Protein 9A4Q (pdb70)

Foldseek 3Di:
DDPPPPPDPDDVVVVLVVLCVQAPAFAQFDLQLDGPDPVLFDPDDLVLLLVLLLLLLLLQLVQVVQLVCVVVVLFAWAFGCAFQSLVQRLLLSLFDLPAAEEEAPHNLSSQVVNPQQLLLSRCVRVVHVSVQPDPPSRRYGDHHDPQLPSLLVQLVVQLVCVVVLHLYHYEYEHELLSLLDPSNLVSLLSQLVSLGLYEYEYEYQQDPQQDGSVNSDVRPDSQSSNVVSVAAGYEYASLANRRSNSVSNVQSVCSSVSVTGYYYYHHIHGLDHRIPPDRDCVVRDDPVVSVVSVSSHSSNSSQSNCVVVVSDDPVSSVVSSVVSVVSNVVSSVVSVPDDDDFPLNVLCPPDVDHDPVSVVVNVVRVVVVVD/DAEEEDPLQVVLCCVVQVDDAQWEKEWAKDAADDDPQDGRIDIDMDTDDADAFPYWDDDPNYIYTYHPVRVVSLVPWYWYWAADPVVRHIDTDTD

Solvent-accessible surface area: 23965 Å² total; per-residue (Å²): 248,105,94,201,132,196,198,84,179,89,86,65,152,149,92,120,64,56,55,116,147,135,21,136,67,52,52,0,0,26,79,148,3,90,44,82,46,124,110,28,63,22,151,19,84,76,111,72,10,61,47,0,0,76,46,0,4,7,1,34,8,11,2,101,81,2,33,12,2,8,121,5,5,4,2,20,78,26,4,0,4,10,0,1,0,0,0,0,0,0,0,11,30,11,22,97,135,86,0,42,0,0,1,5,45,19,3,24,5,0,0,26,53,22,36,5,47,21,36,10,4,7,3,31,10,77,59,21,41,104,3,72,77,42,41,163,83,18,45,7,77,36,12,37,98,115,73,0,12,5,0,71,68,0,7,44,42,0,39,30,15,90,161,191,61,112,127,1,0,0,0,0,0,7,31,3,15,2,6,60,81,50,48,4,102,88,0,0,50,109,1,15,82,113,122,0,8,0,0,0,0,0,7,4,11,70,24,28,92,57,52,46,17,114,163,48,38,111,36,112,14,10,0,37,48,0,99,70,13,72,24,65,12,43,13,0,15,0,1,0,0,0,0,0,30,16,9,0,34,109,1,28,103,66,3,46,90,39,93,4,7,4,0,0,1,0,33,0,0,2,52,12,28,29,9,32,46,38,38,50,21,107,168,43,13,71,168,142,57,42,86,91,30,95,135,48,12,0,10,73,2,0,61,28,16,0,78,122,106,68,25,19,44,152,153,59,22,52,137,12,53,97,69,0,89,89,93,5,90,95,10,3,61,113,4,65,79,41,101,128,67,104,57,8,36,82,16,113,95,117,116,192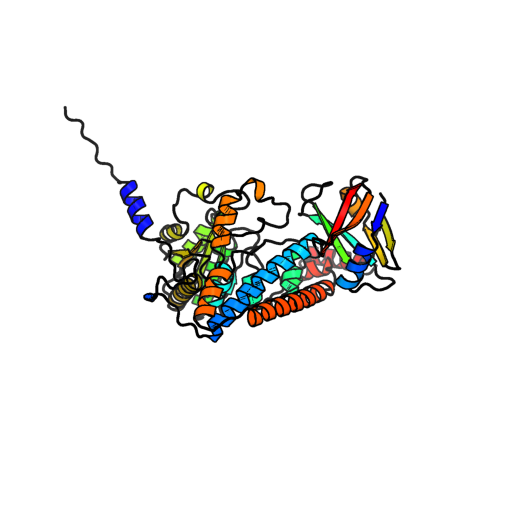,175,42,51,132,85,22,85,101,77,48,122,94,71,63,121,127,60,92,221,69,94,14,77,19,69,124,80,0,14,75,33,0,54,143,34,16,77,15,132,100,61,36,59,0,53,0,59,26,36,185,5,12,117,17,155,29,49,192,29,60,12,2,0,7,40,89,24,63,52,167,123,42,28,17,83,18,136,18,105,24,0,34,0,0,0,10,97,83,15,44,127,0,0,85,135,67,48,2,46,0,16,61,28,156,155,44,94,11,10,58,40,69,46,141

Radius of gyration: 25.19 Å; Cα contacts (8 Å, |Δi|>4): 887; chains: 2; bounding box: 58×98×55 Å

Structure (mmCIF, N/CA/C/O backbone):
data_9A4Q
#
_entry.id   9A4Q
#
loop_
_entity.id
_entity.type
_entity.pdbx_description
1 POLYMER ODPA_BACSU
2 POLYMER YNER_BACSU
#
loop_
_atom_site.group_PDB
_atom_site.id
_atom_site.type_symbol
_atom_site.label_atom_id
_atom_site.label_alt_id
_atom_site.label_comp_id
_atom_site.label_asym_id
_atom_site.label_entity_id
_atom_site.label_seq_id
_atom_site.pdbx_PDB_ins_code
_atom_site.Cartn_x
_atom_site.Cartn_y
_atom_site.Cartn_z
_atom_site.occupancy
_atom_site.B_iso_or_equiv
_atom_site.auth_seq_id
_atom_site.auth_comp_id
_atom_site.auth_asym_id
_atom_site.auth_atom_id
_atom_site.pdbx_PDB_model_num
ATOM 1 N N . MET A 1 1 ? -12.766 63.461 -20.309 1.000 0.390 1 MET A N 1
ATOM 2 C CA . MET A 1 1 ? -13.488 62.619 -19.330 1.000 0.390 1 MET A CA 1
ATOM 3 C C . MET A 1 1 ? -12.506 61.614 -18.761 1.000 0.390 1 MET A C 1
ATOM 4 O O . MET A 1 1 ? -11.963 60.835 -19.531 1.000 0.390 1 MET A O 1
ATOM 20 N N . ALA A 1 2 ? -12.223 61.674 -17.458 1.000 0.480 2 ALA A N 1
ATOM 21 C CA . ALA A 1 2 ? -11.338 60.704 -16.823 1.000 0.480 2 ALA A CA 1
ATOM 22 C C . ALA A 1 2 ? -12.002 59.326 -16.862 1.000 0.480 2 ALA A C 1
ATOM 23 O O . ALA A 1 2 ? -13.160 59.175 -16.461 1.000 0.480 2 ALA A O 1
ATOM 30 N N . ALA A 1 3 ? -11.282 58.332 -17.373 1.000 0.510 3 ALA A N 1
ATOM 31 C CA . ALA A 1 3 ? -11.730 56.959 -17.281 1.000 0.510 3 ALA A CA 1
ATOM 32 C C . ALA A 1 3 ? -11.904 56.623 -15.794 1.000 0.510 3 ALA A C 1
ATOM 33 O O . ALA A 1 3 ? -10.955 56.719 -15.016 1.000 0.510 3 ALA A O 1
ATOM 40 N N . LYS A 1 4 ? -13.123 56.252 -15.385 1.000 0.540 4 LYS A N 1
ATOM 41 C CA . LYS A 1 4 ? -13.330 55.600 -14.092 1.000 0.540 4 LYS A CA 1
ATOM 42 C C . LYS A 1 4 ? -12.654 54.246 -14.197 1.000 0.540 4 LYS A C 1
ATOM 43 O O . LYS A 1 4 ? -13.246 53.297 -14.710 1.000 0.540 4 LYS A O 1
ATOM 62 N N . THR A 1 5 ? -11.413 54.178 -13.731 1.000 0.570 5 THR A N 1
ATOM 63 C CA . THR A 1 5 ? -10.729 52.924 -13.449 1.000 0.570 5 THR A CA 1
ATOM 64 C C . THR A 1 5 ? -11.612 52.192 -12.449 1.000 0.570 5 THR A C 1
ATOM 65 O O . THR A 1 5 ? -11.644 52.523 -11.262 1.000 0.570 5 THR A O 1
ATOM 76 N N . LYS A 1 6 ? -12.458 51.287 -12.960 1.000 0.670 6 LYS A N 1
ATOM 77 C CA . LYS A 1 6 ? -13.380 50.489 -12.156 1.000 0.670 6 LYS A CA 1
ATOM 78 C C . LYS A 1 6 ? -12.490 49.699 -11.205 1.000 0.670 6 LYS A C 1
ATOM 79 O O . LYS A 1 6 ? -11.745 48.830 -11.651 1.000 0.670 6 LYS A O 1
ATOM 98 N N . LYS A 1 7 ? -12.505 50.056 -9.918 1.000 0.760 7 LYS A N 1
ATOM 99 C CA . LYS A 1 7 ? -11.812 49.267 -8.898 1.000 0.760 7 LYS A CA 1
ATOM 100 C C . LYS A 1 7 ? -12.390 47.851 -8.958 1.000 0.760 7 LYS A C 1
ATOM 101 O O . LYS A 1 7 ? -13.609 47.696 -8.882 1.000 0.760 7 LYS A O 1
ATOM 120 N N . ALA A 1 8 ? -11.533 46.853 -9.161 1.000 0.830 8 ALA A N 1
ATOM 121 C CA . ALA A 1 8 ? -11.934 45.451 -9.139 1.000 0.830 8 ALA A CA 1
ATOM 122 C C . ALA A 1 8 ? -12.541 45.097 -7.767 1.000 0.830 8 ALA A C 1
ATOM 123 O O . ALA A 1 8 ? -12.120 45.651 -6.751 1.000 0.830 8 ALA A O 1
ATOM 130 N N . ILE A 1 9 ? -13.535 44.199 -7.748 1.000 0.900 9 ILE A N 1
ATOM 131 C CA . ILE A 1 9 ? -14.197 43.743 -6.508 1.000 0.900 9 ILE A CA 1
ATOM 132 C C . ILE A 1 9 ? -13.247 42.857 -5.686 1.000 0.900 9 ILE A C 1
ATOM 133 O O . ILE A 1 9 ? -13.269 42.902 -4.460 1.000 0.900 9 ILE A O 1
ATOM 149 N N . VAL A 1 10 ? -12.389 42.087 -6.360 1.000 0.900 10 VAL A N 1
ATOM 150 C CA . VAL A 1 10 ? -11.403 41.193 -5.744 1.000 0.900 10 VAL A CA 1
ATOM 151 C C . VAL A 1 10 ? -10.047 41.428 -6.397 1.000 0.900 10 VAL A C 1
ATOM 152 O O . VAL A 1 10 ? -9.938 41.460 -7.623 1.000 0.900 10 VAL A O 1
ATOM 165 N N . ASP A 1 11 ? -9.020 41.586 -5.568 1.000 0.910 11 ASP A N 1
ATOM 166 C CA . ASP A 1 11 ? -7.623 41.493 -5.985 1.000 0.910 11 ASP A CA 1
ATOM 167 C C . ASP A 1 11 ? -7.208 40.019 -5.906 1.000 0.910 11 ASP A C 1
ATOM 168 O O . ASP A 1 11 ? -6.967 39.486 -4.820 1.000 0.910 11 ASP A O 1
ATOM 177 N N . SER A 1 12 ? -7.205 39.346 -7.058 1.000 0.920 12 SER A N 1
ATOM 178 C CA . SER A 1 12 ? -6.946 37.907 -7.143 1.000 0.920 12 SER A CA 1
ATOM 179 C C . SER A 1 12 ? -5.551 37.540 -6.645 1.000 0.920 12 SER A C 1
ATOM 180 O O . SER A 1 12 ? -5.412 36.593 -5.878 1.000 0.920 12 SER A O 1
ATOM 188 N N . LYS A 1 13 ? -4.524 38.318 -7.004 1.000 0.930 13 LYS A N 1
ATOM 189 C CA . LYS A 1 13 ? -3.153 38.077 -6.545 1.000 0.930 13 LYS A CA 1
ATOM 190 C C . LYS A 1 13 ? -3.070 38.174 -5.023 1.000 0.930 13 LYS A C 1
ATOM 191 O O . LYS A 1 13 ? -2.558 37.259 -4.390 1.000 0.930 13 LYS A O 1
ATOM 210 N N . LYS A 1 14 ? -3.658 39.224 -4.429 1.000 0.930 14 LYS A N 1
ATOM 211 C CA . LYS A 1 14 ? -3.709 39.377 -2.966 1.000 0.930 14 LYS A CA 1
ATOM 212 C C . LYS A 1 14 ? -4.447 38.218 -2.279 1.000 0.930 14 LYS A C 1
ATOM 213 O O . LYS A 1 14 ? -4.055 37.833 -1.181 1.000 0.930 14 LYS A O 1
ATOM 232 N N . GLN A 1 15 ? -5.500 37.669 -2.891 1.000 0.940 15 GLN A N 1
ATOM 233 C CA . GLN A 1 15 ? -6.220 36.505 -2.361 1.000 0.940 15 GLN A CA 1
ATOM 234 C C . GLN A 1 15 ? -5.356 35.236 -2.386 1.000 0.940 15 GLN A C 1
ATOM 235 O O . GLN A 1 15 ? -5.256 34.563 -1.364 1.000 0.940 15 GLN A O 1
ATOM 249 N N . PHE A 1 16 ? -4.709 34.927 -3.513 1.000 0.950 16 PHE A N 1
ATOM 250 C CA . PHE A 1 16 ? -3.845 33.747 -3.628 1.000 0.950 16 PHE A CA 1
ATOM 251 C C . PHE A 1 16 ? -2.601 33.852 -2.738 1.000 0.950 16 PHE A C 1
ATOM 252 O O . PHE A 1 16 ? -2.290 32.896 -2.032 1.000 0.950 16 PHE A O 1
ATOM 269 N N . ASP A 1 17 ? -1.972 35.031 -2.664 1.000 0.950 17 ASP A N 1
ATOM 270 C CA . ASP A 1 17 ? -0.845 35.291 -1.759 1.000 0.950 17 ASP A CA 1
ATOM 271 C C . ASP A 1 17 ? -1.244 35.097 -0.284 1.000 0.950 17 ASP A C 1
ATOM 272 O O . ASP A 1 17 ? -0.440 34.636 0.527 1.000 0.950 17 ASP A O 1
ATOM 281 N N . ALA A 1 18 ? -2.483 35.445 0.085 1.000 0.950 18 ALA A N 1
ATOM 282 C CA . ALA A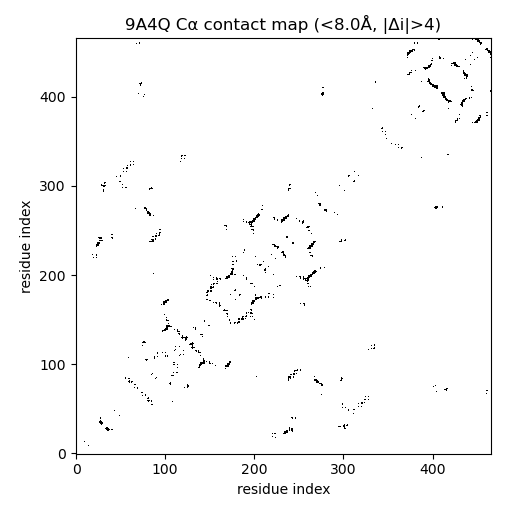 1 18 ? -2.997 35.224 1.433 1.000 0.950 18 ALA A CA 1
ATOM 283 C C . ALA A 1 18 ? -3.269 33.738 1.720 1.000 0.950 18 ALA A C 1
ATOM 284 O O . ALA A 1 18 ? -2.945 33.282 2.811 1.000 0.950 18 ALA A O 1
ATOM 291 N N . ILE A 1 19 ? -3.817 32.983 0.757 1.000 0.950 19 ILE A N 1
ATOM 292 C CA . ILE A 1 19 ? -4.049 31.532 0.893 1.000 0.950 19 ILE A CA 1
ATOM 293 C C . ILE A 1 19 ? -2.715 30.794 1.029 1.000 0.950 19 ILE A C 1
ATOM 294 O O . ILE A 1 19 ? -2.558 29.989 1.940 1.000 0.950 19 ILE A O 1
ATOM 310 N N . LYS A 1 20 ? -1.734 31.110 0.177 1.000 0.940 20 LYS A N 1
ATOM 311 C CA . LYS A 1 20 ? -0.412 30.470 0.173 1.000 0.940 20 LYS A CA 1
ATOM 312 C C . LYS A 1 20 ? 0.280 30.527 1.537 1.000 0.940 20 LYS A C 1
ATOM 313 O O . LYS A 1 20 ? 0.798 29.524 2.007 1.000 0.940 20 LYS A O 1
ATOM 332 N N . LYS A 1 21 ? 0.217 31.679 2.210 1.000 0.960 21 LYS A N 1
ATOM 333 C CA . LYS A 1 21 ? 0.797 31.892 3.550 1.000 0.960 21 LYS A CA 1
ATOM 334 C C . LYS A 1 21 ? 0.133 31.092 4.672 1.000 0.960 21 LYS A C 1
ATOM 335 O O . LYS A 1 21 ? 0.572 31.184 5.810 1.000 0.960 21 LYS A O 1
ATOM 354 N N . GLN A 1 22 ? -0.978 30.410 4.410 1.000 0.970 22 GLN A N 1
ATOM 355 C CA . GLN A 1 22 ? -1.656 29.571 5.402 1.000 0.970 22 GLN A CA 1
ATOM 356 C C . GLN A 1 22 ? -1.316 28.084 5.246 1.000 0.970 22 GLN A C 1
ATOM 357 O O . GLN A 1 22 ? -1.684 27.301 6.110 1.000 0.970 22 GLN A O 1
ATOM 371 N N . PHE A 1 23 ? -0.624 27.695 4.170 1.000 0.980 23 PHE A N 1
ATOM 372 C CA . PHE A 1 23 ? -0.282 26.303 3.860 1.000 0.980 23 PHE A CA 1
ATOM 373 C C . PHE A 1 23 ? 1.205 26.173 3.520 1.000 0.980 23 PHE A C 1
ATOM 374 O O . PHE A 1 23 ? 1.569 25.574 2.510 1.000 0.980 23 PHE A O 1
ATOM 391 N N . GLU A 1 24 ? 2.058 26.787 4.341 1.000 0.980 24 GLU A N 1
ATOM 392 C CA . GLU A 1 24 ? 3.504 26.585 4.255 1.000 0.980 24 GLU A CA 1
ATOM 393 C C . GLU A 1 24 ? 3.845 25.131 4.604 1.000 0.980 24 GLU A C 1
ATOM 394 O O . GLU A 1 24 ? 3.201 24.519 5.458 1.000 0.980 24 GLU A O 1
ATOM 406 N N . THR A 1 25 ? 4.840 24.568 3.919 1.000 0.990 25 THR A N 1
ATOM 407 C CA . THR A 1 25 ? 5.257 23.183 4.139 1.000 0.990 25 THR A CA 1
ATOM 408 C C . THR A 1 25 ? 5.858 23.035 5.536 1.000 0.990 25 THR A C 1
ATOM 409 O O . THR A 1 25 ? 6.881 23.641 5.851 1.000 0.990 25 THR A O 1
ATOM 420 N N . PHE A 1 26 ? 5.221 22.219 6.369 1.000 0.990 26 PHE A N 1
ATOM 421 C CA . PHE A 1 26 ? 5.705 21.855 7.693 1.000 0.990 26 PHE A CA 1
ATOM 422 C C . PHE A 1 26 ? 6.830 20.814 7.592 1.000 0.990 26 PHE A C 1
ATOM 423 O O . PHE A 1 26 ? 6.682 19.804 6.905 1.000 0.990 26 PHE A O 1
ATOM 440 N N . GLN A 1 27 ? 7.948 21.061 8.274 1.000 0.990 27 GLN A N 1
ATOM 441 C CA . GLN A 1 27 ? 9.147 20.217 8.278 1.000 0.990 27 GLN A CA 1
ATOM 442 C C . GLN A 1 27 ? 9.824 20.302 9.656 1.000 0.990 27 GLN A C 1
ATOM 443 O O . GLN A 1 27 ? 9.764 21.345 10.315 1.000 0.990 27 GLN A O 1
ATOM 457 N N . ILE A 1 28 ? 10.472 19.216 10.078 1.000 0.990 28 ILE A N 1
ATOM 458 C CA . ILE A 1 28 ? 11.277 19.102 11.301 1.000 0.990 28 ILE A CA 1
ATOM 459 C C . ILE A 1 28 ? 12.717 18.712 10.960 1.000 0.990 28 ILE A C 1
ATOM 460 O O . ILE A 1 28 ? 13.637 19.282 11.543 1.000 0.990 28 ILE A O 1
ATOM 476 N N . LEU A 1 29 ? 12.914 17.801 10.005 1.000 0.990 29 LEU A N 1
ATOM 477 C CA . LEU A 1 29 ? 14.206 17.337 9.508 1.000 0.990 29 LEU A CA 1
ATOM 478 C C . LEU A 1 29 ? 14.419 17.743 8.051 1.000 0.990 29 LEU A C 1
ATOM 479 O O . LEU A 1 29 ? 13.636 17.386 7.165 1.000 0.990 29 LEU A O 1
ATOM 495 N N . ASN A 1 30 ? 15.535 18.418 7.788 1.000 0.990 30 ASN A N 1
ATOM 496 C CA . ASN A 1 30 ? 15.988 18.655 6.417 1.000 0.990 30 ASN A CA 1
ATOM 497 C C . ASN A 1 30 ? 16.586 17.381 5.781 1.000 0.990 30 ASN A C 1
ATOM 498 O O . ASN A 1 30 ? 16.679 16.331 6.424 1.000 0.990 30 ASN A O 1
ATOM 509 N N . GLU A 1 31 ? 17.042 17.459 4.524 1.000 0.980 31 GLU A N 1
ATOM 510 C CA . GLU A 1 31 ? 17.601 16.296 3.813 1.000 0.980 31 GLU A CA 1
ATOM 511 C C . GLU A 1 31 ? 18.873 15.714 4.458 1.000 0.980 31 GLU A C 1
ATOM 512 O O . GLU A 1 31 ? 19.245 14.580 4.169 1.000 0.980 31 GLU A O 1
ATOM 524 N N . LYS A 1 32 ? 19.541 16.462 5.344 1.000 0.980 32 LYS A N 1
ATOM 525 C CA . LYS A 1 32 ? 20.761 16.030 6.043 1.000 0.980 32 LYS A CA 1
ATOM 526 C C . LYS A 1 32 ? 20.487 15.385 7.402 1.000 0.980 32 LYS A C 1
ATOM 527 O O . LYS A 1 32 ? 21.432 15.019 8.094 1.000 0.980 32 LYS A O 1
ATOM 546 N N . GLY A 1 33 ? 19.220 15.273 7.803 1.000 0.990 33 GLY A N 1
ATOM 547 C CA . GLY A 1 33 ? 18.849 14.784 9.132 1.000 0.990 33 GLY A CA 1
ATOM 548 C C . GLY A 1 33 ? 19.082 15.802 10.250 1.000 0.990 33 GLY A C 1
ATOM 549 O O . GLY A 1 33 ? 19.144 15.426 11.418 1.000 0.990 33 GLY A O 1
ATOM 553 N N . GLU A 1 34 ? 19.225 17.087 9.918 1.000 0.990 34 GLU A N 1
ATOM 554 C CA . GLU A 1 34 ? 19.373 18.157 10.904 1.000 0.990 34 GLU A CA 1
ATOM 555 C C . GLU A 1 34 ? 17.994 18.677 11.319 1.000 0.990 34 GLU A C 1
ATOM 556 O O . GLU A 1 34 ? 17.112 18.876 10.476 1.000 0.990 34 GLU A O 1
ATOM 568 N N . VAL A 1 35 ? 17.822 18.944 12.616 1.000 0.990 35 VAL A N 1
ATOM 569 C CA . VAL A 1 35 ? 16.587 19.526 13.146 1.000 0.990 35 VAL A CA 1
ATOM 570 C C . VAL A 1 35 ? 16.510 20.996 12.758 1.000 0.990 35 VAL A C 1
ATOM 571 O O . VAL A 1 35 ? 17.300 21.824 13.209 1.000 0.990 35 VAL A O 1
ATOM 584 N N . VAL A 1 36 ? 15.530 21.329 11.927 1.000 0.990 36 VAL A N 1
ATOM 585 C CA . VAL A 1 36 ? 15.252 22.701 11.484 1.000 0.990 36 VAL A CA 1
ATOM 586 C C . VAL A 1 36 ? 14.061 23.328 12.209 1.000 0.990 36 VAL A C 1
ATOM 587 O O . VAL A 1 36 ? 13.834 24.530 12.077 1.000 0.990 36 VAL A O 1
ATOM 600 N N . ASN A 1 37 ? 13.320 22.548 13.003 1.000 0.980 37 ASN A N 1
ATOM 601 C CA . ASN A 1 37 ? 12.169 23.021 13.772 1.000 0.980 37 ASN A CA 1
ATOM 602 C C . ASN A 1 37 ? 12.090 22.374 15.166 1.000 0.980 37 ASN A C 1
ATOM 603 O O . ASN A 1 37 ? 11.218 21.554 15.446 1.000 0.980 37 ASN A O 1
ATOM 614 N N . GLU A 1 38 ? 13.002 22.776 16.053 1.000 0.980 38 GLU A N 1
ATOM 615 C CA . GLU A 1 38 ? 13.089 22.272 17.436 1.000 0.980 38 GLU A CA 1
ATOM 616 C C . GLU A 1 38 ? 11.778 22.410 18.224 1.000 0.980 38 GLU A C 1
ATOM 617 O O . GLU A 1 38 ? 11.419 21.534 19.003 1.000 0.980 38 GLU A O 1
ATOM 629 N N . ALA A 1 39 ? 11.020 23.489 18.007 1.000 0.980 39 ALA A N 1
ATOM 630 C CA . ALA A 1 39 ? 9.773 23.733 18.734 1.000 0.980 39 ALA A CA 1
ATOM 631 C C . ALA A 1 39 ? 8.661 22.727 18.397 1.000 0.980 39 ALA A C 1
ATOM 632 O O . ALA A 1 39 ? 7.717 22.587 19.172 1.000 0.980 39 ALA A O 1
ATOM 639 N N . ALA A 1 40 ? 8.756 22.062 17.245 1.000 0.980 40 ALA A N 1
ATOM 640 C CA . ALA A 1 40 ? 7.772 21.094 16.782 1.000 0.980 40 ALA A CA 1
ATOM 641 C C . ALA A 1 40 ? 8.227 19.635 16.953 1.000 0.980 40 ALA A C 1
ATOM 642 O O . ALA A 1 40 ? 7.506 18.729 16.537 1.000 0.980 40 ALA A O 1
ATOM 649 N N . MET A 1 41 ? 9.406 19.401 17.544 1.000 0.990 41 MET A N 1
ATOM 650 C CA . MET A 1 41 ? 9.941 18.062 17.780 1.000 0.990 41 MET A CA 1
ATOM 651 C C . MET A 1 41 ? 8.950 17.224 18.611 1.000 0.990 41 MET A C 1
ATOM 652 O O . MET A 1 41 ? 8.604 17.626 19.725 1.000 0.990 41 MET A O 1
ATOM 666 N N . PRO A 1 42 ? 8.482 16.070 18.107 1.000 0.990 42 PRO A N 1
ATOM 667 C CA . PRO A 1 42 ? 7.583 15.211 18.863 1.000 0.990 42 PRO A CA 1
ATOM 668 C C . PRO A 1 42 ? 8.290 14.544 20.051 1.000 0.990 42 PRO A C 1
ATOM 669 O O . PRO A 1 42 ? 9.478 14.229 19.986 1.000 0.990 42 PRO A O 1
ATOM 680 N N . ASP A 1 43 ? 7.529 14.265 21.112 1.000 0.980 43 ASP A N 1
ATOM 681 C CA . ASP A 1 43 ? 8.006 13.532 22.291 1.000 0.980 43 ASP A CA 1
ATOM 682 C C . ASP A 1 43 ? 7.983 12.018 22.023 1.000 0.980 43 ASP A C 1
ATOM 683 O O . ASP A 1 43 ? 7.011 11.320 22.316 1.000 0.980 43 ASP A O 1
ATOM 692 N N . LEU A 1 44 ? 9.038 11.531 21.366 1.000 0.990 44 LEU A N 1
ATOM 693 C CA . LEU A 1 44 ? 9.273 10.116 21.084 1.000 0.990 44 LEU A CA 1
ATOM 694 C C . LEU A 1 44 ? 10.484 9.623 21.873 1.000 0.990 44 LEU A C 1
ATOM 695 O O . LEU A 1 44 ? 11.536 10.264 21.885 1.000 0.990 44 LEU A O 1
ATOM 711 N N . THR A 1 45 ? 10.357 8.450 22.486 1.000 0.990 45 THR A N 1
ATOM 712 C CA . THR A 1 45 ? 11.486 7.797 23.152 1.000 0.990 45 THR A CA 1
ATOM 713 C C . THR A 1 45 ? 12.512 7.295 22.142 1.000 0.990 45 THR A C 1
ATOM 714 O O . THR A 1 45 ? 12.198 7.050 20.975 1.000 0.990 45 THR A O 1
ATOM 725 N N . ASP A 1 46 ? 13.736 7.056 22.613 1.000 0.990 46 ASP A N 1
ATOM 726 C CA . ASP A 1 46 ? 14.793 6.449 21.804 1.000 0.990 46 ASP A CA 1
ATOM 727 C C . ASP A 1 46 ? 14.336 5.116 21.174 1.000 0.990 46 ASP A C 1
ATOM 728 O O . ASP A 1 46 ? 14.550 4.887 19.985 1.000 0.990 46 ASP A O 1
ATOM 737 N N . ASP A 1 47 ? 13.617 4.271 21.919 1.000 0.990 47 ASP A N 1
ATOM 738 C CA . ASP A 1 47 ? 13.074 3.009 21.396 1.000 0.990 47 ASP A CA 1
ATOM 739 C C . ASP A 1 47 ? 11.988 3.226 20.331 1.000 0.990 47 ASP A C 1
ATOM 740 O O . ASP A 1 47 ? 11.945 2.500 19.337 1.000 0.990 47 ASP A O 1
ATOM 749 N N . GLN A 1 48 ? 11.120 4.231 20.496 1.000 0.990 48 GLN A N 1
ATOM 750 C CA . GLN A 1 48 ? 10.112 4.568 19.487 1.000 0.990 48 GLN A CA 1
ATOM 751 C C . GLN A 1 48 ? 10.753 5.103 18.204 1.000 0.990 48 GLN A C 1
ATOM 752 O O . GLN A 1 48 ? 10.321 4.745 17.109 1.000 0.990 48 GLN A O 1
ATOM 766 N N . LEU A 1 49 ? 11.800 5.922 18.327 1.000 0.990 49 LEU A N 1
ATOM 767 C CA . LEU A 1 49 ? 12.579 6.414 17.193 1.000 0.990 49 LEU A CA 1
ATOM 768 C C . LEU A 1 49 ? 13.236 5.258 16.421 1.000 0.990 49 LEU A C 1
ATOM 769 O O . LEU A 1 49 ? 13.143 5.198 15.193 1.000 0.990 49 LEU A O 1
ATOM 785 N N . LYS A 1 50 ? 13.844 4.305 17.136 1.000 0.990 50 LYS A N 1
ATOM 786 C CA . LYS A 1 50 ? 14.439 3.097 16.545 1.000 0.990 50 LYS A CA 1
ATOM 787 C C . LYS A 1 50 ? 13.396 2.202 15.887 1.000 0.990 50 LYS A C 1
ATOM 788 O O . LYS A 1 50 ? 13.619 1.725 14.778 1.000 0.990 50 LYS A O 1
ATOM 807 N N . GLU A 1 51 ? 12.250 1.995 16.532 1.000 0.990 51 GLU A N 1
ATOM 808 C CA . GLU A 1 51 ? 11.154 1.212 15.960 1.000 0.990 51 GLU A CA 1
ATOM 809 C C . GLU A 1 51 ? 10.609 1.864 14.684 1.000 0.990 51 GLU A C 1
ATOM 810 O O . GLU A 1 51 ? 10.360 1.165 13.703 1.000 0.990 51 GLU A O 1
ATOM 822 N N . LEU A 1 52 ? 10.477 3.192 14.645 1.000 0.990 52 LEU A N 1
ATOM 823 C CA . LEU A 1 52 ? 10.062 3.898 13.434 1.000 0.990 52 LEU A CA 1
ATOM 824 C C . LEU A 1 52 ? 11.046 3.651 12.278 1.000 0.990 52 LEU A C 1
ATOM 825 O O . LEU A 1 52 ? 10.613 3.306 11.176 1.000 0.990 52 LEU A O 1
ATOM 841 N N . MET A 1 53 ? 12.359 3.742 12.528 1.000 0.990 53 MET A N 1
ATOM 842 C CA . MET A 1 53 ? 13.378 3.419 11.518 1.000 0.990 53 MET A CA 1
ATOM 843 C C . MET A 1 53 ? 13.293 1.953 11.088 1.000 0.990 53 MET A C 1
ATOM 844 O O . MET A 1 53 ? 13.253 1.668 9.890 1.000 0.990 53 MET A O 1
ATOM 858 N N . ARG A 1 54 ? 13.167 1.028 12.049 1.000 0.990 54 ARG A N 1
ATOM 859 C CA . ARG A 1 54 ? 12.997 -0.409 11.796 1.000 0.990 54 ARG A CA 1
ATOM 860 C C . ARG A 1 54 ? 11.835 -0.675 10.839 1.000 0.990 54 ARG A C 1
ATOM 861 O O . ARG A 1 54 ? 11.998 -1.397 9.858 1.000 0.990 54 ARG A O 1
ATOM 882 N N . ARG A 1 55 ? 10.671 -0.065 11.084 1.000 0.990 55 ARG A N 1
ATOM 883 C CA . ARG A 1 55 ? 9.479 -0.231 10.238 1.000 0.990 55 ARG A CA 1
ATOM 884 C C . ARG A 1 55 ? 9.665 0.340 8.839 1.000 0.990 55 ARG A C 1
ATOM 885 O O . ARG A 1 55 ? 9.215 -0.280 7.874 1.000 0.990 55 ARG A O 1
ATOM 906 N N . MET A 1 56 ? 10.316 1.495 8.705 1.000 0.990 56 MET A N 1
ATOM 907 C CA . MET A 1 56 ? 10.579 2.092 7.393 1.000 0.990 56 MET A CA 1
ATOM 908 C C . MET A 1 56 ? 11.575 1.255 6.577 1.000 0.990 56 MET A C 1
ATOM 909 O O . MET A 1 56 ? 11.299 0.966 5.414 1.000 0.990 56 MET A O 1
ATOM 923 N N . VAL A 1 57 ? 12.675 0.787 7.181 1.000 0.990 57 VAL A N 1
ATOM 924 C CA . VAL A 1 57 ? 13.646 -0.107 6.517 1.000 0.990 57 VAL A CA 1
ATOM 925 C C . VAL A 1 57 ? 12.975 -1.414 6.091 1.000 0.990 57 VAL A C 1
ATOM 926 O O . VAL A 1 57 ? 13.082 -1.807 4.931 1.000 0.990 57 VAL A O 1
ATOM 939 N N . PHE A 1 58 ? 12.207 -2.049 6.984 1.000 0.990 58 PHE A N 1
ATOM 940 C CA . PHE A 1 58 ? 11.436 -3.252 6.652 1.000 0.990 58 PHE A CA 1
ATOM 941 C C . PHE A 1 58 ? 10.497 -3.003 5.464 1.000 0.990 58 PHE A C 1
ATOM 942 O O . PHE A 1 58 ? 10.421 -3.813 4.544 1.000 0.990 58 PHE A O 1
ATOM 959 N N . THR A 1 59 ? 9.805 -1.861 5.446 1.000 0.990 59 THR A N 1
ATOM 960 C CA . THR A 1 59 ? 8.861 -1.507 4.374 1.000 0.990 59 THR A CA 1
ATOM 961 C C . THR A 1 59 ? 9.567 -1.296 3.030 1.000 0.990 59 THR A C 1
ATOM 962 O O . THR A 1 59 ? 9.048 -1.721 1.998 1.000 0.990 59 THR A O 1
ATOM 973 N N . ARG A 1 60 ? 10.778 -0.721 3.025 1.000 0.990 60 ARG A N 1
ATOM 974 C CA . ARG A 1 60 ? 11.616 -0.613 1.819 1.000 0.990 60 ARG A CA 1
ATOM 975 C C . ARG A 1 60 ? 11.988 -1.989 1.264 1.000 0.990 60 ARG A C 1
ATOM 976 O O . ARG A 1 60 ? 11.905 -2.201 0.055 1.000 0.990 60 ARG A O 1
ATOM 997 N N . VAL A 1 61 ? 12.369 -2.926 2.134 1.000 0.990 61 VAL A N 1
ATOM 998 C CA . VAL A 1 61 ? 12.684 -4.311 1.739 1.000 0.990 61 VAL A CA 1
ATOM 999 C C . VAL A 1 61 ? 11.434 -5.023 1.226 1.000 0.990 61 VAL A C 1
ATOM 1000 O O . VAL A 1 61 ? 11.485 -5.685 0.188 1.000 0.990 61 VAL A O 1
ATOM 1013 N N . LEU A 1 62 ? 10.294 -4.842 1.897 1.000 0.990 62 LEU A N 1
ATOM 1014 C CA . LEU A 1 62 ? 9.010 -5.381 1.458 1.000 0.990 62 LEU A CA 1
ATOM 1015 C C . LEU A 1 62 ? 8.662 -4.930 0.036 1.000 0.990 62 LEU A C 1
ATOM 1016 O O . LEU A 1 62 ? 8.224 -5.762 -0.760 1.000 0.990 62 LEU A O 1
ATOM 1032 N N . ASP A 1 63 ? 8.897 -3.662 -0.309 1.000 0.990 63 ASP A N 1
ATOM 1033 C CA . ASP A 1 63 ? 8.657 -3.159 -1.664 1.000 0.990 63 ASP A CA 1
ATOM 1034 C C . ASP A 1 63 ? 9.554 -3.836 -2.705 1.000 0.990 63 ASP A C 1
ATOM 1035 O O . ASP A 1 63 ? 9.062 -4.384 -3.693 1.000 0.990 63 ASP A O 1
ATOM 1044 N N . GLN A 1 64 ? 10.863 -3.882 -2.444 1.000 0.980 64 GLN A N 1
ATOM 1045 C CA . GLN A 1 64 ? 11.843 -4.522 -3.327 1.000 0.980 64 GLN A CA 1
ATOM 1046 C C . GLN A 1 64 ? 11.495 -5.994 -3.586 1.000 0.980 64 GLN A C 1
ATOM 1047 O O . GLN A 1 64 ? 11.480 -6.448 -4.736 1.000 0.980 64 GLN A O 1
ATOM 1061 N N . ARG A 1 65 ? 11.159 -6.740 -2.525 1.000 0.960 65 ARG A N 1
ATOM 1062 C CA . ARG A 1 65 ? 10.766 -8.149 -2.637 1.000 0.960 65 ARG A CA 1
ATOM 1063 C C . ARG A 1 65 ? 9.420 -8.314 -3.329 1.000 0.960 65 ARG A C 1
ATOM 1064 O O . ARG A 1 65 ? 9.295 -9.207 -4.157 1.000 0.960 65 ARG A O 1
ATOM 1085 N N . SER A 1 66 ? 8.441 -7.452 -3.063 1.000 0.980 66 SER A N 1
ATOM 1086 C CA . SER A 1 66 ? 7.130 -7.518 -3.723 1.000 0.980 66 SER A CA 1
ATOM 1087 C C . SER A 1 66 ? 7.229 -7.261 -5.229 1.000 0.980 66 SER A C 1
ATOM 1088 O O . SER A 1 66 ? 6.555 -7.929 -6.012 1.000 0.980 66 SER A O 1
ATOM 1096 N N . ILE A 1 67 ? 8.111 -6.352 -5.658 1.000 0.940 67 ILE A N 1
ATOM 1097 C CA . ILE A 1 67 ? 8.408 -6.110 -7.078 1.000 0.940 67 ILE A CA 1
ATOM 1098 C C . ILE A 1 67 ? 9.025 -7.351 -7.732 1.000 0.940 67 ILE A C 1
ATOM 1099 O O . ILE A 1 67 ? 8.605 -7.731 -8.826 1.000 0.940 67 ILE A O 1
ATOM 1115 N N . SER A 1 68 ? 10.011 -7.980 -7.088 1.000 0.920 68 SER A N 1
ATOM 1116 C CA . SER A 1 68 ? 10.650 -9.193 -7.618 1.000 0.920 68 SER A CA 1
ATOM 1117 C C . SER A 1 68 ? 9.666 -10.371 -7.659 1.000 0.920 68 SER A C 1
ATOM 1118 O O . SER A 1 68 ? 9.438 -10.940 -8.723 1.000 0.920 68 SER A O 1
ATOM 1126 N N . LEU A 1 69 ? 8.937 -10.637 -6.569 1.000 0.940 69 LEU A N 1
ATOM 1127 C CA . LEU A 1 69 ? 7.895 -11.672 -6.525 1.000 0.940 69 LEU A CA 1
ATOM 1128 C C . LEU A 1 69 ? 6.791 -11.439 -7.567 1.000 0.940 69 LEU A C 1
ATOM 1129 O O . LEU A 1 69 ? 6.255 -12.389 -8.137 1.000 0.940 69 LEU A O 1
ATOM 1145 N N . ASN A 1 70 ? 6.432 -10.183 -7.843 1.000 0.920 70 ASN A N 1
ATOM 1146 C CA . ASN A 1 70 ? 5.511 -9.874 -8.928 1.000 0.920 70 ASN A CA 1
ATOM 1147 C C . ASN A 1 70 ? 6.109 -10.219 -10.303 1.000 0.920 70 ASN A C 1
ATOM 1148 O O . ASN A 1 70 ? 5.403 -10.844 -11.096 1.000 0.920 70 ASN A O 1
ATOM 1159 N N . ARG A 1 71 ? 7.361 -9.836 -10.595 1.000 0.870 71 ARG A N 1
ATOM 1160 C CA . ARG A 1 71 ? 8.031 -10.140 -11.877 1.000 0.870 71 ARG A CA 1
ATOM 1161 C C . ARG A 1 71 ? 8.151 -11.642 -12.118 1.000 0.870 71 ARG A C 1
ATOM 1162 O O . ARG A 1 71 ? 7.809 -12.105 -13.199 1.000 0.870 71 ARG A O 1
ATOM 1183 N N . GLN A 1 72 ? 8.475 -12.392 -11.068 1.000 0.870 72 GLN A N 1
ATOM 1184 C CA . GLN A 1 72 ? 8.516 -13.858 -11.050 1.000 0.870 72 GLN A CA 1
ATOM 1185 C C . GLN A 1 72 ? 7.146 -14.527 -11.258 1.000 0.870 72 GLN A C 1
ATOM 1186 O O . GLN A 1 72 ? 7.067 -15.744 -11.401 1.000 0.870 72 GLN A O 1
ATOM 1200 N N . GLY A 1 73 ? 6.045 -13.769 -11.218 1.000 0.890 73 GLY A N 1
ATOM 1201 C CA . GLY A 1 73 ? 4.693 -14.313 -11.346 1.000 0.890 73 GLY A CA 1
ATOM 1202 C C . GLY A 1 73 ? 4.102 -14.873 -10.050 1.000 0.890 73 GLY A C 1
ATOM 1203 O O . GLY A 1 73 ? 3.011 -15.440 -10.083 1.000 0.890 73 GLY A O 1
ATOM 1207 N N . ARG A 1 74 ? 4.782 -14.691 -8.910 1.000 0.930 74 ARG A N 1
ATOM 1208 C CA . ARG A 1 74 ? 4.347 -15.163 -7.584 1.000 0.930 74 ARG A CA 1
ATOM 1209 C C . ARG A 1 74 ? 3.421 -14.186 -6.861 1.000 0.930 74 ARG A C 1
ATOM 1210 O O . ARG A 1 74 ? 2.714 -14.602 -5.949 1.000 0.930 74 ARG A O 1
ATOM 1231 N N . LEU A 1 75 ? 3.387 -12.910 -7.238 1.000 0.940 75 LEU A N 1
ATOM 1232 C CA . LEU A 1 75 ? 2.372 -11.944 -6.788 1.000 0.940 75 LEU A CA 1
ATOM 1233 C C . LEU A 1 75 ? 1.529 -11.448 -7.962 1.000 0.940 75 LEU A C 1
ATOM 1234 O O . LEU A 1 75 ? 1.975 -11.462 -9.105 1.000 0.940 75 LEU A O 1
ATOM 1250 N N . GLY A 1 76 ? 0.302 -11.013 -7.682 1.000 0.930 76 GLY A N 1
ATOM 1251 C CA . GLY A 1 76 ? -0.607 -10.442 -8.674 1.000 0.930 76 GLY A CA 1
ATOM 1252 C C . GLY A 1 76 ? -0.487 -8.922 -8.712 1.000 0.930 76 GLY A C 1
ATOM 1253 O O . GLY A 1 76 ? 0.595 -8.384 -8.921 1.000 0.930 76 GLY A O 1
ATOM 1257 N N . PHE A 1 77 ? -1.591 -8.210 -8.505 1.000 0.930 77 PHE A N 1
ATOM 1258 C CA . PHE A 1 77 ? -1.586 -6.749 -8.477 1.000 0.930 77 PHE A CA 1
ATOM 1259 C C . PHE A 1 77 ? -0.643 -6.215 -7.389 1.000 0.930 77 PHE A C 1
ATOM 1260 O O . PHE A 1 77 ? -0.730 -6.620 -6.229 1.000 0.930 77 PHE A O 1
ATOM 1277 N N . TYR A 1 78 ? 0.235 -5.280 -7.752 1.000 0.960 78 TYR A N 1
ATOM 1278 C CA . TYR A 1 78 ? 1.115 -4.609 -6.803 1.000 0.960 78 TYR A CA 1
ATOM 1279 C C . TYR A 1 78 ? 1.345 -3.146 -7.190 1.000 0.960 78 TYR A C 1
ATOM 1280 O O . TYR A 1 78 ? 1.574 -2.821 -8.362 1.000 0.960 78 TYR A O 1
ATOM 1298 N N . ALA A 1 79 ? 1.285 -2.270 -6.189 1.000 0.970 79 ALA A N 1
ATOM 1299 C CA . ALA A 1 79 ? 1.476 -0.834 -6.310 1.000 0.970 79 ALA A CA 1
ATOM 1300 C C . ALA A 1 79 ? 2.696 -0.424 -5.465 1.000 0.970 79 ALA A C 1
ATOM 1301 O O . ALA A 1 79 ? 2.556 -0.337 -4.247 1.000 0.970 79 ALA A O 1
ATOM 1308 N N . PRO A 1 80 ? 3.863 -0.160 -6.086 1.000 0.980 80 PRO A N 1
ATOM 1309 C CA . PRO A 1 80 ? 5.100 0.127 -5.363 1.000 0.980 80 PRO A CA 1
ATOM 1310 C C . PRO A 1 80 ? 5.009 1.280 -4.362 1.000 0.980 80 PRO A C 1
ATOM 1311 O O . PRO A 1 80 ? 4.295 2.262 -4.605 1.000 0.980 80 PRO A O 1
ATOM 1322 N N . THR A 1 81 ? 5.755 1.171 -3.266 1.000 0.990 81 THR A N 1
ATOM 1323 C CA . THR A 1 81 ? 5.712 2.100 -2.126 1.000 0.990 81 THR A CA 1
ATOM 1324 C C . THR A 1 81 ? 7.051 2.762 -1.808 1.000 0.990 81 THR A C 1
ATOM 1325 O O . THR A 1 81 ? 7.051 3.737 -1.055 1.000 0.990 81 THR A O 1
ATOM 1336 N N . ALA A 1 82 ? 8.176 2.299 -2.376 1.000 0.990 82 ALA A N 1
ATOM 1337 C CA . ALA A 1 82 ? 9.489 2.864 -2.064 1.000 0.990 82 ALA A CA 1
ATOM 1338 C C . ALA A 1 82 ? 9.551 4.376 -2.325 1.000 0.990 82 ALA A C 1
ATOM 1339 O O . ALA A 1 82 ? 9.199 4.840 -3.414 1.000 0.990 82 ALA A O 1
ATOM 1346 N N . GLY A 1 83 ? 10.011 5.123 -1.320 1.000 0.990 83 GLY A N 1
ATOM 1347 C CA . GLY A 1 83 ? 10.049 6.588 -1.288 1.000 0.990 83 GLY A CA 1
ATOM 1348 C C . GLY A 1 83 ? 8.927 7.211 -0.450 1.000 0.990 83 GLY A C 1
ATOM 1349 O O . GLY A 1 83 ? 9.062 8.348 -0.004 1.000 0.990 83 GLY A O 1
ATOM 1353 N N . GLN A 1 84 ? 7.851 6.468 -0.164 1.000 0.990 84 GLN A N 1
ATOM 1354 C CA . GLN A 1 84 ? 6.725 6.944 0.647 1.000 0.990 84 GLN A CA 1
ATOM 1355 C C . GLN A 1 84 ? 6.764 6.462 2.106 1.000 0.990 84 GLN A C 1
ATOM 1356 O O . GLN A 1 84 ? 5.766 6.605 2.813 1.000 0.990 84 GLN A O 1
ATOM 1370 N N . GLU A 1 85 ? 7.877 5.896 2.587 1.000 0.990 85 GLU A N 1
ATOM 1371 C CA . GLU A 1 85 ? 7.943 5.278 3.918 1.000 0.990 85 GLU A CA 1
ATOM 1372 C C . GLU A 1 85 ? 7.594 6.252 5.044 1.000 0.990 85 GLU A C 1
ATOM 1373 O O . GLU A 1 85 ? 6.811 5.892 5.915 1.000 0.990 85 GLU A O 1
ATOM 1385 N N . ALA A 1 86 ? 8.094 7.491 5.016 1.000 0.990 86 ALA A N 1
ATOM 1386 C CA . ALA A 1 86 ? 7.722 8.498 6.012 1.000 0.990 86 ALA A CA 1
ATOM 1387 C C . ALA A 1 86 ? 6.205 8.748 5.993 1.000 0.990 86 ALA A C 1
ATOM 1388 O O . ALA A 1 86 ? 5.527 8.550 6.998 1.000 0.990 86 ALA A O 1
ATOM 1395 N N . SER A 1 87 ? 5.657 9.090 4.824 1.000 0.990 87 SER A N 1
ATOM 1396 C CA . SER A 1 87 ? 4.221 9.310 4.624 1.000 0.990 87 SER A CA 1
ATOM 1397 C C . SER A 1 87 ? 3.351 8.129 5.084 1.000 0.990 87 SER A C 1
ATOM 1398 O O . SER A 1 87 ? 2.337 8.332 5.747 1.000 0.990 87 SER A O 1
ATOM 1406 N N . GLN A 1 88 ? 3.710 6.887 4.764 1.000 0.990 88 GLN A N 1
ATOM 1407 C CA . GLN A 1 88 ? 2.893 5.721 5.114 1.000 0.990 88 GLN A CA 1
ATOM 1408 C C . GLN A 1 88 ? 3.111 5.263 6.559 1.000 0.990 88 GLN A C 1
ATOM 1409 O O . GLN A 1 88 ? 2.151 5.065 7.301 1.000 0.990 88 GLN A O 1
ATOM 1423 N N . ILE A 1 89 ? 4.366 5.095 6.971 1.000 0.990 89 ILE A N 1
ATOM 1424 C CA . ILE A 1 89 ? 4.720 4.457 8.240 1.000 0.990 89 ILE A CA 1
ATOM 1425 C C . ILE A 1 89 ? 4.649 5.444 9.393 1.000 0.990 89 ILE A C 1
ATOM 1426 O O . ILE A 1 89 ? 4.100 5.091 10.429 1.000 0.990 89 ILE A O 1
ATOM 1442 N N . ALA A 1 90 ? 5.130 6.679 9.235 1.000 0.990 90 ALA A N 1
ATOM 1443 C CA . ALA A 1 90 ? 5.098 7.644 10.332 1.000 0.990 90 ALA A CA 1
ATOM 1444 C C . ALA A 1 90 ? 3.676 8.155 10.623 1.000 0.990 90 ALA A C 1
ATOM 1445 O O . ALA A 1 90 ? 3.363 8.421 11.782 1.000 0.990 90 ALA A O 1
ATOM 1452 N N . THR A 1 91 ? 2.783 8.217 9.618 1.000 0.990 91 THR A N 1
ATOM 1453 C CA . THR A 1 91 ? 1.352 8.461 9.891 1.000 0.990 91 THR A CA 1
ATOM 1454 C C . THR A 1 91 ? 0.732 7.303 10.666 1.000 0.990 91 THR A C 1
ATOM 1455 O O . THR A 1 91 ? 0.048 7.537 11.657 1.000 0.990 91 THR A O 1
ATOM 1466 N N . HIS A 1 92 ? 0.989 6.054 10.259 1.000 0.990 92 HIS A N 1
ATOM 1467 C CA . HIS A 1 92 ? 0.520 4.875 10.995 1.000 0.990 92 HIS A CA 1
ATOM 1468 C C . HIS A 1 92 ? 1.078 4.824 12.422 1.000 0.990 92 HIS A C 1
ATOM 1469 O O . HIS A 1 92 ? 0.356 4.477 13.352 1.000 0.990 92 HIS A O 1
ATOM 1483 N N . PHE A 1 93 ? 2.338 5.215 12.605 1.000 0.990 93 PHE A N 1
ATOM 1484 C CA . PHE A 1 93 ? 3.025 5.183 13.893 1.000 0.990 93 PHE A CA 1
ATOM 1485 C C . PHE A 1 93 ? 2.401 6.117 14.940 1.000 0.990 93 PHE A C 1
ATOM 1486 O O . PHE A 1 93 ? 2.574 5.892 16.133 1.000 0.990 93 PHE A O 1
ATOM 1503 N N . ALA A 1 94 ? 1.656 7.138 14.506 1.000 0.990 94 ALA A N 1
ATOM 1504 C CA . ALA A 1 94 ? 0.909 8.044 15.377 1.000 0.990 94 ALA A CA 1
ATOM 1505 C C . ALA A 1 94 ? -0.481 7.510 15.793 1.000 0.990 94 ALA A C 1
ATOM 1506 O O . ALA A 1 94 ? -1.235 8.226 16.457 1.000 0.990 94 ALA A O 1
ATOM 1513 N N . LEU A 1 95 ? -0.856 6.296 15.375 1.000 0.990 95 LEU A N 1
ATOM 1514 C CA . LEU A 1 95 ? -2.151 5.676 15.666 1.000 0.990 95 LEU A CA 1
ATOM 1515 C C . LEU A 1 95 ? -2.083 4.724 16.862 1.000 0.990 95 LEU A C 1
ATOM 1516 O O . LEU A 1 95 ? -1.045 4.157 17.192 1.000 0.990 95 LEU A O 1
ATOM 1532 N N . GLU A 1 96 ? -3.250 4.465 17.437 1.000 0.990 96 GLU A N 1
ATOM 1533 C CA . GLU A 1 96 ? -3.483 3.430 18.439 1.000 0.990 96 GLU A CA 1
ATOM 1534 C C . GLU A 1 96 ? -4.236 2.243 17.825 1.000 0.990 96 GLU A C 1
ATOM 1535 O O . GLU A 1 96 ? -4.919 2.368 16.808 1.000 0.990 96 GLU A O 1
ATOM 1547 N N . LYS A 1 97 ? -4.197 1.080 18.486 1.000 0.980 97 LYS A N 1
ATOM 1548 C CA . LYS A 1 97 ? -4.885 -0.145 18.021 1.000 0.980 97 LYS A CA 1
ATOM 1549 C C . LYS A 1 97 ? -6.396 0.038 17.788 1.000 0.980 97 LYS A C 1
ATOM 1550 O O . LYS A 1 97 ? -6.995 -0.681 16.993 1.000 0.980 97 LYS A O 1
ATOM 1569 N N . GLU A 1 98 ? -7.038 0.945 18.521 1.000 0.990 98 GLU A N 1
ATOM 1570 C CA . GLU A 1 98 ? -8.481 1.198 18.416 1.000 0.990 98 GLU A CA 1
ATOM 1571 C C . GLU A 1 98 ? -8.886 2.114 17.254 1.000 0.990 98 GLU A C 1
ATOM 1572 O O . GLU A 1 98 ? -10.082 2.216 16.953 1.000 0.990 98 GLU A O 1
ATOM 1584 N N . ASP A 1 99 ? -7.915 2.763 16.610 1.000 0.990 99 ASP A N 1
ATOM 1585 C CA . ASP A 1 99 ? -8.152 3.584 15.428 1.000 0.990 99 ASP A CA 1
ATOM 1586 C C . ASP A 1 99 ? -8.471 2.712 14.220 1.000 0.990 99 ASP A C 1
ATOM 1587 O O . ASP A 1 99 ? -8.036 1.572 14.134 1.000 0.990 99 ASP A O 1
ATOM 1596 N N . PHE A 1 100 ? -9.249 3.247 13.283 1.000 0.990 100 PHE A N 1
ATOM 1597 C CA . PHE A 1 100 ? -9.725 2.496 12.132 1.000 0.990 100 PHE A CA 1
ATOM 1598 C C . PHE A 1 100 ? -9.042 2.957 10.843 1.000 0.990 100 PHE A C 1
ATOM 1599 O O . PHE A 1 100 ? -9.149 4.130 10.481 1.000 0.990 100 PHE A O 1
ATOM 1616 N N . VAL A 1 101 ? -8.397 2.046 10.113 1.000 0.990 101 VAL A N 1
ATOM 1617 C CA . VAL A 1 101 ? -7.677 2.355 8.866 1.000 0.990 101 VAL A CA 1
ATOM 1618 C C . VAL A 1 101 ? -8.530 2.029 7.634 1.000 0.990 101 VAL A C 1
ATOM 1619 O O . VAL A 1 101 ? -8.982 0.900 7.445 1.000 0.990 101 VAL A O 1
ATOM 1632 N N . LEU A 1 102 ? -8.731 3.020 6.763 1.000 0.990 102 LEU A N 1
ATOM 1633 C CA . LEU A 1 102 ? -9.382 2.875 5.457 1.000 0.990 102 LEU A CA 1
ATOM 1634 C C . LEU A 1 102 ? -8.360 3.161 4.335 1.000 0.990 102 LEU A C 1
ATOM 1635 O O . LEU A 1 102 ? -8.176 4.309 3.926 1.000 0.990 102 LEU A O 1
ATOM 1651 N N . PRO A 1 103 ? -7.635 2.140 3.860 1.000 0.990 103 PRO A N 1
ATOM 1652 C CA . PRO A 1 103 ? -6.524 2.309 2.923 1.000 0.990 103 PRO A CA 1
ATOM 1653 C C . PRO A 1 103 ? -6.980 2.468 1.468 1.000 0.990 103 PRO A C 1
ATOM 1654 O O . PRO A 1 103 ? -7.998 1.912 1.051 1.000 0.990 103 PRO A O 1
ATOM 1665 N N . GLY A 1 104 ? -6.180 3.162 0.656 1.000 0.990 104 GLY A N 1
ATOM 1666 C CA . GLY A 1 104 ? -6.214 3.005 -0.796 1.000 0.990 104 GLY A CA 1
ATOM 1667 C C . GLY A 1 104 ? -5.437 1.762 -1.245 1.000 0.990 104 GLY A C 1
ATOM 1668 O O . GLY A 1 104 ? -4.744 1.116 -0.464 1.000 0.990 104 GLY A O 1
ATOM 1672 N N . TYR A 1 105 ? -5.499 1.440 -2.536 1.000 0.980 105 TYR A N 1
ATOM 1673 C CA . TYR A 1 105 ? -4.831 0.269 -3.127 1.000 0.980 105 TYR A CA 1
ATOM 1674 C C . TYR A 1 105 ? -3.300 0.203 -2.928 1.000 0.980 105 TYR A C 1
ATOM 1675 O O . TYR A 1 105 ? -2.716 -0.863 -3.109 1.000 0.980 105 TYR A O 1
ATOM 1693 N N . ARG A 1 106 ? -2.643 1.326 -2.599 1.000 0.990 106 ARG A N 1
ATOM 1694 C CA . ARG A 1 106 ? -1.191 1.420 -2.339 1.000 0.990 106 ARG A CA 1
ATOM 1695 C C . ARG A 1 106 ? -0.846 1.361 -0.845 1.000 0.990 106 ARG A C 1
ATOM 1696 O O . ARG A 1 106 ? 0.313 1.205 -0.484 1.000 0.990 106 ARG A O 1
ATOM 1717 N N . ASP A 1 107 ? -1.841 1.457 0.028 1.000 0.990 107 ASP A N 1
ATOM 1718 C CA . ASP A 1 107 ? -1.667 1.620 1.477 1.000 0.990 107 ASP A CA 1
ATOM 1719 C C . ASP A 1 107 ? -1.664 0.281 2.224 1.000 0.990 107 ASP A C 1
ATOM 1720 O O . ASP A 1 107 ? -2.185 0.140 3.331 1.000 0.990 107 ASP A O 1
ATOM 1729 N N . VAL A 1 108 ? -1.083 -0.733 1.581 1.000 0.990 108 VAL A N 1
ATOM 1730 C CA . VAL A 1 108 ? -0.897 -2.069 2.152 1.000 0.990 108 VAL A CA 1
ATOM 1731 C C . VAL A 1 108 ? 0.077 -2.052 3.342 1.000 0.990 108 VAL A C 1
ATOM 1732 O O . VAL A 1 108 ? -0.227 -2.723 4.330 1.000 0.990 108 VAL A O 1
ATOM 1745 N N . PRO A 1 109 ? 1.193 -1.284 3.340 1.000 0.990 109 PRO A N 1
ATOM 1746 C CA . PRO A 1 109 ? 2.102 -1.248 4.487 1.000 0.990 109 PRO A CA 1
ATOM 1747 C C . PRO A 1 109 ? 1.424 -0.823 5.790 1.000 0.990 109 PRO A C 1
ATOM 1748 O O . PRO A 1 109 ? 1.644 -1.452 6.824 1.000 0.990 109 PRO A O 1
ATOM 1759 N N . GLN A 1 110 ? 0.548 0.188 5.750 1.000 0.990 110 GLN A N 1
ATOM 1760 C CA . GLN A 1 110 ? -0.185 0.629 6.939 1.000 0.990 110 GLN A CA 1
ATOM 1761 C C . GLN A 1 110 ? -1.055 -0.494 7.512 1.000 0.990 110 GLN A C 1
ATOM 1762 O O . GLN A 1 110 ? -1.087 -0.669 8.725 1.000 0.990 110 GLN A O 1
ATOM 1776 N N . LEU A 1 111 ? -1.720 -1.288 6.664 1.000 0.990 111 LEU A N 1
ATOM 1777 C CA . LEU A 1 111 ? -2.509 -2.437 7.119 1.000 0.990 111 LEU A CA 1
ATOM 1778 C C . LEU A 1 111 ? -1.657 -3.497 7.808 1.000 0.990 111 LEU A C 1
ATOM 1779 O O . LEU A 1 111 ? -2.057 -4.004 8.854 1.000 0.990 111 LEU A O 1
ATOM 1795 N N . ILE A 1 112 ? -0.499 -3.823 7.229 1.000 0.990 112 ILE A N 1
ATOM 1796 C CA . ILE A 1 112 ? 0.410 -4.831 7.783 1.000 0.990 112 ILE A CA 1
ATOM 1797 C C . ILE A 1 112 ? 0.839 -4.417 9.192 1.000 0.990 112 ILE A C 1
ATOM 1798 O O . ILE A 1 112 ? 0.662 -5.177 10.142 1.000 0.990 112 ILE A O 1
ATOM 1814 N N . TRP A 1 113 ? 1.293 -3.172 9.357 1.000 0.990 113 TRP A N 1
ATOM 1815 C CA . TRP A 1 113 ? 1.677 -2.648 10.670 1.000 0.990 113 TRP A CA 1
ATOM 1816 C C . TRP A 1 113 ? 0.497 -2.460 11.628 1.000 0.990 113 TRP A C 1
ATOM 1817 O O . TRP A 1 113 ? 0.695 -2.434 12.842 1.000 0.990 113 TRP A O 1
ATOM 1838 N N . HIS A 1 114 ? -0.730 -2.329 11.115 1.000 0.990 114 HIS A N 1
ATOM 1839 C CA . HIS A 1 114 ? -1.946 -2.267 11.928 1.000 0.990 114 HIS A CA 1
ATOM 1840 C C . HIS A 1 114 ? -2.470 -3.652 12.341 1.000 0.990 114 HIS A C 1
ATOM 1841 O O . HIS A 1 114 ? -3.360 -3.741 13.183 1.000 0.990 114 HIS A O 1
ATOM 1855 N N . GLY A 1 115 ? -1.894 -4.729 11.798 1.000 0.990 115 GLY A N 1
ATOM 1856 C CA . GLY A 1 115 ? -2.136 -6.099 12.240 1.000 0.990 115 GLY A CA 1
ATOM 1857 C C . G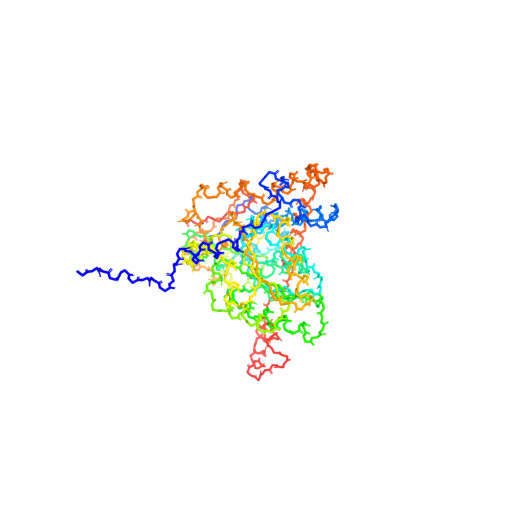LY A 1 115 ? -2.583 -7.071 11.151 1.000 0.990 115 GLY A C 1
ATOM 1858 O O . GLY A 1 115 ? -2.826 -8.232 11.472 1.000 0.990 115 GLY A O 1
ATOM 1862 N N . LEU A 1 116 ? -2.681 -6.657 9.881 1.000 0.990 116 LEU A N 1
ATOM 1863 C CA . LEU A 1 116 ? -2.931 -7.591 8.781 1.000 0.990 116 LEU A CA 1
ATOM 1864 C C . LEU A 1 116 ? -1.716 -8.528 8.611 1.000 0.990 116 LEU A C 1
ATOM 1865 O O . LEU A 1 116 ? -0.621 -8.056 8.301 1.000 0.990 116 LEU A O 1
ATOM 1881 N N . PRO A 1 117 ? -1.878 -9.855 8.739 1.000 0.990 117 PRO A N 1
ATOM 1882 C CA . PRO A 1 117 ? -0.789 -10.791 8.492 1.000 0.990 117 PRO A CA 1
ATOM 1883 C C . PRO A 1 117 ? -0.214 -10.657 7.076 1.000 0.990 117 PRO A C 1
ATOM 1884 O O . PRO A 1 117 ? -0.958 -10.615 6.095 1.000 0.990 117 PRO A O 1
ATOM 1895 N N . LEU A 1 118 ? 1.115 -10.685 6.951 1.000 0.990 118 LEU A N 1
ATOM 1896 C CA . LEU A 1 118 ? 1.808 -10.460 5.677 1.000 0.990 118 LEU A CA 1
ATOM 1897 C C . LEU A 1 118 ? 1.374 -11.434 4.565 1.000 0.990 118 LEU A C 1
ATOM 1898 O O . LEU A 1 118 ? 1.176 -11.028 3.422 1.000 0.990 118 LEU A O 1
ATOM 1914 N N . TYR A 1 119 ? 1.122 -12.703 4.901 1.000 0.990 119 TYR A N 1
ATOM 1915 C CA . TYR A 1 119 ? 0.620 -13.676 3.924 1.000 0.990 119 TYR A CA 1
ATOM 1916 C C . TYR A 1 119 ? -0.764 -13.291 3.368 1.000 0.990 119 TYR A C 1
ATOM 1917 O O . TYR A 1 119 ? -1.035 -13.527 2.195 1.000 0.990 119 TYR A O 1
ATOM 1935 N N . GLN A 1 120 ? -1.630 -12.644 4.163 1.000 0.990 120 GLN A N 1
ATOM 1936 C CA . GLN A 1 120 ? -2.927 -12.152 3.684 1.000 0.990 120 GLN A CA 1
ATOM 1937 C C . GLN A 1 120 ? -2.765 -10.947 2.758 1.000 0.990 120 GLN A C 1
ATOM 1938 O O . GLN A 1 120 ? -3.497 -10.850 1.777 1.000 0.990 120 GLN A O 1
ATOM 1952 N N . ALA A 1 121 ? -1.774 -10.083 2.991 1.000 0.990 121 ALA A N 1
ATOM 1953 C CA . ALA A 1 121 ? -1.433 -9.016 2.050 1.000 0.990 121 ALA A CA 1
ATOM 1954 C C . ALA A 1 121 ? -0.981 -9.581 0.686 1.000 0.990 121 ALA A C 1
ATOM 1955 O O . ALA A 1 121 ? -1.384 -9.083 -0.369 1.000 0.990 121 ALA A O 1
ATOM 1962 N N . PHE A 1 122 ? -0.220 -10.679 0.684 1.000 0.990 122 PHE A N 1
ATOM 1963 C CA . PHE A 1 122 ? 0.141 -11.391 -0.547 1.000 0.990 122 PHE A CA 1
ATOM 1964 C C . PHE A 1 122 ? -1.055 -12.094 -1.203 1.000 0.990 122 PHE A C 1
ATOM 1965 O O . PHE A 1 122 ? -1.215 -12.026 -2.423 1.000 0.990 122 PHE A O 1
ATOM 1982 N N . LEU A 1 123 ? -1.954 -12.693 -0.419 1.000 0.980 123 LEU A N 1
ATOM 1983 C CA . LEU A 1 123 ? -3.212 -13.248 -0.928 1.000 0.980 123 LEU A CA 1
ATOM 1984 C C . LEU A 1 123 ? -4.125 -12.168 -1.532 1.000 0.980 123 LEU A C 1
ATOM 1985 O O . LEU A 1 123 ? -4.764 -12.425 -2.552 1.000 0.980 123 LEU A O 1
ATOM 2001 N N . PHE A 1 124 ? -4.151 -10.957 -0.964 1.000 0.980 124 PHE A N 1
ATOM 2002 C CA . PHE A 1 124 ? -4.840 -9.805 -1.552 1.000 0.980 124 PHE A CA 1
ATOM 2003 C C . PHE A 1 124 ? -4.261 -9.474 -2.932 1.000 0.980 124 PHE A C 1
ATOM 2004 O O . PHE A 1 124 ? -5.014 -9.383 -3.901 1.000 0.980 124 PHE A O 1
ATOM 2021 N N . SER A 1 125 ? -2.931 -9.385 -3.049 1.000 0.970 125 SER A N 1
ATOM 2022 C CA . SER A 1 125 ? -2.255 -9.167 -4.336 1.000 0.970 125 SER A CA 1
ATOM 2023 C C . SER A 1 125 ? -2.627 -10.236 -5.374 1.000 0.970 125 SER A C 1
ATOM 2024 O O . SER A 1 125 ? -2.870 -9.911 -6.537 1.000 0.970 125 SER A O 1
ATOM 2032 N N . ARG A 1 126 ? -2.732 -11.505 -4.957 1.000 0.950 126 ARG A N 1
ATOM 2033 C CA . ARG A 1 126 ? -3.131 -12.641 -5.809 1.000 0.950 126 ARG A CA 1
ATOM 2034 C C . ARG A 1 126 ? -4.628 -12.701 -6.141 1.000 0.950 126 ARG A C 1
ATOM 2035 O O . ARG A 1 126 ? -5.011 -13.496 -6.992 1.000 0.950 126 ARG A O 1
ATOM 2056 N N . GLY A 1 127 ? -5.476 -11.901 -5.494 1.000 0.950 127 GLY A N 1
ATOM 2057 C CA . GLY A 1 127 ? -6.929 -11.940 -5.701 1.000 0.950 127 GLY A CA 1
ATOM 2058 C C . GLY A 1 127 ? -7.638 -13.101 -4.989 1.000 0.950 127 GLY A C 1
ATOM 2059 O O . GLY A 1 127 ? -8.647 -13.606 -5.481 1.000 0.950 127 GLY A O 1
ATOM 2063 N N . HIS A 1 128 ? -7.127 -13.538 -3.836 1.000 0.960 128 HIS A N 1
ATOM 2064 C CA . HIS A 1 128 ? -7.746 -14.581 -3.017 1.000 0.960 128 HIS A CA 1
ATOM 2065 C C . HIS A 1 128 ? -8.589 -13.975 -1.883 1.000 0.960 128 HIS A C 1
ATOM 2066 O O . HIS A 1 128 ? -8.089 -13.150 -1.119 1.000 0.960 128 HIS A O 1
ATOM 2080 N N . PHE A 1 129 ? -9.848 -14.404 -1.705 1.000 0.970 129 PHE A N 1
ATOM 2081 C CA . PHE A 1 129 ? -10.781 -13.804 -0.735 1.000 0.970 129 PHE A CA 1
ATOM 2082 C C . PHE A 1 129 ? -10.243 -13.823 0.705 1.000 0.970 129 PHE A C 1
ATOM 2083 O O . PHE A 1 129 ? -10.470 -12.881 1.460 1.000 0.970 129 PHE A O 1
ATOM 2100 N N . ARG A 1 130 ? -9.484 -14.864 1.081 1.000 0.970 130 ARG A N 1
ATOM 2101 C CA . ARG A 1 130 ? -8.771 -14.955 2.373 1.000 0.970 130 ARG A CA 1
ATOM 2102 C C . ARG A 1 130 ? -7.848 -13.771 2.648 1.000 0.970 130 ARG A C 1
ATOM 2103 O O . ARG A 1 130 ? -7.716 -13.392 3.805 1.000 0.970 130 ARG A O 1
ATOM 2124 N N . GLY A 1 131 ? -7.268 -13.146 1.622 1.000 0.980 131 GLY A N 1
ATOM 2125 C CA . GLY A 1 131 ? -6.469 -11.928 1.783 1.000 0.980 131 GLY A CA 1
ATOM 2126 C C . GLY A 1 131 ? -7.266 -10.734 2.317 1.000 0.980 131 GLY A C 1
ATOM 2127 O O . GLY A 1 131 ? -6.693 -9.823 2.902 1.000 0.980 131 GLY A O 1
ATOM 2131 N N . ASN A 1 132 ? -8.594 -10.771 2.176 1.000 0.970 132 ASN A N 1
ATOM 2132 C CA . ASN A 1 132 ? -9.518 -9.735 2.636 1.000 0.970 132 ASN A CA 1
ATOM 2133 C C . ASN A 1 132 ? -10.266 -10.100 3.927 1.000 0.970 132 ASN A C 1
ATOM 2134 O O . ASN A 1 132 ? -11.068 -9.304 4.412 1.000 0.970 132 ASN A O 1
ATOM 2145 N N . GLN A 1 133 ? -10.035 -11.286 4.496 1.000 0.970 133 GLN A N 1
ATOM 2146 C CA . GLN A 1 133 ? -10.625 -11.665 5.780 1.000 0.970 133 GLN A CA 1
ATOM 2147 C C . GLN A 1 133 ? -9.809 -11.073 6.927 1.000 0.970 133 GLN A C 1
ATOM 2148 O O . GLN A 1 133 ? -8.942 -11.735 7.497 1.000 0.970 133 GLN A O 1
ATOM 2162 N N . MET A 1 134 ? -10.076 -9.800 7.220 1.000 0.970 134 MET A N 1
ATOM 2163 C CA . MET A 1 134 ? -9.422 -9.066 8.299 1.000 0.970 134 MET A CA 1
ATOM 2164 C C . MET A 1 134 ? -9.603 -9.801 9.642 1.000 0.970 134 MET A C 1
ATOM 2165 O O . MET A 1 134 ? -10.726 -10.223 9.930 1.000 0.970 134 MET A O 1
ATOM 2179 N N . PRO A 1 135 ? -8.544 -9.970 10.458 1.000 0.980 135 PRO A N 1
ATOM 2180 C CA . PRO A 1 135 ? -8.682 -10.532 11.800 1.000 0.980 135 PRO A CA 1
ATOM 2181 C C . PRO A 1 135 ? -9.634 -9.707 12.678 1.000 0.980 135 PRO A C 1
ATOM 2182 O O . PRO A 1 135 ? -9.683 -8.484 12.561 1.000 0.980 135 PRO A O 1
ATOM 2193 N N . ASP A 1 136 ? -10.350 -10.369 13.592 1.000 0.960 136 ASP A N 1
ATOM 2194 C CA . ASP A 1 136 ? -11.415 -9.752 14.404 1.000 0.960 136 ASP A CA 1
ATOM 2195 C C . ASP A 1 136 ? -10.948 -8.562 15.263 1.000 0.960 136 ASP A C 1
ATOM 2196 O O . ASP A 1 136 ? -11.746 -7.694 15.621 1.000 0.960 136 ASP A O 1
ATOM 2205 N N . ASP A 1 137 ? -9.666 -8.518 15.624 1.000 0.960 137 ASP A N 1
ATOM 2206 C CA . ASP A 1 137 ? -9.078 -7.475 16.461 1.000 0.960 137 ASP A CA 1
ATOM 2207 C C . ASP A 1 137 ? -8.277 -6.419 15.678 1.000 0.960 137 ASP A C 1
ATOM 2208 O O . ASP A 1 137 ? -7.602 -5.590 16.298 1.000 0.960 137 ASP A O 1
ATOM 2217 N N . VAL A 1 138 ? -8.375 -6.421 14.343 1.000 0.980 138 VAL A N 1
ATOM 2218 C CA . VAL A 1 138 ? -7.724 -5.457 13.446 1.000 0.980 138 VAL A CA 1
ATOM 2219 C C . VAL A 1 138 ? -8.771 -4.515 12.851 1.000 0.980 138 VAL A C 1
ATOM 2220 O O . VAL A 1 138 ? -9.623 -4.901 12.051 1.000 0.980 138 VAL A O 1
ATOM 2233 N N . ASN A 1 139 ? -8.699 -3.242 13.235 1.000 0.990 139 ASN A N 1
ATOM 2234 C CA . ASN A 1 139 ? -9.657 -2.216 12.829 1.000 0.990 139 ASN A CA 1
ATOM 2235 C C . ASN A 1 139 ? -9.301 -1.647 11.449 1.000 0.990 139 ASN A C 1
ATOM 2236 O O . ASN A 1 139 ? -8.780 -0.539 11.328 1.000 0.990 139 ASN A O 1
ATOM 2247 N N . ALA A 1 140 ? -9.573 -2.399 10.385 1.000 0.990 140 ALA A N 1
ATOM 2248 C CA . ALA A 1 140 ? -9.288 -1.931 9.036 1.000 0.990 140 ALA A CA 1
ATOM 2249 C C . ALA A 1 140 ? -10.210 -2.510 7.959 1.000 0.990 140 ALA A C 1
ATOM 2250 O O . ALA A 1 140 ? -10.856 -3.541 8.145 1.000 0.990 140 ALA A O 1
ATOM 2257 N N . LEU A 1 141 ? -10.248 -1.842 6.804 1.000 0.980 141 LEU A N 1
ATOM 2258 C CA . LEU A 1 141 ? -10.805 -2.396 5.568 1.000 0.980 141 LEU A CA 1
ATOM 2259 C C . LEU A 1 141 ? -9.694 -2.881 4.635 1.000 0.980 141 LEU A C 1
ATOM 2260 O O . LEU A 1 141 ? -8.551 -2.433 4.714 1.000 0.980 141 LEU A O 1
ATOM 2276 N N . SER A 1 142 ? -10.057 -3.763 3.705 1.000 0.980 142 SER A N 1
ATOM 2277 C CA . SER A 1 142 ? -9.203 -4.105 2.568 1.000 0.980 142 SER A CA 1
ATOM 2278 C C . SER A 1 142 ? -8.862 -2.872 1.718 1.000 0.980 142 SER A C 1
ATOM 2279 O O . SER A 1 142 ? -9.653 -1.923 1.677 1.000 0.980 142 SER A O 1
ATOM 2287 N N . PRO A 1 143 ? -7.729 -2.890 0.989 1.000 0.990 143 PRO A N 1
ATOM 2288 C CA . PRO A 1 143 ? -7.329 -1.789 0.116 1.000 0.990 143 PRO A CA 1
ATOM 2289 C C . PRO A 1 143 ? -8.413 -1.407 -0.896 1.000 0.990 143 PRO A C 1
ATOM 2290 O O . PRO A 1 143 ? -8.885 -2.234 -1.680 1.000 0.990 143 PRO A O 1
ATOM 2301 N N . GLN A 1 144 ? -8.799 -0.131 -0.894 1.000 0.980 144 GLN A N 1
ATOM 2302 C CA . GLN A 1 144 ? -9.825 0.387 -1.789 1.000 0.980 144 GLN A CA 1
ATOM 2303 C C . GLN A 1 144 ? -9.255 0.645 -3.192 1.000 0.980 144 GLN A C 1
ATOM 2304 O O . GLN A 1 144 ? -8.348 1.462 -3.373 1.000 0.980 144 GLN A O 1
ATOM 2318 N N . ILE A 1 145 ? -9.831 -0.020 -4.198 1.000 0.960 145 ILE A N 1
ATOM 2319 C CA . ILE A 1 145 ? -9.493 0.182 -5.616 1.000 0.960 145 ILE A CA 1
ATOM 2320 C C . ILE A 1 145 ? -10.206 1.417 -6.189 1.000 0.960 145 ILE A C 1
ATOM 2321 O O . ILE A 1 145 ? -9.632 2.138 -7.006 1.000 0.960 145 ILE A O 1
ATOM 2337 N N . ILE A 1 146 ? -11.444 1.693 -5.759 1.000 0.970 146 ILE A N 1
ATOM 2338 C CA . ILE A 1 146 ? -12.223 2.842 -6.237 1.000 0.970 146 ILE A CA 1
ATOM 2339 C C . ILE A 1 146 ? -11.722 4.118 -5.559 1.000 0.970 146 ILE A C 1
ATOM 2340 O O . ILE A 1 146 ? -12.032 4.393 -4.402 1.000 0.970 146 ILE A O 1
ATOM 2356 N N . ILE A 1 147 ? -10.940 4.910 -6.292 1.000 0.980 147 ILE A N 1
ATOM 2357 C CA . ILE A 1 147 ? -10.311 6.128 -5.772 1.000 0.980 147 ILE A CA 1
ATOM 2358 C C . ILE A 1 147 ? -11.378 7.102 -5.258 1.000 0.980 147 ILE A C 1
ATOM 2359 O O . ILE A 1 147 ? -12.208 7.580 -6.026 1.000 0.980 147 ILE A O 1
ATOM 2375 N N . GLY A 1 148 ? -11.304 7.435 -3.969 1.000 0.980 148 GLY A N 1
ATOM 2376 C CA . GLY A 1 148 ? -12.201 8.384 -3.307 1.000 0.980 148 GLY A CA 1
ATOM 2377 C C . GLY A 1 148 ? -13.293 7.708 -2.479 1.000 0.980 148 GLY A C 1
ATOM 2378 O O . GLY A 1 148 ? -13.709 8.280 -1.475 1.000 0.980 148 GLY A O 1
ATOM 2382 N N . ALA A 1 149 ? -13.681 6.469 -2.792 1.000 0.990 149 ALA A N 1
ATOM 2383 C CA . ALA A 1 149 ? -14.737 5.768 -2.059 1.000 0.990 149 ALA A CA 1
ATOM 2384 C C . ALA A 1 149 ? -14.390 5.575 -0.572 1.000 0.990 149 ALA A C 1
ATOM 2385 O O . ALA A 1 149 ? -15.262 5.635 0.294 1.000 0.990 149 ALA A O 1
ATOM 2392 N N . GLN A 1 150 ? -13.108 5.397 -0.251 1.000 0.990 150 GLN A N 1
ATOM 2393 C CA . GLN A 1 150 ? -12.649 5.289 1.128 1.000 0.990 150 GLN A CA 1
ATOM 2394 C C . GLN A 1 150 ? -12.894 6.581 1.927 1.000 0.990 150 GLN A C 1
ATOM 2395 O O . GLN A 1 150 ? -13.246 6.492 3.092 1.000 0.990 150 GLN A O 1
ATOM 2409 N N . TYR A 1 151 ? -12.861 7.772 1.311 1.000 0.990 151 TYR A N 1
ATOM 2410 C CA . TYR A 1 151 ? -13.057 9.049 2.020 1.000 0.990 151 TYR A CA 1
ATOM 2411 C C . TYR A 1 151 ? -14.477 9.215 2.570 1.000 0.990 151 TYR A C 1
ATOM 2412 O O . TYR A 1 151 ? -14.663 9.582 3.735 1.000 0.990 151 TYR A O 1
ATOM 2430 N N . ILE A 1 152 ? -15.493 8.927 1.754 1.000 0.990 152 ILE A N 1
ATOM 2431 C CA . ILE A 1 152 ? -16.890 8.952 2.211 1.000 0.990 152 ILE A CA 1
ATOM 2432 C C . ILE A 1 152 ? -17.151 7.864 3.262 1.000 0.990 152 ILE A C 1
ATOM 2433 O O . ILE A 1 152 ? -17.867 8.104 4.237 1.000 0.990 152 ILE A O 1
ATOM 2449 N N . GLN A 1 153 ? -16.513 6.695 3.130 1.000 0.990 153 GLN A N 1
ATOM 2450 C CA . GLN A 1 153 ? -16.599 5.621 4.123 1.000 0.990 153 GLN A CA 1
ATOM 2451 C C . GLN A 1 153 ? -15.969 6.039 5.460 1.000 0.990 153 GLN A C 1
ATOM 2452 O O . GLN A 1 153 ? -16.575 5.817 6.511 1.000 0.990 153 GLN A O 1
ATOM 2466 N N . THR A 1 154 ? -14.820 6.722 5.445 1.000 0.990 154 THR A N 1
ATOM 2467 C CA . THR A 1 154 ? -14.122 7.208 6.648 1.000 0.990 154 THR A CA 1
ATOM 2468 C C . THR A 1 154 ? -14.978 8.167 7.444 1.000 0.990 154 THR A C 1
ATOM 2469 O O . THR A 1 154 ? -15.056 8.045 8.665 1.000 0.990 154 THR A O 1
ATOM 2480 N N . ALA A 1 155 ? -15.673 9.086 6.770 1.000 0.990 155 ALA A N 1
ATOM 2481 C CA . ALA A 1 155 ? -16.609 9.984 7.436 1.000 0.990 155 ALA A CA 1
ATOM 2482 C C . ALA A 1 155 ? -17.700 9.199 8.192 1.000 0.990 155 ALA A C 1
ATOM 2483 O O . ALA A 1 155 ? -18.032 9.532 9.334 1.000 0.990 155 ALA A O 1
ATOM 2490 N N . GLY A 1 156 ? -18.211 8.117 7.591 1.000 0.990 156 GLY A N 1
ATOM 2491 C CA . GLY A 1 156 ? -19.168 7.202 8.215 1.000 0.990 156 GLY A CA 1
ATOM 2492 C C . GLY A 1 156 ? -18.601 6.460 9.430 1.000 0.990 156 GLY A C 1
ATOM 2493 O O . GLY A 1 156 ? -19.226 6.466 10.495 1.000 0.990 156 GLY A O 1
ATOM 2497 N N . VAL A 1 157 ? -17.407 5.870 9.306 1.000 0.990 157 VAL A N 1
ATOM 2498 C CA . VAL A 1 157 ? -16.726 5.170 10.412 1.000 0.990 157 VAL A CA 1
ATOM 2499 C C . VAL A 1 157 ? -16.449 6.130 11.570 1.000 0.990 157 VAL A C 1
ATOM 2500 O O . VAL A 1 157 ? -16.825 5.839 12.707 1.000 0.990 157 VAL A O 1
ATOM 2513 N N . ALA A 1 158 ? -15.897 7.312 11.290 1.000 0.990 158 ALA A N 1
ATOM 2514 C CA . ALA A 1 158 ? -15.622 8.345 12.286 1.000 0.990 158 ALA A CA 1
ATOM 2515 C C . ALA A 1 158 ? -16.895 8.802 13.019 1.000 0.990 158 ALA A C 1
ATOM 2516 O O . ALA A 1 158 ? -16.919 8.888 14.251 1.000 0.990 158 ALA A O 1
ATOM 2523 N N . LEU A 1 159 ? -17.994 9.044 12.292 1.000 0.990 159 LEU A N 1
ATOM 2524 C CA . LEU A 1 159 ? -19.287 9.357 12.909 1.000 0.990 159 LEU A CA 1
ATOM 2525 C C . LEU A 1 159 ? -19.771 8.208 13.813 1.000 0.990 159 LEU A C 1
ATOM 2526 O O . LEU A 1 159 ? -20.346 8.460 14.876 1.000 0.990 159 LEU A O 1
ATOM 2542 N N . GLY A 1 160 ? -19.515 6.958 13.421 1.000 0.990 160 GLY A N 1
ATOM 2543 C CA . GLY A 1 160 ? -19.776 5.768 14.229 1.000 0.990 160 GLY A CA 1
ATOM 2544 C C . GLY A 1 160 ? -18.989 5.749 15.542 1.000 0.990 160 GLY A C 1
ATOM 2545 O O . GLY A 1 160 ? -19.590 5.561 16.604 1.000 0.990 160 GLY A O 1
ATOM 2549 N N . LEU A 1 161 ? -17.676 5.999 15.491 1.000 0.990 161 LEU A N 1
ATOM 2550 C CA . LEU A 1 161 ? -16.807 6.091 16.673 1.000 0.990 161 LEU A CA 1
ATOM 2551 C C . LEU A 1 161 ? -17.318 7.154 17.657 1.000 0.990 161 LEU A C 1
ATOM 2552 O O . LEU A 1 161 ? -17.533 6.854 18.835 1.000 0.990 161 LEU A O 1
ATOM 2568 N N . LYS A 1 162 ? -17.633 8.357 17.155 1.000 0.990 162 LYS A N 1
ATOM 2569 C CA . LYS A 1 162 ? -18.188 9.465 17.948 1.000 0.990 162 LYS A CA 1
ATOM 2570 C C . LYS A 1 162 ? -19.506 9.103 18.626 1.000 0.990 162 LYS A C 1
ATOM 2571 O O . LYS A 1 162 ? -19.668 9.338 19.821 1.000 0.990 162 LYS A O 1
ATOM 2590 N N . LYS A 1 163 ? -20.454 8.517 17.885 1.000 0.990 163 LYS A N 1
ATOM 2591 C CA . LYS A 1 163 ? -21.760 8.108 18.433 1.000 0.990 163 LYS A CA 1
ATOM 2592 C C . LYS A 1 163 ? -21.638 7.031 19.513 1.000 0.990 163 LYS A C 1
ATOM 2593 O O . LYS A 1 163 ? -22.478 6.983 20.405 1.000 0.990 163 LYS A O 1
ATOM 2612 N N . ARG A 1 164 ? -20.601 6.188 19.446 1.000 0.990 164 ARG A N 1
ATOM 2613 C CA . ARG A 1 164 ? -20.276 5.193 20.480 1.000 0.990 164 ARG A CA 1
ATOM 2614 C C . ARG A 1 164 ? -19.438 5.760 21.632 1.000 0.990 164 ARG A C 1
ATOM 2615 O O . ARG A 1 164 ? -19.133 5.015 22.555 1.000 0.990 164 ARG A O 1
ATOM 2636 N N . GLY A 1 165 ? -19.062 7.039 21.581 1.000 0.980 165 GLY A N 1
ATOM 2637 C CA . GLY A 1 165 ? -18.220 7.676 22.591 1.000 0.980 165 GLY A CA 1
ATOM 2638 C C . GLY A 1 165 ? -16.796 7.117 22.651 1.000 0.980 165 GLY A C 1
ATOM 2639 O O . GLY A 1 165 ? -16.152 7.241 23.689 1.000 0.980 165 GLY A O 1
ATOM 2643 N N . LYS A 1 166 ? -16.311 6.484 21.572 1.000 0.980 166 LYS A N 1
ATOM 2644 C CA . LYS A 1 166 ? -14.950 5.935 21.513 1.000 0.980 166 LYS A CA 1
ATOM 2645 C C . LYS A 1 166 ? -13.919 7.056 21.369 1.000 0.980 166 LYS A C 1
ATOM 2646 O O . LYS A 1 166 ? -14.170 8.039 20.672 1.000 0.980 166 LYS A O 1
ATOM 2665 N N . LYS A 1 167 ? -12.752 6.880 21.992 1.000 0.990 167 LYS A N 1
ATOM 2666 C CA . LYS A 1 167 ? -11.603 7.799 21.930 1.000 0.990 167 LYS A CA 1
ATOM 2667 C C . LYS A 1 167 ? -10.604 7.420 20.831 1.000 0.990 167 LYS A C 1
ATOM 2668 O O . LYS A 1 167 ? -9.402 7.542 21.001 1.000 0.990 167 LYS A O 1
ATOM 2687 N N . ALA A 1 168 ? -11.158 7.064 19.679 1.000 0.990 168 ALA A N 1
ATOM 2688 C CA . ALA A 1 168 ? -10.431 6.612 18.505 1.000 0.990 168 ALA A CA 1
ATOM 2689 C C . ALA A 1 168 ? -10.751 7.487 17.288 1.000 0.990 168 ALA A C 1
ATOM 2690 O O . ALA A 1 168 ? -11.775 8.185 17.262 1.000 0.990 168 ALA A O 1
ATOM 2697 N N . VAL A 1 169 ? -9.912 7.394 16.260 1.000 0.990 169 VAL A N 1
ATOM 2698 C CA . VAL A 1 169 ? -10.106 8.070 14.971 1.000 0.990 169 VAL A CA 1
ATOM 2699 C C . VAL A 1 169 ? -10.328 7.076 13.838 1.000 0.990 169 VAL A C 1
ATOM 2700 O O . VAL A 1 169 ? -9.973 5.907 13.938 1.000 0.990 169 VAL A O 1
ATOM 2713 N N . ALA A 1 170 ? -10.910 7.545 12.736 1.000 0.990 170 ALA A N 1
ATOM 2714 C CA . ALA A 1 170 ? -10.798 6.856 11.455 1.000 0.990 170 ALA A CA 1
ATOM 2715 C C . ALA A 1 170 ? -9.781 7.597 10.580 1.000 0.990 170 ALA A C 1
ATOM 2716 O O . ALA A 1 170 ? -9.929 8.797 10.358 1.000 0.990 170 ALA A O 1
ATOM 2723 N N . ILE A 1 171 ? -8.771 6.906 10.068 1.000 0.990 171 ILE A N 1
ATOM 2724 C CA . ILE A 1 171 ? -7.773 7.470 9.156 1.000 0.990 171 ILE A CA 1
ATOM 2725 C C . ILE A 1 171 ? -7.936 6.876 7.762 1.000 0.990 171 ILE A C 1
ATOM 2726 O O . ILE A 1 171 ? -8.292 5.709 7.601 1.000 0.990 171 ILE A O 1
ATOM 2742 N N . THR A 1 172 ? -7.688 7.685 6.739 1.000 0.990 172 THR A N 1
ATOM 2743 C CA . THR A 1 172 ? -7.766 7.248 5.347 1.000 0.990 172 THR A CA 1
ATOM 2744 C C . THR A 1 172 ? -6.724 7.905 4.483 1.000 0.990 172 THR A C 1
ATOM 2745 O O . THR A 1 172 ? -6.272 9.013 4.764 1.000 0.990 172 THR A O 1
ATOM 2756 N N . TYR A 1 173 ? -6.416 7.230 3.383 1.000 0.990 173 TYR A N 1
ATOM 2757 C CA . TYR A 1 173 ? -5.355 7.617 2.472 1.000 0.990 173 TYR A CA 1
ATOM 2758 C C . TYR A 1 173 ? -5.872 7.711 1.037 1.000 0.990 173 TYR A C 1
ATOM 2759 O O . TYR A 1 173 ? -6.726 6.931 0.610 1.000 0.990 173 TYR A O 1
ATOM 2777 N N . THR A 1 174 ? -5.369 8.680 0.280 1.000 0.990 174 THR A N 1
ATOM 2778 C CA . THR A 1 174 ? -5.521 8.762 -1.179 1.000 0.990 174 THR A CA 1
ATOM 2779 C C . THR A 1 174 ? -4.288 9.423 -1.799 1.000 0.990 174 THR A C 1
ATOM 2780 O O . THR A 1 174 ? -3.426 9.919 -1.079 1.000 0.990 174 THR A O 1
ATOM 2791 N N . GLY A 1 175 ? -4.178 9.416 -3.128 1.000 0.990 175 GLY A N 1
ATOM 2792 C CA . GLY A 1 175 ? -3.109 10.116 -3.858 1.000 0.990 175 GLY A CA 1
ATOM 2793 C C . GLY A 1 175 ? -3.520 11.517 -4.322 1.000 0.990 175 GLY A C 1
ATOM 2794 O O . GLY A 1 175 ? -4.695 11.877 -4.241 1.000 0.990 175 GLY A O 1
ATOM 2798 N N . ASP A 1 176 ? -2.587 12.287 -4.889 1.000 0.990 176 ASP A N 1
ATOM 2799 C CA . ASP A 1 176 ? -2.853 13.626 -5.441 1.000 0.990 176 ASP A CA 1
ATOM 2800 C C . ASP A 1 176 ? -3.995 13.643 -6.470 1.000 0.990 176 ASP A C 1
ATOM 2801 O O . ASP A 1 176 ? -4.924 14.443 -6.350 1.000 0.990 176 ASP A O 1
ATOM 2810 N N . GLY A 1 177 ? -4.005 12.700 -7.418 1.000 0.980 177 GLY A N 1
ATOM 2811 C CA . GLY A 1 177 ? -5.120 12.543 -8.360 1.000 0.980 177 GLY A CA 1
ATOM 2812 C C . GLY A 1 177 ? -6.454 12.193 -7.695 1.000 0.980 177 GLY A C 1
ATOM 2813 O O . GLY A 1 177 ? -7.517 12.515 -8.222 1.000 0.980 177 GLY A O 1
ATOM 2817 N N . GLY A 1 178 ? -6.425 11.582 -6.509 1.000 0.990 178 GLY A N 1
ATOM 2818 C CA . GLY A 1 178 ? -7.624 11.295 -5.728 1.000 0.990 178 GLY A CA 1
ATOM 2819 C C . GLY A 1 178 ? -8.310 12.548 -5.188 1.000 0.990 178 GLY A C 1
ATOM 2820 O O . GLY A 1 178 ? -9.528 12.542 -5.026 1.000 0.990 178 GLY A O 1
ATOM 2824 N N . ALA A 1 179 ? -7.579 13.652 -5.006 1.000 0.980 179 ALA A N 1
ATOM 2825 C CA . ALA A 1 179 ? -8.140 14.933 -4.568 1.000 0.980 179 ALA A CA 1
ATOM 2826 C C . ALA A 1 179 ? -8.982 15.651 -5.644 1.000 0.980 179 ALA A C 1
ATOM 2827 O O . ALA A 1 179 ? -9.523 16.736 -5.389 1.000 0.980 179 ALA A O 1
ATOM 2834 N N . SER A 1 180 ? -9.068 15.081 -6.850 1.000 0.980 180 SER A N 1
ATOM 2835 C CA . SER A 1 180 ? -9.942 15.533 -7.939 1.000 0.980 180 SER A CA 1
ATOM 2836 C C . SER A 1 180 ? -11.316 14.848 -7.931 1.000 0.980 180 SER A C 1
ATOM 2837 O O . SER A 1 180 ? -12.213 15.294 -8.642 1.000 0.980 180 SER A O 1
ATOM 2845 N N . GLN A 1 181 ? -11.501 13.779 -7.148 1.000 0.980 181 GLN A N 1
ATOM 2846 C CA . GLN A 1 181 ? -12.756 13.023 -7.096 1.000 0.980 181 GLN A CA 1
ATOM 2847 C C . GLN A 1 181 ? -13.846 13.757 -6.304 1.000 0.980 181 GLN A C 1
ATOM 2848 O O . GLN A 1 181 ? -13.560 14.463 -5.335 1.000 0.980 181 GLN A O 1
ATOM 2862 N N . GLY A 1 182 ? -15.113 13.537 -6.672 1.000 0.980 182 GLY A N 1
ATOM 2863 C CA . GLY A 1 182 ? -16.262 14.052 -5.914 1.000 0.980 182 GLY A CA 1
ATOM 2864 C C . GLY A 1 182 ? -16.302 13.505 -4.485 1.000 0.980 182 GLY A C 1
ATOM 2865 O O . GLY A 1 182 ? -16.387 14.277 -3.531 1.000 0.980 182 GLY A O 1
ATOM 2869 N N . ASP A 1 183 ? -16.105 12.194 -4.333 1.000 0.990 183 ASP A N 1
ATOM 2870 C CA . ASP A 1 183 ? -16.112 11.509 -3.034 1.000 0.990 183 ASP A CA 1
ATOM 2871 C C . ASP A 1 183 ? -15.010 12.007 -2.082 1.000 0.990 183 ASP A C 1
ATOM 2872 O O . ASP A 1 183 ? -15.201 12.012 -0.865 1.000 0.990 183 ASP A O 1
ATOM 2881 N N . PHE A 1 184 ? -13.875 12.497 -2.605 1.000 0.990 184 PHE A N 1
ATOM 2882 C CA . PHE A 1 184 ? -12.868 13.167 -1.774 1.000 0.990 184 PHE A CA 1
ATOM 2883 C C . PHE A 1 184 ? -13.481 14.380 -1.067 1.000 0.990 184 PHE A C 1
ATOM 2884 O O . PHE A 1 184 ? -13.367 14.509 0.153 1.000 0.990 184 PHE A O 1
ATOM 2901 N N . TYR A 1 185 ? -14.155 15.250 -1.828 1.000 0.990 185 TYR A N 1
ATOM 2902 C CA . TYR A 1 185 ? -14.782 16.454 -1.289 1.000 0.990 185 TYR A CA 1
ATOM 2903 C C . TYR A 1 185 ? -15.955 16.109 -0.370 1.000 0.990 185 TYR A C 1
ATOM 2904 O O . TYR A 1 185 ? -16.028 16.632 0.743 1.000 0.990 185 TYR A O 1
ATOM 2922 N N . GLU A 1 186 ? -16.847 15.214 -0.797 1.000 0.990 186 GLU A N 1
ATOM 2923 C CA . GLU A 1 186 ? -17.996 14.814 0.015 1.000 0.990 186 GLU A CA 1
ATOM 2924 C C . GLU A 1 186 ? -17.560 14.193 1.345 1.000 0.990 186 GLU A C 1
ATOM 2925 O O . GLU A 1 186 ? -18.121 14.548 2.381 1.000 0.990 186 GLU A O 1
ATOM 2937 N N . GLY A 1 187 ? -16.513 13.358 1.353 1.000 0.990 187 GLY A N 1
ATOM 2938 C CA . GLY A 1 187 ? -15.979 12.739 2.566 1.000 0.990 187 GLY A CA 1
ATOM 2939 C C . GLY A 1 187 ? -15.460 13.756 3.583 1.000 0.990 187 GLY A C 1
ATOM 2940 O O . GLY A 1 187 ? -15.914 13.765 4.733 1.000 0.990 187 GLY A O 1
ATOM 2944 N N . ILE A 1 188 ? -14.567 14.664 3.167 1.000 0.990 188 ILE A N 1
ATOM 2945 C CA . ILE A 1 188 ? -14.034 15.690 4.082 1.000 0.990 188 ILE A CA 1
ATOM 2946 C C . ILE A 1 188 ? -15.126 16.664 4.547 1.000 0.990 188 ILE A C 1
ATOM 2947 O O . ILE A 1 188 ? -15.139 17.074 5.709 1.000 0.990 188 ILE A O 1
ATOM 2963 N N . ASN A 1 189 ? -16.081 16.994 3.672 1.000 0.990 189 ASN A N 1
ATOM 2964 C CA . ASN A 1 189 ? -17.176 17.908 3.978 1.000 0.990 189 ASN A CA 1
ATOM 2965 C C . ASN A 1 189 ? -18.183 17.287 4.959 1.000 0.990 189 ASN A C 1
ATOM 2966 O O . ASN A 1 189 ? -18.583 17.939 5.924 1.000 0.990 189 ASN A O 1
ATOM 2977 N N . PHE A 1 190 ? -18.550 16.014 4.773 1.000 0.990 190 PHE A N 1
ATOM 2978 C CA . PHE A 1 190 ? -19.382 15.283 5.731 1.000 0.990 190 PHE A CA 1
ATOM 2979 C C . PHE A 1 190 ? -18.707 15.215 7.101 1.000 0.990 190 PHE A C 1
ATOM 2980 O O . PHE A 1 190 ? -19.326 15.552 8.113 1.000 0.990 190 PHE A O 1
ATOM 2997 N N . ALA A 1 191 ? -17.432 14.822 7.154 1.000 0.990 191 ALA A N 1
ATOM 2998 C CA . ALA A 1 191 ? -16.711 14.736 8.417 1.000 0.990 191 ALA A CA 1
ATOM 2999 C C . ALA A 1 191 ? -16.629 16.101 9.128 1.000 0.990 191 ALA A C 1
ATOM 3000 O O . ALA A 1 191 ? -16.839 16.164 10.342 1.000 0.990 191 ALA A O 1
ATOM 3007 N N . GLY A 1 192 ? -16.408 17.192 8.385 1.000 0.990 192 GLY A N 1
ATOM 3008 C CA . GLY A 1 192 ? -16.440 18.559 8.910 1.000 0.990 192 GLY A CA 1
ATOM 3009 C C . GLY A 1 192 ? -17.810 18.941 9.478 1.000 0.990 192 GLY A C 1
ATOM 3010 O O . GLY A 1 192 ? -17.913 19.326 10.645 1.000 0.990 192 GLY A O 1
ATOM 3014 N N . ALA A 1 193 ? -18.881 18.740 8.703 1.000 0.990 193 ALA A N 1
ATOM 3015 C CA . ALA A 1 193 ? -20.252 19.065 9.104 1.000 0.990 193 ALA A CA 1
ATOM 3016 C C . ALA A 1 193 ? -20.690 18.340 10.390 1.000 0.990 193 ALA A C 1
ATOM 3017 O O . ALA A 1 193 ? -21.373 18.917 11.237 1.000 0.990 193 ALA A O 1
ATOM 3024 N N . TYR A 1 194 ? -20.262 17.089 10.573 1.000 0.990 194 TYR A N 1
ATOM 3025 C CA . TYR A 1 194 ? -20.569 16.306 11.772 1.000 0.990 194 TYR A CA 1
ATOM 3026 C C . TYR A 1 194 ? -19.532 16.446 12.895 1.000 0.990 194 TYR A C 1
ATOM 3027 O O . TYR A 1 194 ? -19.727 15.855 13.968 1.000 0.990 194 TYR A O 1
ATOM 3045 N N . LYS A 1 195 ? -18.445 17.207 12.689 1.000 0.990 195 LYS A N 1
ATOM 3046 C CA . LYS A 1 195 ? -17.253 17.224 13.556 1.000 0.990 195 LYS A CA 1
ATOM 3047 C C . LYS A 1 195 ? -16.838 15.803 13.941 1.000 0.990 195 LYS A C 1
ATOM 3048 O O . LYS A 1 195 ? -16.825 15.450 15.125 1.000 0.990 195 LYS A O 1
ATOM 3067 N N . ALA A 1 196 ? -16.680 14.952 12.934 1.000 0.990 196 ALA A N 1
ATOM 3068 C CA . ALA A 1 196 ? -16.340 13.550 13.110 1.000 0.990 196 ALA A CA 1
ATOM 3069 C C . ALA A 1 196 ? -14.818 13.390 13.314 1.000 0.990 196 ALA A C 1
ATOM 3070 O O . ALA A 1 196 ? -14.057 14.132 12.694 1.000 0.990 196 ALA A O 1
ATOM 3077 N N . PRO A 1 197 ? -14.371 12.446 14.162 1.000 0.990 197 PRO A N 1
ATOM 3078 C CA . PRO A 1 197 ? -12.956 12.191 14.428 1.000 0.990 197 PRO A CA 1
ATOM 3079 C C . PRO A 1 197 ? -12.295 11.442 13.258 1.000 0.990 197 PRO A C 1
ATOM 3080 O O . PRO A 1 197 ? -12.146 10.220 13.299 1.000 0.990 197 PRO A O 1
ATOM 3091 N N . ALA A 1 198 ? -11.950 12.163 12.191 1.000 0.990 198 ALA A N 1
ATOM 3092 C CA . ALA A 1 198 ? -11.323 11.594 11.000 1.000 0.990 198 ALA A CA 1
ATOM 3093 C C . ALA A 1 198 ? -9.998 12.280 10.648 1.000 0.990 198 ALA A C 1
ATOM 3094 O O . ALA A 1 198 ? -9.871 13.498 10.765 1.000 0.990 198 ALA A O 1
ATOM 3101 N N . ILE A 1 199 ? -9.038 11.504 10.154 1.000 0.990 199 ILE A N 1
ATOM 3102 C CA . ILE A 1 199 ? -7.776 12.002 9.604 1.000 0.990 199 ILE A CA 1
ATOM 3103 C C . ILE A 1 199 ? -7.746 11.641 8.120 1.000 0.990 199 ILE A C 1
ATOM 3104 O O . ILE A 1 199 ? -7.798 10.468 7.751 1.000 0.990 199 ILE A O 1
ATOM 3120 N N . PHE A 1 200 ? -7.692 12.650 7.257 1.000 0.990 200 PHE A N 1
ATOM 3121 C CA . PHE A 1 200 ? -7.645 12.460 5.811 1.000 0.990 200 PHE A CA 1
ATOM 3122 C C . PHE A 1 200 ? -6.234 12.743 5.310 1.000 0.990 200 PHE A C 1
ATOM 3123 O O . PHE A 1 200 ? -5.776 13.876 5.412 1.000 0.990 200 PHE A O 1
ATOM 3140 N N . VAL A 1 201 ? -5.558 11.746 4.744 1.000 0.990 201 VAL A N 1
ATOM 3141 C CA . VAL A 1 201 ? -4.182 11.868 4.247 1.000 0.990 201 VAL A CA 1
ATOM 3142 C C . VAL A 1 201 ? -4.162 11.816 2.721 1.000 0.990 201 VAL A C 1
ATOM 3143 O O . VAL A 1 201 ? -4.590 10.835 2.112 1.000 0.990 201 VAL A O 1
ATOM 3156 N N . VAL A 1 202 ? -3.630 12.863 2.090 1.000 0.990 202 VAL A N 1
ATOM 3157 C CA . VAL A 1 202 ? -3.337 12.888 0.654 1.000 0.990 202 VAL A CA 1
ATOM 3158 C C . VAL A 1 202 ? -1.839 12.773 0.440 1.000 0.990 202 VAL A C 1
ATOM 3159 O O . VAL A 1 202 ? -1.087 13.697 0.739 1.000 0.990 202 VAL A O 1
ATOM 3172 N N . GLN A 1 203 ? -1.425 11.653 -0.134 1.000 0.990 203 GLN A N 1
ATOM 3173 C CA . GLN A 1 203 ? -0.038 11.367 -0.465 1.000 0.990 203 GLN A CA 1
ATOM 3174 C C . GLN A 1 203 ? 0.270 11.918 -1.850 1.000 0.990 203 GLN A C 1
ATOM 3175 O O . GLN A 1 203 ? -0.026 11.292 -2.871 1.000 0.990 203 GLN A O 1
ATOM 3189 N N . ASN A 1 204 ? 0.814 13.130 -1.882 1.000 0.990 204 ASN A N 1
ATOM 3190 C CA . ASN A 1 204 ? 1.140 13.831 -3.111 1.000 0.990 204 ASN A CA 1
ATOM 3191 C C . ASN A 1 204 ? 2.522 13.396 -3.601 1.000 0.990 204 ASN A C 1
ATOM 3192 O O . ASN A 1 204 ? 3.533 14.006 -3.255 1.000 0.990 204 ASN A O 1
ATOM 3203 N N . ASN A 1 205 ? 2.544 12.353 -4.434 1.000 0.980 205 ASN A N 1
ATOM 3204 C CA . ASN A 1 205 ? 3.759 11.860 -5.087 1.000 0.980 205 ASN A CA 1
ATOM 3205 C C . ASN A 1 205 ? 3.986 12.468 -6.481 1.000 0.980 205 ASN A C 1
ATOM 3206 O O . ASN A 1 205 ? 4.774 11.948 -7.275 1.000 0.980 205 ASN A O 1
ATOM 3217 N N . ARG A 1 206 ? 3.305 13.588 -6.758 1.000 0.970 206 ARG A N 1
ATOM 3218 C CA . ARG A 1 206 ? 3.360 14.391 -7.987 1.000 0.970 206 ARG A CA 1
ATOM 3219 C C . ARG A 1 206 ? 2.672 13.786 -9.210 1.000 0.970 206 ARG A C 1
ATOM 3220 O O . ARG A 1 206 ? 2.499 14.527 -10.179 1.000 0.970 206 ARG A O 1
ATOM 3241 N N . TYR A 1 207 ? 2.287 12.506 -9.203 1.000 0.970 207 TYR A N 1
ATOM 3242 C CA . TYR A 1 207 ? 1.791 11.823 -10.401 1.000 0.970 207 TYR A CA 1
ATOM 3243 C C . TYR A 1 207 ? 0.644 10.838 -10.139 1.000 0.970 207 TYR A C 1
ATOM 3244 O O . TYR A 1 207 ? 0.824 9.742 -9.597 1.000 0.970 207 TYR A O 1
ATOM 3262 N N . ALA A 1 208 ? -0.507 11.128 -10.742 1.000 0.960 208 ALA A N 1
ATOM 3263 C CA . ALA A 1 208 ? -1.598 10.177 -10.910 1.000 0.960 208 ALA A CA 1
ATOM 3264 C C . ALA A 1 208 ? -1.389 9.345 -12.188 1.000 0.960 208 ALA A C 1
ATOM 3265 O O . ALA A 1 208 ? -1.753 9.769 -13.289 1.000 0.960 208 ALA A O 1
ATOM 3272 N N . ILE A 1 209 ? -0.790 8.159 -12.044 1.000 0.940 209 ILE A N 1
ATOM 3273 C CA . ILE A 1 209 ? -0.267 7.357 -13.167 1.000 0.940 209 ILE A CA 1
ATOM 3274 C C . ILE A 1 209 ? 0.784 8.189 -13.914 1.000 0.940 209 ILE A C 1
ATOM 3275 O O . ILE A 1 209 ? 1.861 8.409 -13.370 1.000 0.940 209 ILE A O 1
ATOM 3291 N N . SER A 1 210 ? 0.439 8.717 -15.091 1.000 0.940 210 SER A N 1
ATOM 3292 C CA . SER A 1 210 ? 1.273 9.579 -15.928 1.000 0.940 210 SER A CA 1
ATOM 3293 C C . SER A 1 210 ? 0.853 11.053 -15.894 1.000 0.940 210 SER A C 1
ATOM 3294 O O . SER A 1 210 ? 1.436 11.875 -16.599 1.000 0.940 210 SER A O 1
ATOM 3302 N N . THR A 1 211 ? -0.194 11.405 -15.138 1.000 0.960 211 THR A N 1
ATOM 3303 C CA . THR A 1 211 ? -0.734 12.771 -15.094 1.000 0.960 211 THR A CA 1
ATOM 3304 C C . THR A 1 211 ? -0.096 13.550 -13.946 1.000 0.960 211 THR A C 1
ATOM 3305 O O . THR A 1 211 ? -0.334 13.185 -12.792 1.000 0.960 211 THR A O 1
ATOM 3316 N N . PRO A 1 212 ? 0.667 14.621 -14.222 1.000 0.970 212 PRO A N 1
ATOM 3317 C CA . PRO A 1 212 ? 1.303 15.412 -13.177 1.000 0.970 212 PRO A CA 1
ATOM 3318 C C . PRO A 1 212 ? 0.264 16.198 -12.365 1.000 0.970 212 PRO A C 1
ATOM 3319 O O . PRO A 1 212 ? -0.783 16.591 -12.891 1.000 0.970 212 PRO A O 1
ATOM 3330 N N . VAL A 1 213 ? 0.548 16.445 -11.087 1.000 0.970 213 VAL A N 1
ATOM 3331 C CA . VAL A 1 213 ? -0.380 17.099 -10.147 1.000 0.970 213 VAL A CA 1
ATOM 3332 C C . VAL A 1 213 ? -0.846 18.487 -10.618 1.000 0.970 213 VAL A C 1
ATOM 3333 O O . VAL A 1 213 ? -2.002 18.850 -10.409 1.000 0.970 213 VAL A O 1
ATOM 3346 N N . GLU A 1 214 ? -0.028 19.232 -11.368 1.000 0.970 214 GLU A N 1
ATOM 3347 C CA . GLU A 1 214 ? -0.393 20.540 -11.942 1.000 0.970 214 GLU A CA 1
ATOM 3348 C C . GLU A 1 214 ? -1.494 20.440 -13.017 1.000 0.970 214 GLU A C 1
ATOM 3349 O O . GLU A 1 214 ? -2.088 21.445 -13.412 1.000 0.970 214 GLU A O 1
ATOM 3361 N N . LYS A 1 215 ? -1.781 19.231 -13.518 1.000 0.970 215 LYS A N 1
ATOM 3362 C CA . LYS A 1 215 ? -2.921 18.949 -14.404 1.000 0.970 215 LYS A CA 1
ATOM 3363 C C . LYS A 1 215 ? -4.173 18.507 -13.649 1.000 0.970 215 LYS A C 1
ATOM 3364 O O . LYS A 1 215 ? -5.242 18.498 -14.252 1.000 0.970 215 LYS A O 1
ATOM 3383 N N . GLN A 1 216 ? -4.063 18.173 -12.363 1.000 0.970 216 GLN A N 1
ATOM 3384 C CA . GLN A 1 216 ? -5.201 17.800 -11.518 1.000 0.970 216 GLN A CA 1
ATOM 3385 C C . GLN A 1 216 ? -5.979 19.028 -11.040 1.000 0.970 216 GLN A C 1
ATOM 3386 O O . GLN A 1 216 ? -7.202 19.002 -10.924 1.000 0.970 216 GLN A O 1
ATOM 3400 N N . SER A 1 217 ? -5.276 20.120 -10.739 1.000 0.960 217 SER A N 1
ATOM 3401 C CA . SER A 1 217 ? -5.874 21.312 -10.144 1.000 0.960 217 SER A CA 1
ATOM 3402 C C . SER A 1 217 ? -4.996 22.542 -10.362 1.000 0.960 217 SER A C 1
ATOM 3403 O O . SER A 1 217 ? -3.779 22.433 -10.449 1.000 0.960 217 SER A O 1
ATOM 3411 N N . ALA A 1 218 ? -5.615 23.726 -10.378 1.000 0.960 218 ALA A N 1
ATOM 3412 C CA . ALA A 1 218 ? -4.906 25.009 -10.334 1.000 0.960 218 ALA A CA 1
ATOM 3413 C C . ALA A 1 218 ? -4.570 25.468 -8.898 1.000 0.960 218 ALA A C 1
ATOM 3414 O O . ALA A 1 218 ? -3.979 26.529 -8.713 1.000 0.960 218 ALA A O 1
ATOM 3421 N N . ALA A 1 219 ? -4.994 24.712 -7.879 1.000 0.960 219 ALA A N 1
ATOM 3422 C CA . ALA A 1 219 ? -4.638 24.973 -6.486 1.000 0.960 219 ALA A CA 1
ATOM 3423 C C . ALA A 1 219 ? -3.130 24.757 -6.269 1.000 0.960 219 ALA A C 1
ATOM 3424 O O . ALA A 1 219 ? -2.601 23.741 -6.712 1.000 0.960 219 ALA A O 1
ATOM 3431 N N . GLU A 1 220 ? -2.460 25.690 -5.582 1.000 0.960 220 GLU A N 1
ATOM 3432 C CA . GLU A 1 220 ? -1.016 25.587 -5.308 1.000 0.960 220 GLU A CA 1
ATOM 3433 C C . GLU A 1 220 ? -0.697 24.484 -4.293 1.000 0.960 220 GLU A C 1
ATOM 3434 O O . GLU A 1 220 ? 0.373 23.882 -4.354 1.000 0.960 220 GLU A O 1
ATOM 3446 N N . THR A 1 221 ? -1.631 24.197 -3.386 1.000 0.980 221 THR A N 1
ATOM 3447 C CA . THR A 1 221 ? -1.548 23.062 -2.462 1.000 0.980 221 THR A CA 1
ATOM 3448 C C . THR A 1 221 ? -2.795 22.189 -2.579 1.000 0.980 221 THR A C 1
ATOM 3449 O O . THR A 1 221 ? -3.858 22.634 -3.026 1.000 0.980 221 THR A O 1
ATOM 3460 N N . ILE A 1 222 ? -2.698 20.922 -2.180 1.000 0.990 222 ILE A N 1
ATOM 3461 C CA . ILE A 1 222 ? -3.886 20.091 -1.957 1.000 0.990 222 ILE A CA 1
ATOM 3462 C C . ILE A 1 222 ? -4.454 20.384 -0.564 1.000 0.990 222 ILE A C 1
ATOM 3463 O O . ILE A 1 222 ? -5.677 20.423 -0.413 1.000 0.990 222 ILE A O 1
ATOM 3479 N N . ALA A 1 223 ? -3.602 20.693 0.421 1.000 0.990 223 ALA A N 1
ATOM 3480 C CA . ALA A 1 223 ? -4.013 21.038 1.784 1.000 0.990 223 ALA A CA 1
ATOM 3481 C C . ALA A 1 223 ? -5.047 22.181 1.838 1.000 0.990 223 ALA A C 1
ATOM 3482 O O . ALA A 1 223 ? -6.008 22.102 2.606 1.000 0.990 223 ALA A O 1
ATOM 3489 N N . GLN A 1 224 ? -4.947 23.197 0.966 1.000 0.990 224 GLN A N 1
ATOM 3490 C CA . GLN A 1 224 ? -5.919 24.304 0.919 1.000 0.990 224 GLN A CA 1
ATOM 3491 C C . GLN A 1 224 ? -7.348 23.872 0.563 1.000 0.990 224 GLN A C 1
ATOM 3492 O O . GLN A 1 224 ? -8.290 24.631 0.794 1.000 0.990 224 GLN A O 1
ATOM 3506 N N . LYS A 1 225 ? -7.553 22.665 0.018 1.000 0.990 225 LYS A N 1
ATOM 3507 C CA . LYS A 1 225 ? -8.901 22.135 -0.238 1.000 0.990 225 LYS A CA 1
ATOM 3508 C C . LYS A 1 225 ? -9.689 21.911 1.058 1.000 0.990 225 LYS A C 1
ATOM 3509 O O . LYS A 1 225 ? -10.917 21.959 1.015 1.000 0.990 225 LYS A O 1
ATOM 3528 N N . ALA A 1 226 ? -9.015 21.769 2.204 1.000 0.990 226 ALA A N 1
ATOM 3529 C CA . ALA A 1 226 ? -9.636 21.716 3.531 1.000 0.990 226 ALA A CA 1
ATOM 3530 C C . ALA A 1 226 ? -10.554 22.918 3.813 1.000 0.990 226 ALA A C 1
ATOM 3531 O O . ALA A 1 226 ? -11.606 22.777 4.438 1.000 0.990 226 ALA A O 1
ATOM 3538 N N . VAL A 1 227 ? -10.199 24.093 3.279 1.000 0.980 227 VAL A N 1
ATOM 3539 C CA . VAL A 1 227 ? -10.957 25.341 3.454 1.000 0.980 227 VAL A CA 1
ATOM 3540 C C . VAL A 1 227 ? -12.389 25.203 2.941 1.000 0.980 227 VAL A C 1
ATOM 3541 O O . VAL A 1 227 ? -13.315 25.708 3.571 1.000 0.980 227 VAL A O 1
ATOM 3554 N N . ALA A 1 228 ? -12.595 24.483 1.833 1.000 0.980 228 ALA A N 1
ATOM 3555 C CA . ALA A 1 228 ? -13.923 24.286 1.254 1.000 0.980 228 ALA A CA 1
ATOM 3556 C C . ALA A 1 228 ? -14.849 23.440 2.148 1.000 0.980 228 ALA A C 1
ATOM 3557 O O . ALA A 1 228 ? -16.065 23.586 2.058 1.000 0.980 228 ALA A O 1
ATOM 3564 N N . ALA A 1 229 ? -14.281 22.585 3.005 1.000 0.990 229 ALA A N 1
ATOM 3565 C CA . ALA A 1 229 ? -14.999 21.789 4.001 1.000 0.990 229 ALA A CA 1
ATOM 3566 C C . ALA A 1 229 ? -15.063 22.464 5.387 1.000 0.990 229 ALA A C 1
ATOM 3567 O O . ALA A 1 229 ? -15.685 21.928 6.303 1.000 0.990 229 ALA A O 1
ATOM 3574 N N . GLY A 1 230 ? -14.424 23.630 5.558 1.000 0.980 230 GLY A N 1
ATOM 3575 C CA . GLY A 1 230 ? -14.357 24.341 6.837 1.000 0.980 230 GLY A CA 1
ATOM 3576 C C . GLY A 1 230 ? -13.527 23.626 7.909 1.000 0.980 230 GLY A C 1
ATOM 3577 O O . GLY A 1 230 ? -13.824 23.778 9.094 1.000 0.980 230 GLY A O 1
ATOM 3581 N N . ILE A 1 231 ? -12.524 22.835 7.508 1.000 0.990 231 ILE A N 1
ATOM 3582 C CA . ILE A 1 231 ? -11.671 22.046 8.415 1.000 0.990 231 ILE A CA 1
ATOM 3583 C C . ILE A 1 231 ? -10.207 22.490 8.337 1.000 0.990 231 ILE A C 1
ATOM 3584 O O . ILE A 1 231 ? -9.819 23.220 7.423 1.000 0.990 231 ILE A O 1
ATOM 3600 N N . VAL A 1 232 ? -9.388 22.052 9.296 1.000 0.990 232 VAL A N 1
ATOM 3601 C CA . VAL A 1 232 ? -7.942 22.317 9.282 1.000 0.990 232 VAL A CA 1
ATOM 3602 C C . VAL A 1 232 ? -7.291 21.505 8.163 1.000 0.990 232 VAL A C 1
ATOM 3603 O O . VAL A 1 232 ? -7.606 20.329 7.973 1.000 0.990 232 VAL A O 1
ATOM 3616 N N . GLY A 1 233 ? -6.384 22.138 7.423 1.000 0.990 233 GLY A N 1
ATOM 3617 C CA . GLY A 1 233 ? -5.523 21.485 6.447 1.000 0.990 233 GLY A CA 1
ATOM 3618 C C . GLY A 1 233 ? -4.063 21.792 6.753 1.000 0.990 233 GLY A C 1
ATOM 3619 O O . GLY A 1 233 ? -3.758 22.917 7.139 1.000 0.990 233 GLY A O 1
ATOM 3623 N N . VAL A 1 234 ? -3.171 20.827 6.566 1.000 0.990 234 VAL A N 1
ATOM 3624 C CA . VAL A 1 234 ? -1.725 20.993 6.768 1.000 0.990 234 VAL A CA 1
ATOM 3625 C C . VAL A 1 234 ? -1.000 20.395 5.570 1.000 0.990 234 VAL A C 1
ATOM 3626 O O . VAL A 1 234 ? -1.365 19.316 5.106 1.000 0.990 234 VAL A O 1
ATOM 3639 N N . GLN A 1 235 ? 0.010 21.094 5.057 1.000 0.990 235 GLN A N 1
ATOM 3640 C CA . GLN A 1 235 ? 0.956 20.531 4.100 1.000 0.990 235 GLN A CA 1
ATOM 3641 C C . GLN A 1 235 ? 2.249 20.200 4.839 1.000 0.990 235 GLN A C 1
ATOM 3642 O O . GLN A 1 235 ? 2.759 21.031 5.583 1.000 0.990 235 GLN A O 1
ATOM 3656 N N . VAL A 1 236 ? 2.777 19.001 4.631 1.000 0.990 236 VAL A N 1
ATOM 3657 C CA . VAL A 1 236 ? 3.930 18.466 5.359 1.000 0.990 236 VAL A CA 1
ATOM 3658 C C . VAL A 1 236 ? 4.956 17.937 4.363 1.000 0.990 236 VAL A C 1
ATOM 3659 O O . VAL A 1 236 ? 4.581 17.404 3.314 1.000 0.990 236 VAL A O 1
ATOM 3672 N N . ASP A 1 237 ? 6.242 18.059 4.689 1.000 0.990 237 ASP A N 1
ATOM 3673 C CA . ASP A 1 237 ? 7.296 17.305 4.012 1.000 0.990 237 ASP A CA 1
ATOM 3674 C C . ASP A 1 237 ? 7.048 15.803 4.223 1.000 0.990 237 ASP A C 1
ATOM 3675 O O . ASP A 1 237 ? 7.301 15.242 5.285 1.000 0.990 237 ASP A O 1
ATOM 3684 N N . GLY A 1 238 ? 6.509 15.146 3.198 1.000 0.990 238 GLY A N 1
ATOM 3685 C CA . GLY A 1 238 ? 6.154 13.730 3.223 1.000 0.990 238 GLY A CA 1
ATOM 3686 C C . GLY A 1 238 ? 7.353 12.789 3.159 1.000 0.990 238 GLY A C 1
ATOM 3687 O O . GLY A 1 238 ? 7.153 11.576 3.221 1.000 0.990 238 GLY A O 1
ATOM 3691 N N . MET A 1 239 ? 8.567 13.330 3.026 1.000 0.990 239 MET A N 1
ATOM 3692 C CA . MET A 1 239 ? 9.833 12.609 3.135 1.000 0.990 239 MET A CA 1
ATOM 3693 C C . MET A 1 239 ? 10.456 12.753 4.536 1.000 0.990 239 MET A C 1
ATOM 3694 O O . MET A 1 239 ? 11.513 12.183 4.790 1.000 0.990 239 MET A O 1
ATOM 3708 N N . ASP A 1 240 ? 9.829 13.505 5.445 1.000 0.990 240 ASP A N 1
ATOM 3709 C CA . ASP A 1 240 ? 10.280 13.708 6.823 1.000 0.990 240 ASP A CA 1
ATOM 3710 C C . ASP A 1 240 ? 9.432 12.879 7.807 1.000 0.990 240 ASP A C 1
ATOM 3711 O O . ASP A 1 240 ? 8.286 13.241 8.096 1.000 0.990 240 ASP A O 1
ATOM 3720 N N . PRO A 1 241 ? 9.977 11.780 8.365 1.000 0.990 241 PRO A N 1
ATOM 3721 C CA . PRO A 1 241 ? 9.238 10.938 9.302 1.000 0.990 241 PRO A CA 1
ATOM 3722 C C . PRO A 1 241 ? 8.758 11.693 10.545 1.000 0.990 241 PRO A C 1
ATOM 3723 O O . PRO A 1 241 ? 7.649 11.446 11.017 1.000 0.990 241 PRO A O 1
ATOM 3734 N N . LEU A 1 242 ? 9.559 12.626 11.073 1.000 0.990 242 LEU A N 1
ATOM 3735 C CA . LEU A 1 242 ? 9.212 13.336 12.302 1.000 0.990 242 LEU A CA 1
ATOM 3736 C C . LEU A 1 242 ? 8.094 14.346 12.057 1.000 0.990 242 LEU A C 1
ATOM 3737 O O . LEU A 1 242 ? 7.148 14.404 12.844 1.000 0.990 242 LEU A O 1
ATOM 3753 N N . ALA A 1 243 ? 8.154 15.104 10.958 1.000 0.990 243 ALA A N 1
ATOM 3754 C CA . ALA A 1 243 ? 7.088 16.044 10.618 1.000 0.990 243 ALA A CA 1
ATOM 3755 C C . ALA A 1 243 ? 5.766 15.329 10.305 1.000 0.990 243 ALA A C 1
ATOM 3756 O O . ALA A 1 243 ? 4.707 15.761 10.764 1.000 0.990 243 ALA A O 1
ATOM 3763 N N . VAL A 1 244 ? 5.815 14.212 9.569 1.000 0.990 244 VAL A N 1
ATOM 3764 C CA . VAL A 1 244 ? 4.624 13.401 9.271 1.000 0.990 244 VAL A CA 1
ATOM 3765 C C . VAL A 1 244 ? 4.006 12.831 10.551 1.000 0.990 244 VAL A C 1
ATOM 3766 O O . VAL A 1 244 ? 2.783 12.902 10.722 1.000 0.990 244 VAL A O 1
ATOM 3779 N N . TYR A 1 245 ? 4.830 12.309 11.466 1.000 0.990 245 TYR A N 1
ATOM 3780 C CA . TYR A 1 245 ? 4.364 11.839 12.769 1.000 0.990 245 TYR A CA 1
ATOM 3781 C C . TYR A 1 245 ? 3.702 12.972 13.563 1.000 0.990 245 TYR A C 1
ATOM 3782 O O . TYR A 1 245 ? 2.554 12.830 13.981 1.000 0.990 245 TYR A O 1
ATOM 3800 N N . ALA A 1 246 ? 4.380 14.115 13.715 1.000 0.990 246 ALA A N 1
ATOM 3801 C CA . ALA A 1 246 ? 3.887 15.241 14.508 1.000 0.990 246 ALA A CA 1
ATOM 3802 C C . ALA A 1 246 ? 2.547 15.784 13.981 1.000 0.990 246 ALA A C 1
ATOM 3803 O O . ALA A 1 246 ? 1.598 15.940 14.752 1.000 0.990 246 ALA A O 1
ATOM 3810 N N . ALA A 1 247 ? 2.422 15.979 12.663 1.000 0.990 247 ALA A N 1
ATOM 3811 C CA . ALA A 1 247 ? 1.176 16.440 12.050 1.000 0.990 247 ALA A CA 1
ATOM 3812 C C . ALA A 1 247 ? 0.014 15.449 12.250 1.000 0.990 247 ALA A C 1
ATOM 3813 O O . ALA A 1 247 ? -1.137 15.856 12.432 1.000 0.990 247 ALA A O 1
ATOM 3820 N N . THR A 1 248 ? 0.304 14.145 12.238 1.000 0.990 248 THR A N 1
ATOM 3821 C CA . THR A 1 248 ? -0.713 13.103 12.442 1.000 0.990 248 THR A CA 1
ATOM 3822 C C . THR A 1 248 ? -1.112 12.982 13.906 1.000 0.990 248 THR A C 1
ATOM 3823 O O . THR A 1 248 ? -2.302 12.873 14.203 1.000 0.990 248 THR A O 1
ATOM 3834 N N . ALA A 1 249 ? -0.146 13.057 14.822 1.000 0.990 249 ALA A N 1
ATOM 3835 C CA . ALA A 1 249 ? -0.385 13.026 16.259 1.000 0.990 249 ALA A CA 1
ATOM 3836 C C . ALA A 1 249 ? -1.262 14.207 16.707 1.000 0.990 249 ALA A C 1
ATOM 3837 O O . ALA A 1 249 ? -2.260 14.006 17.402 1.000 0.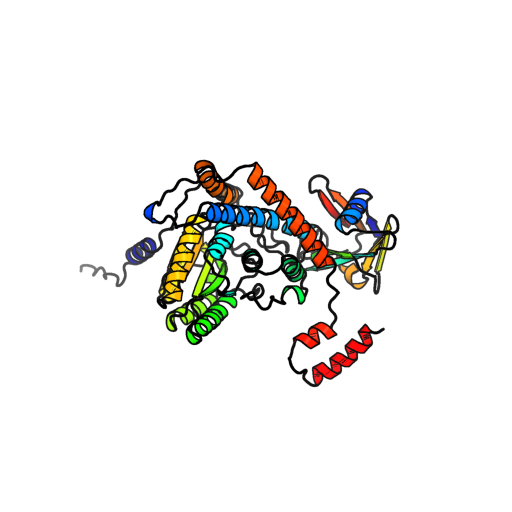990 249 ALA A O 1
ATOM 3844 N N . GLU A 1 250 ? -0.972 15.421 16.228 1.000 0.990 250 GLU A N 1
ATOM 3845 C CA . GLU A 1 250 ? -1.805 16.595 16.507 1.000 0.990 250 GLU A CA 1
ATOM 3846 C C . GLU A 1 250 ? -3.217 16.436 15.918 1.000 0.990 250 GLU A C 1
ATOM 3847 O O . GLU A 1 250 ? -4.218 16.687 16.594 1.000 0.990 250 GLU A O 1
ATOM 3859 N N . ALA A 1 251 ? -3.334 15.960 14.670 1.000 0.990 251 ALA A N 1
ATOM 3860 C CA . ALA A 1 251 ? -4.632 15.683 14.056 1.000 0.990 251 ALA A CA 1
ATOM 3861 C C . ALA A 1 251 ? -5.447 14.654 14.859 1.000 0.990 251 ALA A C 1
ATOM 3862 O O . ALA A 1 251 ? -6.661 14.822 15.017 1.000 0.990 251 ALA A O 1
ATOM 3869 N N . ARG A 1 252 ? -4.786 13.623 15.402 1.000 0.990 252 ARG A N 1
ATOM 3870 C CA . ARG A 1 252 ? -5.403 12.616 16.268 1.000 0.990 252 ARG A CA 1
ATOM 3871 C C . ARG A 1 252 ? -5.897 13.231 17.571 1.000 0.990 252 ARG A C 1
ATOM 3872 O O . ARG A 1 252 ? -7.060 13.021 17.914 1.000 0.990 252 ARG A O 1
ATOM 3893 N N . GLU A 1 253 ? -5.074 14.025 18.255 1.000 0.990 253 GLU A N 1
ATOM 3894 C CA . GLU A 1 253 ? -5.443 14.704 19.503 1.000 0.990 253 GLU A CA 1
ATOM 3895 C C . GLU A 1 253 ? -6.671 15.613 19.316 1.000 0.990 253 GLU A C 1
ATOM 3896 O O . GLU A 1 253 ? -7.666 15.496 20.041 1.000 0.990 253 GLU A O 1
ATOM 3908 N N . ARG A 1 254 ? -6.664 16.458 18.278 1.000 0.990 254 ARG A N 1
ATOM 3909 C CA . ARG A 1 254 ? -7.806 17.319 17.918 1.000 0.990 254 ARG A CA 1
ATOM 3910 C C . ARG A 1 254 ? -9.079 16.502 17.677 1.000 0.990 254 ARG A C 1
ATOM 3911 O O . ARG A 1 254 ? -10.162 16.851 18.164 1.000 0.990 254 ARG A O 1
ATOM 3932 N N . ALA A 1 255 ? -8.959 15.392 16.948 1.000 0.990 255 ALA A N 1
ATOM 3933 C CA . ALA A 1 255 ? -10.078 14.521 16.611 1.000 0.990 255 ALA A CA 1
ATOM 3934 C C . ALA A 1 255 ? -10.689 13.847 17.855 1.000 0.990 255 ALA A C 1
ATOM 3935 O O . ALA A 1 255 ? -11.907 13.926 18.049 1.000 0.990 255 ALA A O 1
ATOM 3942 N N . ILE A 1 256 ? -9.877 13.255 18.740 1.000 0.990 256 ILE A N 1
ATOM 3943 C CA . ILE A 1 256 ? -10.363 12.591 19.968 1.000 0.990 256 ILE A CA 1
ATOM 3944 C C . ILE A 1 256 ? -10.907 13.583 21.013 1.000 0.990 256 ILE A C 1
ATOM 3945 O O . ILE A 1 256 ? -11.771 13.223 21.829 1.000 0.990 256 ILE A O 1
ATOM 3961 N N . ASN A 1 257 ? -10.455 14.841 20.964 1.000 0.990 257 ASN A N 1
ATOM 3962 C CA . ASN A 1 257 ? -10.988 15.959 21.748 1.000 0.990 257 ASN A CA 1
ATOM 3963 C C . ASN A 1 257 ? -12.280 16.551 21.154 1.000 0.990 257 ASN A C 1
ATOM 3964 O O . ASN A 1 257 ? -12.938 17.373 21.791 1.000 0.990 257 ASN A O 1
ATOM 3975 N N . GLY A 1 258 ? -12.715 16.077 19.982 1.000 0.980 258 GLY A N 1
ATOM 3976 C CA . GLY A 1 258 ? -13.993 16.444 19.372 1.000 0.980 258 GLY A CA 1
ATOM 3977 C C . GLY A 1 258 ? -13.967 17.750 18.575 1.000 0.980 258 GLY A C 1
ATOM 3978 O O . GLY A 1 258 ? -15.033 18.294 18.268 1.000 0.980 258 GLY A O 1
ATOM 3982 N N . GLU A 1 259 ? -12.782 18.249 18.215 1.000 0.990 259 GLU A N 1
ATOM 3983 C CA . GLU A 1 259 ? -12.622 19.468 17.413 1.000 0.990 259 GLU A CA 1
ATOM 3984 C C . GLU A 1 259 ? -12.958 19.258 15.931 1.000 0.990 259 GLU A C 1
ATOM 3985 O O . GLU A 1 259 ? -13.265 20.222 15.229 1.000 0.990 259 GLU A O 1
ATOM 3997 N N . GLY A 1 260 ? -12.997 18.004 15.479 1.000 0.990 260 GLY A N 1
ATOM 3998 C CA . GLY A 1 260 ? -13.336 17.623 14.112 1.000 0.990 260 GLY A CA 1
ATOM 3999 C C . GLY A 1 260 ? -12.144 17.027 13.365 1.000 0.990 260 GLY A C 1
ATOM 4000 O O . GLY A 1 260 ? -11.136 16.701 13.990 1.000 0.990 260 GLY A O 1
ATOM 4004 N N . PRO A 1 261 ? -12.280 16.835 12.047 1.000 0.990 261 PRO A N 1
ATOM 4005 C CA . PRO A 1 261 ? -11.254 16.185 11.249 1.000 0.990 261 PRO A CA 1
ATOM 4006 C C . PRO A 1 261 ? -10.171 17.162 10.771 1.000 0.990 261 PRO A C 1
ATOM 4007 O O . PRO A 1 261 ? -10.372 18.380 10.765 1.000 0.990 261 PRO A O 1
ATOM 4018 N N . THR A 1 262 ? -9.067 16.605 10.276 1.000 0.990 262 THR A N 1
ATOM 4019 C CA . THR A 1 262 ? -7.962 17.342 9.640 1.000 0.990 262 THR A CA 1
ATOM 4020 C C . THR A 1 262 ? -7.619 16.705 8.291 1.000 0.990 262 THR A C 1
ATOM 4021 O O . THR A 1 262 ? -7.688 15.482 8.143 1.000 0.990 262 THR A O 1
ATOM 4032 N N . LEU A 1 263 ? -7.246 17.527 7.308 1.000 0.990 263 LEU A N 1
ATOM 4033 C CA . LEU A 1 263 ? -6.665 17.094 6.034 1.000 0.990 263 LEU A CA 1
ATOM 4034 C C . LEU A 1 263 ? -5.141 17.293 6.056 1.000 0.990 263 LEU A C 1
ATOM 4035 O O . LEU A 1 263 ? -4.673 18.411 6.242 1.000 0.990 263 LEU A O 1
ATOM 4051 N N . ILE A 1 264 ? -4.369 16.238 5.820 1.000 0.990 264 ILE A N 1
ATOM 4052 C CA . ILE A 1 264 ? -2.904 16.270 5.759 1.000 0.990 264 ILE A CA 1
ATOM 4053 C C . ILE A 1 264 ? -2.477 15.970 4.322 1.000 0.990 264 ILE A C 1
ATOM 4054 O O . ILE A 1 264 ? -2.784 14.907 3.791 1.000 0.990 264 ILE A O 1
ATOM 4070 N N . GLU A 1 265 ? -1.774 16.897 3.680 1.000 0.990 265 GLU A N 1
ATOM 4071 C CA . GLU A 1 265 ? -1.069 16.657 2.420 1.000 0.990 265 GLU A CA 1
ATOM 4072 C C . GLU A 1 265 ? 0.391 16.319 2.726 1.000 0.990 265 GLU A C 1
ATOM 4073 O O . GLU A 1 265 ? 1.111 17.166 3.254 1.000 0.990 265 GLU A O 1
ATOM 4085 N N . THR A 1 266 ? 0.845 15.120 2.362 1.000 0.990 266 THR A N 1
ATOM 4086 C CA . THR A 1 266 ? 2.259 14.735 2.443 1.000 0.990 266 THR A CA 1
ATOM 4087 C C . THR A 1 266 ? 2.916 14.911 1.073 1.000 0.990 266 THR A C 1
ATOM 4088 O O . THR A 1 266 ? 2.527 14.273 0.093 1.000 0.990 266 THR A O 1
ATOM 4099 N N . LEU A 1 267 ? 3.905 15.804 0.977 1.000 0.990 267 LEU A N 1
ATOM 4100 C CA . LEU A 1 267 ? 4.704 15.990 -0.238 1.000 0.990 267 LEU A CA 1
ATOM 4101 C C . LEU A 1 267 ? 5.790 14.915 -0.306 1.000 0.9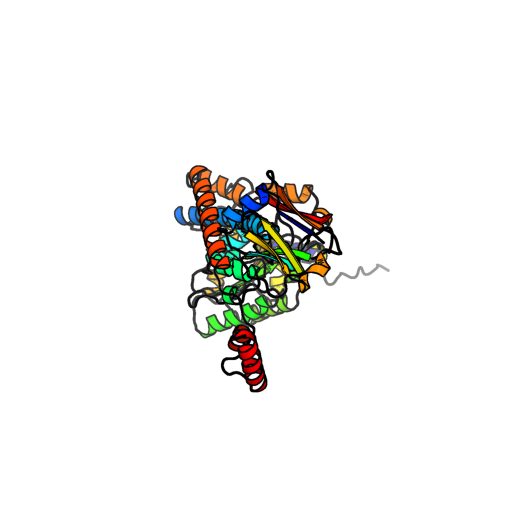90 267 LEU A C 1
ATOM 4102 O O . LEU A 1 267 ? 6.775 14.984 0.418 1.000 0.990 267 LEU A O 1
ATOM 4118 N N . THR A 1 268 ? 5.613 13.913 -1.157 1.000 0.990 268 THR A N 1
ATOM 4119 C CA . THR A 1 268 ? 6.474 12.723 -1.201 1.000 0.990 268 THR A CA 1
ATOM 4120 C C . THR A 1 268 ? 6.806 12.343 -2.646 1.000 0.990 268 THR A C 1
ATOM 4121 O O . THR A 1 268 ? 6.499 13.082 -3.585 1.000 0.990 268 THR A O 1
ATOM 4132 N N . PHE A 1 269 ? 7.437 11.190 -2.846 1.000 0.980 269 PHE A N 1
ATOM 4133 C CA . PHE A 1 269 ? 7.706 10.621 -4.156 1.000 0.980 269 PHE A CA 1
ATOM 4134 C C . PHE A 1 269 ? 7.728 9.096 -4.085 1.000 0.980 269 PHE A C 1
ATOM 4135 O O . PHE A 1 269 ? 8.028 8.513 -3.051 1.000 0.980 269 PHE A O 1
ATOM 4152 N N . ARG A 1 270 ? 7.415 8.445 -5.206 1.000 0.980 270 ARG A N 1
ATOM 4153 C CA . ARG A 1 270 ? 7.557 6.993 -5.371 1.000 0.980 270 ARG A CA 1
ATOM 4154 C C . ARG A 1 270 ? 8.670 6.713 -6.371 1.000 0.980 270 ARG A C 1
ATOM 4155 O O . ARG A 1 270 ? 8.611 7.208 -7.495 1.000 0.980 270 ARG A O 1
ATOM 4176 N N . TYR A 1 271 ? 9.659 5.905 -6.023 1.000 0.970 271 TYR A N 1
ATOM 4177 C CA . TYR A 1 271 ? 10.748 5.588 -6.953 1.000 0.970 271 TYR A CA 1
ATOM 4178 C C . TYR A 1 271 ? 10.289 4.604 -8.034 1.000 0.970 271 TYR A C 1
ATOM 4179 O O . TYR A 1 271 ? 10.576 4.789 -9.217 1.000 0.970 271 TYR A O 1
ATOM 4197 N N . GLY A 1 272 ? 9.467 3.623 -7.655 1.000 0.940 272 GLY A N 1
ATOM 4198 C CA . GLY A 1 272 ? 8.912 2.630 -8.574 1.000 0.940 272 GLY A CA 1
ATOM 4199 C C . GLY A 1 272 ? 7.833 3.161 -9.536 1.000 0.940 272 GLY A C 1
ATOM 4200 O O . GLY A 1 272 ? 7.407 4.321 -9.436 1.000 0.940 272 GLY A O 1
ATOM 4204 N N . PRO A 1 273 ? 7.364 2.308 -10.469 1.000 0.930 273 PRO A N 1
ATOM 4205 C CA . PRO A 1 273 ? 6.268 2.611 -11.394 1.000 0.930 273 PRO A CA 1
ATOM 4206 C C . PRO A 1 273 ? 4.932 2.828 -10.664 1.000 0.930 273 PRO A C 1
ATOM 4207 O O . PRO A 1 273 ? 4.807 2.597 -9.459 1.000 0.930 273 PRO A O 1
ATOM 4218 N N . HIS A 1 274 ? 3.896 3.266 -11.387 1.000 0.930 274 HIS A N 1
ATOM 4219 C CA . HIS A 1 274 ? 2.552 3.401 -10.826 1.000 0.930 274 HIS A CA 1
ATOM 4220 C C . HIS A 1 274 ? 2.057 2.071 -10.244 1.000 0.930 274 HIS A C 1
ATOM 4221 O O . HIS A 1 274 ? 1.649 2.012 -9.083 1.000 0.930 274 HIS A O 1
ATOM 4235 N N . THR A 1 275 ? 2.104 1.009 -11.038 1.000 0.930 275 THR A N 1
ATOM 4236 C CA . THR A 1 275 ? 1.846 -0.372 -10.623 1.000 0.930 275 THR A CA 1
ATOM 4237 C C . THR A 1 275 ? 2.712 -1.288 -11.468 1.000 0.930 275 THR A C 1
ATOM 4238 O O . THR A 1 275 ? 3.244 -0.879 -12.501 1.000 0.930 275 THR A O 1
ATOM 4249 N N . MET A 1 276 ? 2.782 -2.555 -11.085 1.000 0.880 276 MET A N 1
ATOM 4250 C CA . MET A 1 276 ? 3.411 -3.582 -11.913 1.000 0.880 276 MET A CA 1
ATOM 4251 C C . MET A 1 276 ? 2.543 -4.018 -13.110 1.000 0.880 276 MET A C 1
ATOM 4252 O O . MET A 1 276 ? 2.891 -4.949 -13.828 1.000 0.880 276 MET A O 1
ATOM 4266 N N . ALA A 1 277 ? 1.413 -3.348 -13.370 1.000 0.840 277 ALA A N 1
ATOM 4267 C CA . ALA A 1 277 ? 0.487 -3.688 -14.449 1.000 0.840 277 ALA A CA 1
ATOM 4268 C C . ALA A 1 277 ? 0.899 -3.132 -15.835 1.000 0.840 277 ALA A C 1
ATOM 4269 O O . ALA A 1 277 ? 0.039 -2.924 -16.686 1.000 0.840 277 ALA A O 1
ATOM 4276 N N . GLY A 1 278 ? 2.196 -2.898 -16.070 1.000 0.780 278 GLY A N 1
ATOM 4277 C CA . GLY A 1 278 ? 2.731 -2.427 -17.357 1.000 0.780 278 GLY A CA 1
ATOM 4278 C C . GLY A 1 278 ? 2.953 -0.912 -17.469 1.000 0.780 278 GLY A C 1
ATOM 4279 O O . GLY A 1 278 ? 3.109 -0.405 -18.581 1.000 0.780 278 GLY A O 1
ATOM 4283 N N . ASP A 1 279 ? 2.963 -0.178 -16.349 1.000 0.810 279 ASP A N 1
ATOM 4284 C CA . ASP A 1 279 ? 3.344 1.239 -16.352 1.000 0.810 279 ASP A CA 1
ATOM 4285 C C . ASP A 1 279 ? 4.850 1.416 -16.592 1.000 0.810 279 ASP A C 1
ATOM 4286 O O . ASP A 1 279 ? 5.671 0.696 -16.027 1.000 0.810 279 ASP A O 1
ATOM 4295 N N . ASP A 1 280 ? 5.199 2.416 -17.399 1.000 0.830 280 ASP A N 1
ATOM 4296 C CA . ASP A 1 280 ? 6.582 2.786 -17.696 1.000 0.830 280 ASP A CA 1
ATOM 4297 C C . ASP A 1 280 ? 6.804 4.261 -17.326 1.000 0.830 280 ASP A C 1
ATOM 4298 O O . ASP A 1 280 ? 6.448 5.157 -18.106 1.000 0.830 280 ASP A O 1
ATOM 4307 N N . PRO A 1 281 ? 7.387 4.536 -16.146 1.000 0.870 281 PRO A N 1
ATOM 4308 C CA . PRO A 1 281 ? 7.588 5.894 -15.666 1.000 0.870 281 PRO A CA 1
ATOM 4309 C C . PRO A 1 281 ? 8.520 6.730 -16.541 1.000 0.870 281 PRO A C 1
ATOM 4310 O O . PRO A 1 281 ? 8.387 7.954 -16.557 1.000 0.870 281 PRO A O 1
ATOM 4321 N N . THR A 1 282 ? 9.414 6.107 -17.315 1.000 0.860 282 THR A N 1
ATOM 4322 C CA . THR A 1 282 ? 10.376 6.825 -18.170 1.000 0.860 282 THR A CA 1
ATOM 4323 C C . THR A 1 282 ? 9.694 7.617 -19.291 1.000 0.860 282 THR A C 1
ATOM 4324 O O . THR A 1 282 ? 10.288 8.523 -19.873 1.000 0.860 282 THR A O 1
ATOM 4335 N N . LYS A 1 283 ? 8.415 7.324 -19.569 1.000 0.890 283 LYS A N 1
ATOM 4336 C CA . LYS A 1 283 ? 7.594 8.041 -20.554 1.000 0.890 283 LYS A CA 1
ATOM 4337 C C . LYS A 1 283 ? 7.080 9.396 -20.070 1.000 0.890 283 LYS A C 1
ATOM 4338 O O . LYS A 1 283 ? 6.636 10.188 -20.899 1.000 0.890 283 LYS A O 1
ATOM 4357 N N . TYR A 1 284 ? 7.076 9.653 -18.761 1.000 0.910 284 TYR A N 1
ATOM 4358 C CA . TYR A 1 284 ? 6.495 10.876 -18.187 1.000 0.910 284 TYR A CA 1
ATOM 4359 C C . TYR A 1 284 ? 7.294 11.488 -17.028 1.000 0.910 284 TYR A C 1
ATOM 4360 O O . TYR A 1 284 ? 7.016 12.627 -16.654 1.000 0.910 284 TYR A O 1
ATOM 4378 N N . ARG A 1 285 ? 8.289 10.784 -16.479 1.000 0.920 285 ARG A N 1
ATOM 4379 C CA . ARG A 1 285 ? 9.241 11.311 -15.492 1.000 0.920 285 ARG A CA 1
ATOM 4380 C C . ARG A 1 285 ? 10.611 11.493 -16.127 1.000 0.920 285 ARG A C 1
ATOM 4381 O O . ARG A 1 285 ? 11.036 10.694 -16.956 1.000 0.920 285 ARG A O 1
ATOM 4402 N N . THR A 1 286 ? 11.308 12.550 -15.726 1.000 0.930 286 THR A N 1
ATOM 4403 C CA . THR A 1 286 ? 12.695 12.784 -16.133 1.000 0.930 286 THR A CA 1
ATOM 4404 C C . THR A 1 286 ? 13.652 12.226 -15.085 1.000 0.930 286 THR A C 1
ATOM 4405 O O . THR A 1 286 ? 13.351 12.248 -13.891 1.000 0.930 286 THR A O 1
ATOM 4416 N N . LYS A 1 287 ? 14.847 11.803 -15.522 1.000 0.920 287 LYS A N 1
ATOM 4417 C CA . LYS A 1 287 ? 15.929 11.407 -14.605 1.000 0.920 287 LYS A CA 1
ATOM 4418 C C . LYS A 1 287 ? 16.318 12.521 -13.631 1.000 0.920 287 LYS A C 1
ATOM 4419 O O . LYS A 1 287 ? 16.732 12.230 -12.523 1.000 0.920 287 LYS A O 1
ATOM 4438 N N . GLU A 1 288 ? 16.183 13.790 -14.020 1.000 0.940 288 GLU A N 1
ATOM 4439 C CA . GLU A 1 288 ? 16.449 14.926 -13.124 1.000 0.940 288 GLU A CA 1
ATOM 4440 C C . GLU A 1 288 ? 15.472 14.982 -11.953 1.000 0.940 288 GLU A C 1
ATOM 4441 O O . GLU A 1 288 ? 15.909 15.167 -10.823 1.000 0.940 288 GLU A O 1
ATOM 4453 N N . ILE A 1 289 ? 14.175 14.772 -12.206 1.000 0.930 289 ILE A N 1
ATOM 4454 C CA . ILE A 1 289 ? 13.177 14.718 -11.133 1.000 0.930 289 ILE A CA 1
ATOM 4455 C C . ILE A 1 289 ? 13.440 13.501 -10.245 1.000 0.930 289 ILE A C 1
ATOM 4456 O O . ILE A 1 289 ? 13.430 13.632 -9.027 1.000 0.930 289 ILE A O 1
ATOM 4472 N N . GLU A 1 290 ? 13.695 12.328 -10.830 1.000 0.930 290 GLU A N 1
ATOM 4473 C CA . GLU A 1 290 ? 13.988 11.119 -10.048 1.000 0.930 290 GLU A CA 1
ATOM 4474 C C . GLU A 1 290 ? 15.227 11.313 -9.157 1.000 0.930 290 GLU A C 1
ATOM 4475 O O . GLU A 1 290 ? 15.133 11.111 -7.948 1.000 0.930 290 GLU A O 1
ATOM 4487 N N . ASN A 1 291 ? 16.327 11.832 -9.711 1.000 0.940 291 ASN A N 1
ATOM 4488 C CA . ASN A 1 291 ? 17.544 12.127 -8.954 1.000 0.940 291 ASN A CA 1
ATOM 4489 C C . ASN A 1 291 ? 17.312 13.164 -7.841 1.000 0.940 291 ASN A C 1
ATOM 4490 O O . ASN A 1 291 ? 17.888 13.037 -6.766 1.000 0.940 291 ASN A O 1
ATOM 4501 N N . GLU A 1 292 ? 16.497 14.201 -8.071 1.000 0.960 292 GLU A N 1
ATOM 4502 C CA . GLU A 1 292 ? 16.185 15.202 -7.040 1.000 0.960 292 GLU A CA 1
ATOM 4503 C C . GLU A 1 292 ? 15.492 14.561 -5.832 1.000 0.960 292 GLU A C 1
ATOM 4504 O O . GLU A 1 292 ? 15.828 14.862 -4.686 1.000 0.960 292 GLU A O 1
ATOM 4516 N N . TRP A 1 293 ? 14.526 13.675 -6.080 1.000 0.960 293 TRP A N 1
ATOM 4517 C CA . TRP A 1 293 ? 13.775 13.015 -5.017 1.000 0.960 293 TRP A CA 1
ATOM 4518 C C . TRP A 1 293 ? 14.554 11.883 -4.343 1.000 0.960 293 TRP A C 1
ATOM 4519 O O . TRP A 1 293 ? 14.371 11.688 -3.145 1.000 0.960 293 TRP A O 1
ATOM 4540 N N . GLU A 1 294 ? 15.464 11.197 -5.044 1.000 0.950 294 GLU A N 1
ATOM 4541 C CA . GLU A 1 294 ? 16.388 10.230 -4.425 1.000 0.950 294 GLU A CA 1
ATOM 4542 C C . GLU A 1 294 ? 17.264 10.875 -3.341 1.000 0.950 294 GLU A C 1
ATOM 4543 O O . GLU A 1 294 ? 17.497 10.276 -2.294 1.000 0.950 294 GLU A O 1
ATOM 4555 N N . GLN A 1 295 ? 17.695 12.128 -3.532 1.000 0.960 295 GLN A N 1
ATOM 4556 C CA . GLN A 1 295 ? 18.461 12.864 -2.512 1.000 0.960 295 GLN A CA 1
ATOM 4557 C C . GLN A 1 295 ? 17.629 13.224 -1.272 1.000 0.960 295 GLN A C 1
ATOM 4558 O O . GLN A 1 295 ? 18.185 13.605 -0.244 1.000 0.960 295 GLN A O 1
ATOM 4572 N N . LYS A 1 296 ? 16.299 13.117 -1.358 1.000 0.980 296 LYS A N 1
ATOM 4573 C CA . LYS A 1 296 ? 15.363 13.450 -0.279 1.000 0.980 296 LYS A CA 1
ATOM 4574 C C . LYS A 1 296 ? 14.905 12.223 0.503 1.000 0.980 296 LYS A C 1
ATOM 4575 O O . LYS A 1 296 ? 14.045 12.396 1.364 1.000 0.980 296 LYS A O 1
ATOM 4594 N N . ASP A 1 297 ? 15.435 11.031 0.219 1.000 0.990 297 ASP A N 1
ATOM 4595 C CA . ASP A 1 297 ? 14.954 9.759 0.770 1.000 0.990 297 ASP A CA 1
ATOM 4596 C C . ASP A 1 297 ? 14.711 9.824 2.293 1.000 0.990 297 ASP A C 1
ATOM 4597 O O . ASP A 1 297 ? 15.614 10.231 3.039 1.000 0.990 297 ASP A O 1
ATOM 4606 N N . PRO A 1 298 ? 13.517 9.419 2.780 1.000 0.990 298 PRO A N 1
ATOM 4607 C CA . PRO A 1 298 ? 13.205 9.442 4.206 1.000 0.990 298 PRO A CA 1
ATOM 4608 C C . PRO A 1 298 ? 14.185 8.620 5.048 1.000 0.990 298 PRO A C 1
ATOM 4609 O O . PRO A 1 298 ? 14.514 9.023 6.164 1.000 0.990 298 PRO A O 1
ATOM 4620 N N . LEU A 1 299 ? 14.700 7.505 4.518 1.000 0.990 299 LEU A N 1
ATOM 4621 C CA . LEU A 1 299 ? 15.669 6.669 5.223 1.000 0.990 299 LEU A CA 1
ATOM 4622 C C . LEU A 1 299 ? 17.017 7.373 5.380 1.000 0.990 299 LEU A C 1
ATOM 4623 O O . LEU A 1 299 ? 17.651 7.222 6.415 1.000 0.990 299 LEU A O 1
ATOM 4639 N N . VAL A 1 300 ? 17.461 8.156 4.389 1.000 0.990 300 VAL A N 1
ATOM 4640 C CA . VAL A 1 300 ? 18.770 8.835 4.432 1.000 0.990 300 VAL A CA 1
ATOM 4641 C C . VAL A 1 300 ? 18.808 9.865 5.555 1.000 0.990 300 VAL A C 1
ATOM 4642 O O . VAL A 1 300 ? 19.683 9.798 6.420 1.000 0.990 300 VAL A O 1
ATOM 4655 N N . ARG A 1 301 ? 17.832 10.779 5.593 1.000 0.990 301 ARG A N 1
ATOM 4656 C CA . ARG A 1 301 ? 17.793 11.823 6.626 1.000 0.990 301 ARG A CA 1
ATOM 4657 C C . ARG A 1 301 ? 17.531 11.255 8.021 1.000 0.990 301 ARG A C 1
ATOM 4658 O O . ARG A 1 301 ? 18.120 11.726 8.990 1.000 0.990 301 ARG A O 1
ATOM 4679 N N . PHE A 1 302 ? 16.669 10.241 8.139 1.000 0.990 302 PHE A N 1
ATOM 4680 C CA . PHE A 1 302 ? 16.325 9.674 9.442 1.000 0.990 302 PHE A CA 1
ATOM 4681 C C . PHE A 1 302 ? 17.457 8.810 9.999 1.000 0.990 302 PHE A C 1
ATOM 4682 O O . PHE A 1 302 ? 17.742 8.897 11.190 1.000 0.990 302 PHE A O 1
ATOM 4699 N N . ARG A 1 303 ? 18.178 8.075 9.139 1.000 0.990 303 ARG A N 1
ATOM 4700 C CA . ARG A 1 303 ? 19.424 7.391 9.511 1.000 0.990 303 ARG A CA 1
ATOM 4701 C C . ARG A 1 303 ? 20.434 8.381 10.080 1.000 0.990 303 ARG A C 1
ATOM 4702 O O . ARG A 1 303 ? 20.877 8.196 11.207 1.000 0.990 303 ARG A O 1
ATOM 4723 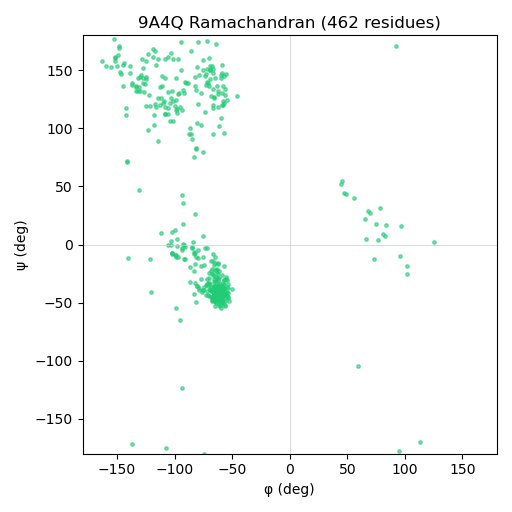N N . ALA A 1 304 ? 20.702 9.475 9.362 1.000 0.990 304 ALA A N 1
ATOM 4724 C CA . ALA A 1 304 ? 21.630 10.510 9.819 1.000 0.990 304 ALA A CA 1
ATOM 4725 C C . ALA A 1 304 ? 21.205 11.124 11.167 1.000 0.990 304 ALA A C 1
ATOM 4726 O O . ALA A 1 304 ? 22.033 11.312 12.060 1.000 0.990 304 ALA A O 1
ATOM 4733 N N . PHE A 1 305 ? 19.909 11.393 11.350 1.000 0.990 305 PHE A N 1
ATOM 4734 C CA . PHE A 1 305 ? 19.370 11.888 12.618 1.000 0.990 305 PHE A CA 1
ATOM 4735 C C . PHE A 1 305 ? 19.622 10.916 13.786 1.000 0.990 305 PHE A C 1
ATOM 4736 O O . PHE A 1 305 ? 20.060 11.342 14.858 1.000 0.990 305 PHE A O 1
ATOM 4753 N N . LEU A 1 306 ? 19.379 9.614 13.593 1.000 0.990 306 LEU A N 1
ATOM 4754 C CA . LEU A 1 306 ? 19.556 8.609 14.645 1.000 0.990 306 LEU A CA 1
ATOM 4755 C C . LEU A 1 306 ? 21.025 8.271 14.917 1.000 0.990 306 LEU A C 1
ATOM 4756 O O . LEU A 1 306 ? 21.403 8.138 16.081 1.000 0.990 306 LEU A O 1
ATOM 4772 N N . GLU A 1 307 ? 21.865 8.180 13.887 1.000 0.990 307 GLU A N 1
ATOM 4773 C CA . GLU A 1 307 ? 23.313 7.971 14.026 1.000 0.990 307 GLU A CA 1
ATOM 4774 C C . GLU A 1 307 ? 23.963 9.114 14.814 1.000 0.990 307 GLU A C 1
ATOM 4775 O O . GLU A 1 307 ? 24.731 8.863 15.742 1.000 0.990 307 GLU A O 1
ATOM 4787 N N . ASN A 1 308 ? 23.575 10.367 14.542 1.000 0.980 308 ASN A N 1
ATOM 4788 C CA . ASN A 1 308 ? 24.041 11.536 15.299 1.000 0.980 308 ASN A CA 1
ATOM 4789 C C . ASN A 1 308 ? 23.644 11.495 16.787 1.000 0.980 308 ASN A C 1
ATOM 4790 O O . ASN A 1 308 ? 24.297 12.128 17.618 1.000 0.980 308 ASN A O 1
ATOM 4801 N N . LYS A 1 309 ? 22.593 10.744 17.139 1.000 0.980 309 LYS A N 1
ATOM 4802 C CA . LYS A 1 309 ? 22.172 10.486 18.526 1.000 0.980 309 LYS A CA 1
ATOM 4803 C C . LYS A 1 309 ? 22.751 9.187 19.102 1.000 0.980 309 LYS A C 1
ATOM 4804 O O . LYS A 1 309 ? 22.533 8.913 20.278 1.000 0.980 309 LYS A O 1
ATOM 4823 N N . GLY A 1 310 ? 23.471 8.395 18.305 1.000 0.980 310 GLY A N 1
ATOM 4824 C CA . GLY A 1 310 ? 23.976 7.076 18.693 1.000 0.980 310 GLY A CA 1
ATOM 4825 C C . GLY A 1 310 ? 22.883 6.013 18.843 1.000 0.980 310 GLY A C 1
ATOM 4826 O O . GLY A 1 310 ? 23.040 5.089 19.636 1.000 0.980 310 GLY A O 1
ATOM 4830 N N . LEU A 1 311 ? 21.764 6.161 18.129 1.000 0.990 311 LEU A N 1
ATOM 4831 C CA . LEU A 1 311 ? 20.591 5.287 18.237 1.000 0.990 311 LEU A CA 1
ATOM 4832 C C . LEU A 1 311 ? 20.463 4.267 17.100 1.000 0.990 311 LEU A C 1
ATOM 4833 O O . LEU A 1 311 ? 19.570 3.424 17.163 1.000 0.990 311 LEU A O 1
ATOM 4849 N N . TRP A 1 312 ? 21.308 4.345 16.071 1.000 0.990 312 TRP A N 1
ATOM 4850 C CA . TRP A 1 312 ? 21.243 3.475 14.897 1.000 0.990 312 TRP A CA 1
ATOM 4851 C C . TRP A 1 312 ? 22.634 3.156 14.351 1.000 0.990 312 TRP A C 1
ATOM 4852 O O . TRP A 1 312 ? 23.574 3.928 14.556 1.000 0.990 312 TRP A O 1
ATOM 4873 N N . SER A 1 313 ? 22.761 2.022 13.664 1.000 0.990 313 SER A N 1
ATOM 4874 C CA . SER A 1 313 ? 24.019 1.520 13.106 1.000 0.990 313 S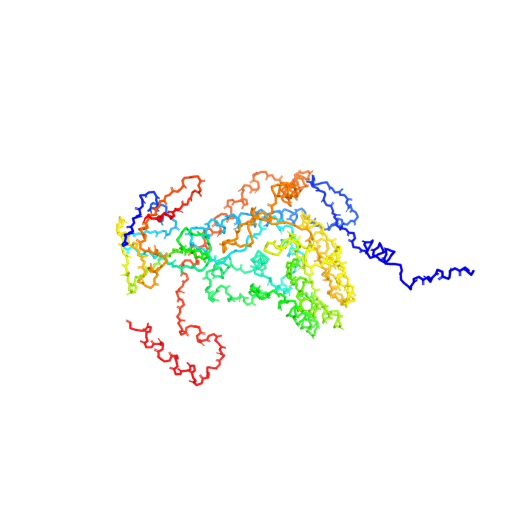ER A CA 1
ATOM 4875 C C . SER A 1 313 ? 23.791 0.650 11.865 1.000 0.990 313 SER A C 1
ATOM 4876 O O . SER A 1 313 ? 22.705 0.098 11.681 1.000 0.990 313 SER A O 1
ATOM 4884 N N . GLU A 1 314 ? 24.833 0.473 11.040 1.000 0.980 314 GLU A N 1
ATOM 4885 C CA . GLU A 1 314 ? 24.806 -0.460 9.897 1.000 0.980 314 GLU A CA 1
ATOM 4886 C C . GLU A 1 314 ? 24.484 -1.901 10.324 1.000 0.980 314 GLU A C 1
ATOM 4887 O O . GLU A 1 314 ? 23.740 -2.592 9.633 1.000 0.980 314 GLU A O 1
ATOM 4899 N N . GLU A 1 315 ? 25.001 -2.352 11.473 1.000 0.980 315 GLU A N 1
ATOM 4900 C CA . GLU A 1 315 ? 24.718 -3.691 12.010 1.000 0.980 315 GLU A CA 1
ATOM 4901 C C . GLU A 1 315 ? 23.242 -3.861 12.390 1.000 0.980 315 GLU A C 1
ATOM 4902 O O . GLU A 1 315 ? 22.636 -4.888 12.070 1.000 0.980 315 GLU A O 1
ATOM 4914 N N . GLU A 1 316 ? 22.640 -2.860 13.042 1.000 0.980 316 GLU A N 1
ATOM 4915 C CA . GLU A 1 316 ? 21.207 -2.884 13.346 1.000 0.980 316 GLU A CA 1
ATOM 4916 C C . GLU A 1 316 ? 20.370 -2.883 12.067 1.000 0.980 316 GLU A C 1
ATOM 4917 O O . GLU A 1 316 ? 19.461 -3.700 11.949 1.000 0.980 316 GLU A O 1
ATOM 4929 N N . GLU A 1 317 ? 20.691 -2.037 11.085 1.000 0.990 317 GLU A N 1
ATOM 4930 C CA . GLU A 1 317 ? 19.949 -1.973 9.822 1.000 0.990 317 GLU A CA 1
ATOM 4931 C C . GLU A 1 317 ? 20.046 -3.273 9.012 1.000 0.990 317 GLU A C 1
ATOM 4932 O O . GLU A 1 317 ? 19.027 -3.774 8.532 1.000 0.990 317 GLU A O 1
ATOM 4944 N N . ALA A 1 318 ? 21.239 -3.868 8.915 1.000 0.990 318 ALA A N 1
ATOM 4945 C CA . ALA A 1 318 ? 21.447 -5.148 8.242 1.000 0.990 318 ALA A CA 1
ATOM 4946 C C . ALA A 1 318 ? 20.606 -6.265 8.873 1.000 0.990 318 ALA A C 1
ATOM 4947 O O . ALA A 1 318 ? 20.016 -7.078 8.160 1.000 0.990 318 ALA A O 1
ATOM 4954 N N . LYS A 1 319 ? 20.483 -6.267 10.205 1.000 0.990 319 LYS A N 1
ATOM 4955 C CA . LYS A 1 319 ? 19.615 -7.210 10.910 1.000 0.990 319 LYS A CA 1
ATOM 4956 C C . LYS A 1 319 ? 18.143 -7.028 10.531 1.000 0.990 319 LYS A C 1
ATOM 4957 O O . LYS A 1 319 ? 17.473 -8.014 10.249 1.000 0.990 319 LYS A O 1
ATOM 4976 N N . VAL A 1 320 ? 17.651 -5.787 10.456 1.000 0.990 320 VAL A N 1
ATOM 4977 C CA . VAL A 1 320 ? 16.269 -5.504 10.015 1.000 0.990 320 VAL A CA 1
ATOM 4978 C C . VAL A 1 320 ? 16.025 -5.990 8.590 1.000 0.990 320 VAL A C 1
ATOM 4979 O O . VAL A 1 320 ? 14.949 -6.506 8.293 1.000 0.990 320 VAL A O 1
ATOM 4992 N N . ILE A 1 321 ? 17.013 -5.827 7.709 1.000 0.990 321 ILE A N 1
ATOM 4993 C CA . ILE A 1 321 ? 16.930 -6.275 6.318 1.000 0.990 321 ILE A CA 1
ATOM 4994 C C . ILE A 1 321 ? 16.814 -7.802 6.241 1.000 0.990 321 ILE A C 1
ATOM 4995 O O . ILE A 1 321 ? 15.956 -8.302 5.514 1.000 0.990 321 ILE A O 1
ATOM 5011 N N . GLU A 1 322 ? 17.643 -8.540 6.982 1.000 0.980 322 GLU A N 1
ATOM 5012 C CA . GLU A 1 322 ? 17.587 -10.007 7.008 1.000 0.980 322 GLU A CA 1
ATOM 5013 C C . GLU A 1 322 ? 16.296 -10.527 7.653 1.000 0.980 322 GLU A C 1
ATOM 5014 O O . GLU A 1 322 ? 15.631 -11.385 7.069 1.000 0.980 322 GLU A O 1
ATOM 5026 N N . ASP A 1 323 ? 15.876 -9.943 8.780 1.000 0.980 323 ASP A N 1
ATOM 5027 C CA . ASP A 1 323 ? 14.603 -10.277 9.431 1.000 0.980 323 ASP A CA 1
ATOM 5028 C C . ASP A 1 323 ? 13.421 -10.056 8.463 1.000 0.980 323 ASP A C 1
ATOM 5029 O O . ASP A 1 323 ? 12.550 -10.917 8.324 1.000 0.980 323 ASP A O 1
ATOM 5038 N N . ALA A 1 324 ? 13.418 -8.940 7.718 1.000 0.990 324 ALA A N 1
ATOM 5039 C CA . ALA A 1 324 ? 12.390 -8.649 6.720 1.000 0.990 324 ALA A CA 1
ATOM 5040 C C . ALA A 1 324 ? 12.368 -9.677 5.581 1.000 0.990 324 ALA A C 1
ATOM 5041 O O . ALA A 1 324 ? 11.297 -10.157 5.205 1.000 0.990 324 ALA A O 1
ATOM 5048 N N . LYS A 1 325 ? 13.534 -10.039 5.029 1.000 0.980 325 LYS A N 1
ATOM 5049 C CA . LYS A 1 325 ? 13.632 -11.053 3.967 1.000 0.980 325 LYS A CA 1
ATOM 5050 C C . LYS A 1 325 ? 13.096 -12.408 4.429 1.000 0.980 325 LYS A C 1
ATOM 5051 O O . LYS A 1 325 ? 12.349 -13.036 3.676 1.000 0.980 325 LYS A O 1
ATOM 5070 N N . GLU A 1 326 ? 13.439 -12.836 5.643 1.000 0.980 326 GLU A N 1
ATOM 5071 C CA . GLU A 1 326 ? 12.981 -14.112 6.198 1.000 0.980 326 GLU A CA 1
ATOM 5072 C C . GLU A 1 326 ? 11.464 -14.108 6.444 1.000 0.980 326 GLU A C 1
ATOM 5073 O O . GLU A 1 326 ? 10.764 -15.013 5.988 1.000 0.980 326 GLU A O 1
ATOM 5085 N N . GLU A 1 327 ? 10.909 -13.060 7.064 1.000 0.980 327 GLU A N 1
ATOM 5086 C CA . GLU A 1 327 ? 9.456 -12.939 7.260 1.000 0.980 327 GLU A CA 1
ATOM 5087 C C . GLU A 1 327 ? 8.683 -12.946 5.932 1.000 0.980 327 GLU A C 1
ATOM 5088 O O . GLU A 1 327 ? 7.647 -13.610 5.812 1.000 0.980 327 GLU A O 1
ATOM 5100 N N . ILE A 1 328 ? 9.196 -12.253 4.910 1.000 0.980 328 ILE A N 1
ATOM 5101 C CA . ILE A 1 328 ? 8.615 -12.240 3.561 1.000 0.980 328 ILE A CA 1
ATOM 5102 C C . ILE A 1 328 ? 8.641 -13.642 2.945 1.000 0.980 328 ILE A C 1
ATOM 5103 O O . ILE A 1 328 ? 7.632 -14.079 2.382 1.000 0.980 328 ILE A O 1
ATOM 5119 N N . LYS A 1 329 ? 9.759 -14.367 3.082 1.000 0.950 329 LYS A N 1
ATOM 5120 C CA . LYS A 1 329 ? 9.904 -15.743 2.590 1.000 0.950 329 LYS A CA 1
ATOM 5121 C C . LYS A 1 329 ? 8.893 -16.683 3.251 1.000 0.950 329 LYS A C 1
ATOM 5122 O O . LYS A 1 329 ? 8.235 -17.464 2.566 1.000 0.950 329 LYS A O 1
ATOM 5141 N N . GLN A 1 330 ? 8.691 -16.579 4.561 1.000 0.970 330 GLN A N 1
ATOM 5142 C CA . GLN A 1 330 ? 7.694 -17.397 5.261 1.000 0.970 330 GLN A CA 1
ATOM 5143 C C . GLN A 1 330 ? 6.255 -17.012 4.889 1.000 0.970 330 GLN A C 1
ATOM 5144 O O . GLN A 1 330 ? 5.393 -17.878 4.716 1.000 0.970 330 GLN A O 1
ATOM 5158 N N . ALA A 1 331 ? 5.978 -15.719 4.719 1.000 0.980 331 ALA A N 1
ATOM 5159 C CA . ALA A 1 331 ? 4.656 -15.243 4.335 1.000 0.980 331 ALA A CA 1
ATOM 5160 C C . ALA A 1 331 ? 4.253 -15.678 2.919 1.000 0.980 331 ALA A C 1
ATOM 5161 O O . ALA A 1 331 ? 3.094 -16.047 2.720 1.000 0.980 331 ALA A O 1
ATOM 5168 N N . ILE A 1 332 ? 5.179 -15.684 1.950 1.000 0.970 332 ILE A N 1
ATOM 5169 C CA . ILE A 1 332 ? 4.867 -16.163 0.596 1.000 0.970 332 ILE A CA 1
ATOM 5170 C C . ILE A 1 332 ? 4.623 -17.677 0.580 1.000 0.970 332 ILE A C 1
ATOM 5171 O O . ILE A 1 332 ? 3.631 -18.106 -0.002 1.000 0.970 332 ILE A O 1
ATOM 5187 N N . LYS A 1 333 ? 5.409 -18.473 1.327 1.000 0.950 333 LYS A N 1
ATOM 5188 C CA . LYS A 1 333 ? 5.168 -19.921 1.493 1.000 0.950 333 LYS A CA 1
ATOM 5189 C C . LYS A 1 333 ? 3.800 -20.208 2.110 1.000 0.950 333 LYS A C 1
ATOM 5190 O O . LYS A 1 333 ? 3.064 -21.076 1.649 1.000 0.950 333 LYS A O 1
ATOM 5209 N N . LYS A 1 334 ? 3.410 -19.437 3.127 1.000 0.970 334 LYS A N 1
ATOM 5210 C CA . LYS A 1 334 ? 2.079 -19.560 3.733 1.000 0.970 334 LYS A CA 1
ATOM 5211 C C . LYS A 1 334 ? 0.956 -19.182 2.759 1.000 0.970 334 LYS A C 1
ATOM 5212 O O . LYS A 1 334 ? -0.098 -19.805 2.798 1.000 0.970 334 LYS A O 1
ATOM 5231 N N . ALA A 1 335 ? 1.173 -18.194 1.889 1.000 0.970 335 ALA A N 1
ATOM 5232 C CA . ALA A 1 335 ? 0.223 -17.844 0.834 1.000 0.970 335 ALA A CA 1
ATOM 5233 C C . ALA A 1 335 ? 0.150 -18.912 -0.276 1.000 0.970 335 ALA A C 1
ATOM 5234 O O . ALA A 1 335 ? -0.924 -19.119 -0.833 1.000 0.970 335 ALA A O 1
ATOM 5241 N N . ASP A 1 336 ? 1.258 -19.596 -0.587 1.000 0.930 336 ASP A N 1
ATOM 5242 C CA . ASP A 1 336 ? 1.301 -20.740 -1.515 1.000 0.930 336 ASP A CA 1
ATOM 5243 C C . ASP A 1 336 ? 0.519 -21.946 -0.976 1.000 0.930 336 ASP A C 1
ATOM 5244 O O . ASP A 1 336 ? -0.091 -22.686 -1.744 1.000 0.930 336 ASP A O 1
ATOM 5253 N N . ALA A 1 337 ? 0.494 -22.114 0.347 1.000 0.930 337 ALA A N 1
ATOM 5254 C CA . ALA A 1 337 ? -0.222 -23.192 1.018 1.000 0.930 337 ALA A CA 1
ATOM 5255 C C . ALA A 1 337 ? -1.729 -22.928 1.220 1.000 0.930 337 ALA A C 1
ATOM 5256 O O . ALA A 1 337 ? -2.440 -23.821 1.689 1.000 0.930 337 ALA A O 1
ATOM 5263 N N . GLU A 1 338 ? -2.238 -21.728 0.916 1.000 0.950 338 GLU A N 1
ATOM 5264 C CA . GLU A 1 338 ? -3.667 -21.441 1.074 1.000 0.950 338 GLU A CA 1
ATOM 5265 C C . GLU A 1 338 ? -4.484 -22.243 0.038 1.000 0.950 338 GLU A C 1
ATOM 5266 O O . GLU A 1 338 ? -4.197 -22.170 -1.161 1.000 0.950 338 GLU A O 1
ATOM 5278 N N . PRO A 1 339 ? -5.514 -23.006 0.459 1.000 0.930 339 PRO A N 1
ATOM 5279 C CA . PRO A 1 339 ? -6.321 -23.798 -0.459 1.000 0.930 339 PRO A CA 1
ATOM 5280 C C . PRO A 1 339 ? -7.007 -22.945 -1.519 1.000 0.930 339 PRO A C 1
ATOM 5281 O O . PRO A 1 339 ? -7.534 -21.875 -1.231 1.000 0.930 339 PRO A O 1
ATOM 5292 N N . LYS A 1 340 ? -7.097 -23.482 -2.735 1.000 0.910 340 LYS A N 1
ATOM 5293 C CA . LYS A 1 340 ? -7.789 -22.826 -3.843 1.000 0.910 340 LYS A CA 1
ATOM 5294 C C . LYS A 1 340 ? -9.248 -22.512 -3.535 1.000 0.910 340 LYS A C 1
ATOM 5295 O O . LYS A 1 340 ? -9.977 -23.314 -2.954 1.000 0.910 340 LYS A O 1
ATOM 5314 N N . GLN A 1 341 ? -9.680 -21.382 -4.075 1.000 0.940 341 GLN A N 1
ATOM 5315 C CA . GLN A 1 341 ? -11.064 -20.936 -4.029 1.000 0.940 341 GLN A CA 1
ATOM 5316 C C . GLN A 1 341 ? -11.941 -21.791 -4.940 1.000 0.940 341 GLN A C 1
ATOM 5317 O O . GLN A 1 341 ? -11.575 -22.090 -6.079 1.000 0.940 341 GLN A O 1
ATOM 5331 N N . LYS A 1 342 ? -13.141 -22.092 -4.457 1.000 0.930 342 LYS A N 1
ATOM 5332 C CA . LYS A 1 342 ? -14.216 -22.698 -5.236 1.000 0.930 342 LYS A CA 1
ATOM 5333 C C . LYS A 1 342 ? -15.317 -21.690 -5.512 1.000 0.930 342 LYS A C 1
ATOM 5334 O O . LYS A 1 342 ? -15.486 -20.713 -4.779 1.000 0.930 342 LYS A O 1
ATOM 5353 N N . VAL A 1 343 ? -16.129 -21.954 -6.533 1.000 0.950 343 VAL A N 1
ATOM 5354 C CA . VAL A 1 343 ? -17.317 -21.126 -6.780 1.000 0.950 343 VAL A CA 1
ATOM 5355 C C . VAL A 1 343 ? -18.261 -21.218 -5.581 1.000 0.950 343 VAL A C 1
ATOM 5356 O O . VAL A 1 343 ? -18.817 -20.205 -5.157 1.000 0.950 343 VAL A O 1
ATOM 5369 N N . THR A 1 344 ? -18.355 -22.397 -4.960 1.000 0.950 344 THR A N 1
ATOM 5370 C CA . THR A 1 344 ? -19.125 -22.588 -3.725 1.000 0.950 344 THR A CA 1
ATOM 5371 C C . THR A 1 344 ? -18.614 -21.766 -2.538 1.000 0.950 344 THR A C 1
ATOM 5372 O O . THR A 1 344 ? -19.425 -21.360 -1.703 1.000 0.950 344 THR A O 1
ATOM 5383 N N . ASP A 1 345 ? -17.319 -21.452 -2.450 1.000 0.960 345 ASP A N 1
ATOM 5384 C CA . ASP A 1 345 ? -16.795 -20.574 -1.394 1.000 0.960 345 ASP A CA 1
ATOM 5385 C C . ASP A 1 345 ? -17.243 -19.131 -1.610 1.000 0.960 345 ASP A C 1
ATOM 5386 O O . ASP A 1 345 ? -17.732 -18.485 -0.681 1.000 0.960 345 ASP A O 1
ATOM 5395 N N . LEU A 1 346 ? -17.152 -18.654 -2.855 1.000 0.960 346 LEU A N 1
ATOM 5396 C CA . LEU A 1 346 ? -17.580 -17.305 -3.223 1.000 0.960 346 LEU A CA 1
ATOM 5397 C C . LEU A 1 346 ? -19.079 -17.107 -2.979 1.000 0.960 346 LEU A C 1
ATOM 5398 O O . LEU A 1 346 ? -19.496 -16.059 -2.499 1.000 0.960 346 LEU A O 1
ATOM 5414 N N . MET A 1 347 ? -19.895 -18.128 -3.238 1.000 0.960 347 MET A N 1
ATOM 5415 C CA . MET A 1 347 ? -21.335 -18.084 -2.971 1.000 0.960 347 MET A CA 1
ATOM 5416 C C . MET A 1 347 ? -21.661 -17.962 -1.476 1.000 0.960 347 MET A C 1
ATOM 5417 O O . MET A 1 347 ? -22.559 -17.204 -1.105 1.000 0.960 347 MET A O 1
ATOM 5431 N N . LYS A 1 348 ? -20.917 -18.659 -0.604 1.000 0.940 348 LYS A N 1
ATOM 5432 C CA . LYS A 1 348 ? -21.130 -18.635 0.856 1.000 0.940 348 LYS A CA 1
ATOM 5433 C C . LYS A 1 348 ? -20.841 -17.279 1.493 1.000 0.940 348 LYS A C 1
ATOM 5434 O O . LYS A 1 348 ? -21.419 -16.974 2.529 1.000 0.940 348 LYS A O 1
ATOM 5453 N N . ILE A 1 349 ? -19.959 -16.477 0.899 1.000 0.940 349 ILE A N 1
ATOM 5454 C CA . ILE A 1 349 ? -19.567 -15.167 1.445 1.000 0.940 349 ILE A CA 1
ATOM 5455 C C . ILE A 1 349 ? -20.413 -14.000 0.912 1.000 0.940 349 ILE A C 1
ATOM 5456 O O . ILE A 1 349 ? -20.193 -12.863 1.321 1.000 0.940 349 ILE A O 1
ATOM 5472 N N . MET A 1 350 ? -21.384 -14.254 0.026 1.000 0.920 350 MET A N 1
ATOM 5473 C CA . MET A 1 350 ? -22.238 -13.202 -0.550 1.000 0.920 350 MET A CA 1
ATOM 5474 C C . MET A 1 350 ? -23.354 -12.736 0.391 1.000 0.920 350 MET A C 1
ATOM 5475 O O . MET A 1 350 ? -23.686 -11.551 0.417 1.000 0.920 350 MET A O 1
ATOM 5489 N N . TYR A 1 351 ? -23.964 -13.662 1.133 1.000 0.910 351 TYR A N 1
ATOM 5490 C CA . TYR A 1 351 ? -25.106 -13.389 2.005 1.000 0.910 351 TYR A CA 1
ATOM 5491 C C . TYR A 1 351 ? -25.057 -14.280 3.240 1.000 0.910 351 TYR A C 1
ATOM 5492 O O . TYR A 1 351 ? -24.690 -15.446 3.146 1.000 0.910 351 TYR A O 1
ATOM 5510 N N . GLU A 1 352 ? -25.533 -13.767 4.375 1.000 0.930 352 GLU A N 1
ATOM 5511 C CA . GLU A 1 352 ? -25.735 -14.581 5.581 1.000 0.930 352 GLU A CA 1
ATOM 5512 C C . GLU A 1 352 ? -26.749 -15.714 5.335 1.000 0.930 352 GLU A C 1
ATOM 5513 O O . GLU A 1 352 ? -26.546 -16.850 5.756 1.000 0.930 352 GLU A O 1
ATOM 5525 N N . LYS A 1 353 ? -27.827 -15.417 4.597 1.000 0.940 353 LYS A N 1
ATOM 5526 C CA . LYS A 1 353 ? -28.793 -16.403 4.107 1.000 0.940 353 LYS A CA 1
ATOM 5527 C C . LYS A 1 353 ? -28.845 -16.339 2.587 1.000 0.940 353 LYS A C 1
ATOM 5528 O O . LYS A 1 353 ? -29.202 -15.299 2.034 1.000 0.940 353 LYS A O 1
ATOM 5547 N N . MET A 1 354 ? -28.512 -17.441 1.919 1.000 0.950 354 MET A N 1
ATOM 5548 C CA . MET A 1 354 ? -28.548 -17.487 0.459 1.000 0.950 354 MET A CA 1
ATOM 5549 C C . MET A 1 354 ? -29.975 -17.276 -0.073 1.000 0.950 354 MET A C 1
ATOM 5550 O O . MET A 1 354 ? -30.929 -17.844 0.465 1.000 0.950 354 MET A O 1
ATOM 5564 N N . PRO A 1 355 ? -30.147 -16.457 -1.125 1.000 0.960 355 PRO A N 1
ATOM 5565 C CA . PRO A 1 355 ? -31.403 -16.385 -1.849 1.000 0.960 355 PRO A CA 1
ATOM 5566 C C . PRO A 1 355 ? -31.569 -17.610 -2.757 1.000 0.960 355 PRO A C 1
ATOM 5567 O O . PRO A 1 355 ? -30.595 -18.246 -3.154 1.000 0.960 355 PRO A O 1
ATOM 5578 N N . HIS A 1 356 ? -32.814 -17.899 -3.132 1.000 0.950 356 HIS A N 1
ATOM 5579 C CA . HIS A 1 356 ? -33.185 -19.135 -3.829 1.000 0.950 356 HIS A CA 1
ATOM 5580 C C . HIS A 1 356 ? -32.383 -19.404 -5.118 1.000 0.950 356 HIS A C 1
ATOM 5581 O O . HIS A 1 356 ? -31.945 -20.522 -5.354 1.000 0.950 356 HIS A O 1
ATOM 5595 N N . ASN A 1 357 ? -32.115 -18.373 -5.925 1.000 0.950 357 ASN A N 1
ATOM 5596 C CA . ASN A 1 357 ? -31.320 -18.503 -7.152 1.000 0.950 357 ASN A CA 1
ATOM 5597 C C . ASN A 1 357 ? -29.858 -18.897 -6.883 1.000 0.950 357 ASN A C 1
ATOM 5598 O O . ASN A 1 357 ? -29.223 -19.531 -7.721 1.000 0.950 357 ASN A O 1
ATOM 5609 N N . LEU A 1 358 ? -29.315 -18.472 -5.741 1.000 0.960 358 LEU A N 1
ATOM 5610 C CA . LEU A 1 358 ? -27.956 -18.791 -5.320 1.000 0.960 358 LEU A CA 1
ATOM 5611 C C . LEU A 1 358 ? -27.899 -20.192 -4.714 1.000 0.960 358 LEU A C 1
ATOM 5612 O O . LEU A 1 358 ? -26.933 -20.891 -4.975 1.000 0.960 358 LEU A O 1
ATOM 5628 N N . GLU A 1 359 ? -28.939 -20.629 -3.997 1.000 0.960 359 GLU A N 1
ATOM 5629 C CA . GLU A 1 359 ? -29.058 -22.015 -3.518 1.000 0.960 359 GLU A CA 1
ATOM 5630 C C . GLU A 1 359 ? -29.068 -23.022 -4.681 1.000 0.960 359 GLU A C 1
ATOM 5631 O O . GLU A 1 359 ? -28.312 -23.990 -4.657 1.000 0.960 359 GLU A O 1
ATOM 5643 N N . GLU A 1 360 ? -29.854 -22.779 -5.737 1.000 0.960 360 GLU A N 1
ATOM 5644 C CA . GLU A 1 360 ? -29.860 -23.656 -6.921 1.000 0.960 360 GLU A CA 1
ATOM 5645 C C . GLU A 1 360 ? -28.480 -23.724 -7.595 1.000 0.960 360 GLU A C 1
ATOM 5646 O O . GLU A 1 360 ? -27.988 -24.805 -7.929 1.000 0.960 360 GLU A O 1
ATOM 5658 N N . GLN A 1 361 ? -27.817 -22.575 -7.776 1.000 0.960 361 GLN A N 1
ATOM 5659 C CA . GLN A 1 361 ? -26.467 -22.534 -8.348 1.000 0.960 361 GLN A CA 1
ATOM 5660 C C . GLN A 1 361 ? -25.453 -23.225 -7.435 1.000 0.960 361 GLN A C 1
ATOM 5661 O O . GLN A 1 361 ? -24.565 -23.923 -7.923 1.000 0.960 361 GLN A O 1
ATOM 5675 N N . PHE A 1 362 ? -25.613 -23.086 -6.121 1.000 0.960 362 PHE A N 1
ATOM 5676 C CA . PHE A 1 362 ? -24.758 -23.717 -5.132 1.000 0.960 362 PHE A CA 1
ATOM 5677 C C . PHE A 1 362 ? -24.771 -25.245 -5.260 1.000 0.960 362 PHE A C 1
ATOM 5678 O O . PHE A 1 362 ? -23.702 -25.861 -5.261 1.000 0.960 362 PHE A O 1
ATOM 5695 N N . GLU A 1 363 ? -25.936 -25.871 -5.453 1.000 0.960 363 GLU A N 1
ATOM 5696 C CA . GLU A 1 363 ? -26.014 -27.318 -5.699 1.000 0.960 363 GLU A CA 1
ATOM 5697 C C . GLU A 1 363 ? -25.332 -27.726 -7.011 1.000 0.960 363 GLU A C 1
ATOM 5698 O O . GLU A 1 363 ? -24.572 -28.700 -7.042 1.000 0.960 363 GLU A O 1
ATOM 5710 N N . ILE A 1 364 ? -25.547 -26.956 -8.085 1.000 0.970 364 ILE A N 1
ATOM 5711 C CA . ILE A 1 364 ? -24.936 -27.216 -9.396 1.000 0.970 364 ILE A CA 1
ATOM 5712 C C . ILE A 1 364 ? -23.404 -27.184 -9.297 1.000 0.970 364 ILE A C 1
ATOM 5713 O O . ILE A 1 364 ? -22.740 -28.081 -9.820 1.000 0.970 364 ILE A O 1
ATOM 5729 N N . TYR A 1 365 ? -22.823 -26.179 -8.632 1.000 0.960 365 TYR A N 1
ATOM 5730 C CA . TYR A 1 365 ? -21.366 -26.075 -8.487 1.000 0.960 365 TYR A CA 1
ATOM 5731 C C . TYR A 1 365 ? -20.795 -27.099 -7.505 1.000 0.960 365 TYR A C 1
ATOM 5732 O O . TYR A 1 365 ? -19.751 -27.679 -7.793 1.000 0.960 365 TYR A O 1
ATOM 5750 N N . THR A 1 366 ? -21.517 -27.437 -6.433 1.000 0.960 366 THR A N 1
ATOM 5751 C CA . THR A 1 366 ? -21.124 -28.527 -5.521 1.000 0.960 366 THR A CA 1
ATOM 5752 C C . THR A 1 366 ? -20.995 -29.862 -6.268 1.000 0.960 366 THR A C 1
ATOM 5753 O O . THR A 1 366 ? -20.050 -30.623 -6.048 1.000 0.960 366 THR A O 1
ATOM 5764 N N . GLN A 1 367 ? -21.905 -30.144 -7.208 1.000 0.940 367 GLN A N 1
ATOM 5765 C CA . GLN A 1 367 ? -21.803 -31.333 -8.061 1.000 0.940 367 GLN A CA 1
ATOM 5766 C C . GLN A 1 367 ? -20.642 -31.275 -9.056 1.000 0.940 367 GLN A C 1
ATOM 5767 O O . GLN A 1 367 ? -20.077 -32.314 -9.385 1.000 0.940 367 GLN A O 1
ATOM 5781 N N . LYS A 1 368 ? -20.297 -30.093 -9.573 1.000 0.930 368 LYS A N 1
ATOM 5782 C CA . LYS A 1 368 ? -19.154 -29.943 -10.486 1.000 0.930 368 LYS A CA 1
ATOM 5783 C C . LYS A 1 368 ? -17.816 -30.108 -9.769 1.000 0.930 368 LYS A C 1
ATOM 5784 O O . LYS A 1 368 ? -16.909 -30.674 -10.350 1.000 0.930 368 LYS A O 1
ATOM 5803 N N . GLU A 1 369 ? -17.714 -29.646 -8.526 1.000 0.920 369 GLU A N 1
ATOM 5804 C CA . GLU A 1 369 ? -16.483 -29.652 -7.716 1.000 0.920 369 GLU A CA 1
ATOM 5805 C C . GLU A 1 369 ? -16.213 -30.985 -6.994 1.000 0.920 369 GLU A C 1
ATOM 5806 O O . GLU A 1 369 ? -15.186 -31.133 -6.333 1.000 0.920 369 GLU A O 1
ATOM 5818 N N . SER A 1 370 ? -17.156 -31.928 -7.058 1.000 0.880 370 SER A N 1
ATOM 5819 C CA . SER A 1 370 ? -17.036 -33.279 -6.484 1.000 0.880 370 SER A CA 1
ATOM 5820 C C . SER A 1 370 ? -16.717 -34.357 -7.521 1.000 0.880 370 SER A C 1
ATOM 5821 O O . SER A 1 370 ? -16.483 -35.506 -7.142 1.000 0.880 370 SER A O 1
ATOM 5829 N N . LYS A 1 371 ? -16.740 -33.995 -8.806 1.000 0.720 371 LYS A N 1
ATOM 5830 C CA . LYS A 1 371 ? -16.278 -34.829 -9.916 1.000 0.720 371 LYS A CA 1
ATOM 5831 C C . LYS A 1 371 ? -14.817 -34.529 -10.202 1.000 0.720 371 LYS A C 1
ATOM 5832 O O . LYS A 1 371 ? -14.149 -35.485 -10.642 1.000 0.720 371 LYS A O 1
ATOM 5852 N N . MET B 2 1 ? 3.407 -24.880 -30.536 1.000 0.880 1 MET B N 1
ATOM 5853 C CA . MET B 2 1 ? 4.013 -24.281 -29.344 1.000 0.880 1 MET B CA 1
ATOM 5854 C C . MET B 2 1 ? 4.691 -25.376 -28.549 1.000 0.880 1 MET B C 1
ATOM 5855 O O . MET B 2 1 ? 4.077 -26.410 -28.310 1.000 0.880 1 MET B O 1
ATOM 5871 N N . ASN B 2 2 ? 5.922 -25.118 -28.142 1.000 0.940 2 ASN B N 1
ATOM 5872 C CA . ASN B 2 2 ? 6.713 -25.912 -27.221 1.000 0.940 2 ASN B CA 1
ATOM 5873 C C . ASN B 2 2 ? 7.064 -25.070 -25.992 1.000 0.940 2 ASN B C 1
ATOM 5874 O O . ASN B 2 2 ? 7.016 -23.840 -26.022 1.000 0.940 2 ASN B O 1
ATOM 5885 N N . MET B 2 3 ? 7.439 -25.750 -24.915 1.000 0.970 3 MET B N 1
ATOM 5886 C CA . MET B 2 3 ? 7.927 -25.124 -23.694 1.000 0.970 3 MET B CA 1
ATOM 5887 C C . MET B 2 3 ? 9.223 -25.803 -23.263 1.000 0.970 3 MET B C 1
ATOM 5888 O O . MET B 2 3 ? 9.317 -27.027 -23.297 1.000 0.970 3 MET B O 1
ATOM 5902 N N . THR B 2 4 ? 10.227 -25.022 -22.875 1.000 0.960 4 THR B N 1
ATOM 5903 C CA . THR B 2 4 ? 11.521 -25.520 -22.387 1.000 0.960 4 THR B CA 1
ATOM 5904 C C . THR B 2 4 ? 11.917 -24.766 -21.127 1.000 0.960 4 THR B C 1
ATOM 5905 O O . THR B 2 4 ? 11.862 -23.539 -21.098 1.000 0.960 4 THR B O 1
ATOM 5916 N N . ILE B 2 5 ? 12.326 -25.502 -20.094 1.000 0.970 5 ILE B N 1
ATOM 5917 C CA . ILE B 2 5 ? 12.818 -24.947 -18.830 1.000 0.970 5 ILE B CA 1
ATOM 5918 C C . ILE B 2 5 ? 14.321 -25.197 -18.776 1.000 0.970 5 ILE B C 1
ATOM 5919 O O . ILE B 2 5 ? 14.750 -26.350 -18.821 1.000 0.970 5 ILE B O 1
ATOM 5935 N N . ASN B 2 6 ? 15.119 -24.131 -18.728 1.000 0.960 6 ASN B N 1
ATOM 5936 C CA . ASN B 2 6 ? 16.568 -24.257 -18.596 1.000 0.960 6 ASN B CA 1
ATOM 5937 C C . ASN B 2 6 ? 16.942 -24.776 -17.193 1.000 0.960 6 ASN B C 1
ATOM 5938 O O . ASN B 2 6 ? 16.203 -24.552 -16.237 1.000 0.960 6 ASN B O 1
ATOM 5949 N N . GLU B 2 7 ? 18.088 -25.445 -17.062 1.000 0.960 7 GLU B N 1
ATOM 5950 C CA . GLU B 2 7 ? 18.548 -26.082 -15.821 1.000 0.960 7 GLU B CA 1
ATOM 5951 C C . GLU B 2 7 ? 18.673 -25.074 -14.664 1.000 0.960 7 GLU B C 1
ATOM 5952 O O . GLU B 2 7 ? 18.202 -25.350 -13.563 1.000 0.960 7 GLU B O 1
ATOM 5964 N N . ASP B 2 8 ? 19.184 -23.865 -14.923 1.000 0.960 8 ASP B N 1
ATOM 5965 C CA . ASP B 2 8 ? 19.290 -22.804 -13.907 1.000 0.960 8 ASP B CA 1
ATOM 5966 C C . ASP B 2 8 ? 17.914 -22.312 -13.433 1.000 0.960 8 ASP B C 1
ATOM 5967 O O . ASP B 2 8 ? 17.674 -22.149 -12.237 1.000 0.960 8 ASP B O 1
ATOM 5976 N N . ALA B 2 9 ? 16.966 -22.151 -14.363 1.000 0.960 9 ALA B N 1
ATOM 5977 C CA . ALA B 2 9 ? 15.594 -21.770 -14.032 1.000 0.960 9 ALA B CA 1
ATOM 5978 C C . ALA B 2 9 ? 14.879 -22.888 -13.259 1.000 0.960 9 ALA B C 1
ATOM 5979 O O . ALA B 2 9 ? 14.155 -22.620 -12.300 1.000 0.960 9 ALA B O 1
ATOM 5986 N N . LEU B 2 10 ? 15.104 -24.148 -13.647 1.000 0.960 10 LEU B N 1
ATOM 5987 C CA . LEU B 2 10 ? 14.591 -25.322 -12.946 1.000 0.960 10 LEU B CA 1
ATOM 5988 C C . LEU B 2 10 ? 15.103 -25.371 -11.502 1.000 0.960 10 LEU B C 1
ATOM 5989 O O . LEU B 2 10 ? 14.309 -25.584 -10.586 1.000 0.960 10 LEU B O 1
ATOM 6005 N N . ASN B 2 11 ? 16.405 -25.163 -11.295 1.000 0.960 11 ASN B N 1
ATOM 6006 C CA . ASN B 2 11 ? 17.022 -25.159 -9.969 1.000 0.960 11 ASN B CA 1
ATOM 6007 C C . ASN B 2 11 ? 16.466 -24.032 -9.094 1.000 0.960 11 ASN B C 1
ATOM 6008 O O . ASN B 2 11 ? 16.113 -24.281 -7.942 1.000 0.960 11 ASN B O 1
ATOM 6019 N N . TRP B 2 12 ? 16.287 -22.838 -9.666 1.000 0.940 12 TRP B N 1
ATOM 6020 C CA . TRP B 2 12 ? 15.637 -21.726 -8.975 1.000 0.940 12 TRP B CA 1
ATOM 6021 C C . TRP B 2 12 ? 14.205 -22.083 -8.552 1.000 0.940 12 TRP B C 1
ATOM 6022 O O . TRP B 2 12 ? 13.834 -21.901 -7.394 1.000 0.940 12 TRP B O 1
ATOM 6043 N N . TYR B 2 13 ? 13.398 -22.676 -9.443 1.000 0.940 13 TYR B N 1
ATOM 6044 C CA . TYR B 2 13 ? 12.035 -23.094 -9.094 1.000 0.940 13 TYR B CA 1
ATOM 6045 C C . TYR B 2 13 ? 12.003 -24.174 -8.011 1.000 0.940 13 TYR B C 1
ATOM 6046 O O . TYR B 2 13 ? 11.128 -24.128 -7.147 1.000 0.940 13 TYR B O 1
ATOM 6064 N N . LYS B 2 14 ? 12.943 -25.126 -8.034 1.000 0.950 14 LYS B N 1
ATOM 6065 C CA . LYS B 2 14 ? 13.049 -26.169 -7.008 1.000 0.950 14 LYS B CA 1
ATOM 6066 C C . LYS B 2 14 ? 13.279 -25.603 -5.617 1.000 0.950 14 LYS B C 1
ATOM 6067 O O . LYS B 2 14 ? 12.576 -26.010 -4.698 1.000 0.950 14 LYS B O 1
ATOM 6086 N N . GLU B 2 15 ? 14.214 -24.669 -5.465 1.000 0.910 15 GLU B N 1
ATOM 6087 C CA . GLU B 2 15 ? 14.450 -24.015 -4.173 1.000 0.910 15 GLU B CA 1
ATOM 6088 C C . GLU B 2 15 ? 13.282 -23.117 -3.768 1.000 0.910 15 GLU B C 1
ATOM 6089 O O . GLU B 2 15 ? 12.825 -23.149 -2.625 1.000 0.910 15 GLU B O 1
ATOM 6101 N N . GLU B 2 16 ? 12.779 -22.319 -4.705 1.000 0.880 16 GLU B N 1
ATOM 6102 C CA . GLU B 2 16 ? 11.904 -21.204 -4.366 1.000 0.880 16 GLU B CA 1
ATOM 6103 C C . GLU B 2 16 ? 10.431 -21.615 -4.173 1.000 0.880 16 GLU B C 1
ATOM 6104 O O . GLU B 2 16 ? 9.676 -20.934 -3.465 1.000 0.880 16 GLU B O 1
ATOM 6116 N N . LEU B 2 17 ? 10.028 -22.752 -4.758 1.000 0.910 17 LEU B N 1
ATOM 6117 C CA . LEU B 2 17 ? 8.706 -23.376 -4.600 1.000 0.910 17 LEU B CA 1
ATOM 6118 C C . LEU B 2 17 ? 8.750 -24.710 -3.827 1.000 0.910 17 LEU B C 1
ATOM 6119 O O . LEU B 2 17 ? 7.743 -25.427 -3.803 1.000 0.910 17 LEU B O 1
ATOM 6135 N N . ASP B 2 18 ? 9.892 -25.049 -3.217 1.000 0.910 18 ASP B N 1
ATOM 6136 C CA . ASP B 2 18 ? 10.135 -26.332 -2.542 1.000 0.910 18 ASP B CA 1
ATOM 6137 C C . ASP B 2 18 ? 9.634 -27.514 -3.409 1.000 0.910 18 ASP B C 1
ATOM 6138 O O . ASP B 2 18 ? 8.737 -28.260 -3.002 1.000 0.910 18 ASP B O 1
ATOM 6147 N N . LEU B 2 19 ? 10.094 -27.608 -4.666 1.000 0.950 19 LEU B N 1
ATOM 6148 C CA . LEU B 2 19 ? 9.616 -28.631 -5.610 1.000 0.950 19 LEU B CA 1
ATOM 6149 C C . LEU B 2 19 ? 10.334 -29.964 -5.410 1.000 0.950 19 LEU B C 1
ATOM 6150 O O . LEU B 2 19 ? 11.561 -30.031 -5.340 1.000 0.950 19 LEU B O 1
ATOM 6166 N N . GLU B 2 20 ? 9.556 -31.034 -5.431 1.000 0.950 20 GLU B N 1
ATOM 6167 C CA . GLU B 2 20 ? 10.010 -32.414 -5.367 1.000 0.950 20 GLU B CA 1
ATOM 6168 C C . GLU B 2 20 ? 9.597 -33.187 -6.631 1.000 0.950 20 GLU B C 1
ATOM 6169 O O . GLU B 2 20 ? 8.797 -32.730 -7.451 1.000 0.950 20 GLU B O 1
ATOM 6181 N N . SER B 2 21 ? 10.156 -34.388 -6.812 1.000 0.950 21 SER B N 1
ATOM 6182 C CA . SER B 2 21 ? 9.799 -35.248 -7.946 1.000 0.950 21 SER B CA 1
ATOM 6183 C C . SER B 2 21 ? 8.318 -35.633 -7.886 1.000 0.950 21 SER B C 1
ATOM 6184 O O . SER B 2 21 ? 7.830 -36.103 -6.858 1.000 0.950 21 SER B O 1
ATOM 6192 N N . GLY B 2 22 ? 7.613 -35.445 -9.000 1.000 0.960 22 GLY B N 1
ATOM 6193 C CA . GLY B 2 22 ? 6.167 -35.618 -9.106 1.000 0.960 22 GLY B CA 1
ATOM 6194 C C . GLY B 2 22 ? 5.369 -34.325 -8.936 1.000 0.960 22 GLY B C 1
ATOM 6195 O O . GLY B 2 22 ? 4.172 -34.335 -9.226 1.000 0.960 22 GLY B O 1
ATOM 6199 N N . ASP B 2 23 ? 5.999 -33.220 -8.523 1.000 0.970 23 ASP B N 1
ATOM 6200 C CA . ASP B 2 23 ? 5.321 -31.929 -8.472 1.000 0.970 23 ASP B CA 1
ATOM 6201 C C . ASP B 2 23 ? 4.971 -31.407 -9.865 1.000 0.970 23 ASP B C 1
ATOM 6202 O O . ASP B 2 23 ? 5.602 -31.707 -10.885 1.000 0.970 23 ASP B O 1
ATOM 6211 N N . GLN B 2 24 ? 3.930 -30.585 -9.886 1.000 0.970 24 GLN B N 1
ATOM 6212 C CA . GLN B 2 24 ? 3.374 -30.002 -11.091 1.000 0.970 24 GLN B CA 1
ATOM 6213 C C . GLN B 2 24 ? 3.298 -28.483 -10.913 1.000 0.970 24 GLN B C 1
ATOM 6214 O O . GLN B 2 24 ? 2.846 -27.982 -9.879 1.000 0.970 24 GLN B O 1
ATOM 6228 N N . VAL B 2 25 ? 3.792 -27.743 -11.905 1.000 0.970 25 VAL B N 1
ATOM 6229 C CA . VAL B 2 25 ? 3.909 -26.283 -11.879 1.000 0.970 25 VAL B CA 1
ATOM 6230 C C . VAL B 2 25 ? 3.196 -25.705 -13.088 1.000 0.970 25 VAL B C 1
ATOM 6231 O O . VAL B 2 25 ? 3.550 -25.963 -14.237 1.000 0.970 25 VAL B O 1
ATOM 6244 N N . ARG B 2 26 ? 2.187 -24.886 -12.826 1.000 0.960 26 ARG B N 1
ATOM 6245 C CA . ARG B 2 26 ? 1.416 -24.213 -13.858 1.000 0.960 26 ARG B CA 1
ATOM 6246 C C . ARG B 2 26 ? 2.005 -22.850 -14.165 1.000 0.960 26 ARG B C 1
ATOM 6247 O O . ARG B 2 26 ? 2.138 -22.030 -13.256 1.000 0.960 26 ARG B O 1
ATOM 6268 N N . PHE B 2 27 ? 2.210 -22.569 -15.446 1.000 0.960 27 PHE B N 1
ATOM 6269 C CA . PHE B 2 27 ? 2.252 -21.206 -15.963 1.000 0.960 27 PHE B CA 1
ATOM 6270 C C . PHE B 2 27 ? 0.859 -20.797 -16.444 1.000 0.960 27 PHE B C 1
ATOM 6271 O O . PHE B 2 27 ? 0.185 -21.552 -17.145 1.000 0.960 27 PHE B O 1
ATOM 6288 N N . PHE B 2 28 ? 0.405 -19.608 -16.052 1.000 0.940 28 PHE B N 1
ATOM 6289 C CA . PHE B 2 28 ? -0.937 -19.119 -16.380 1.000 0.940 28 PHE B CA 1
ATOM 6290 C C . PHE B 2 28 ? -0.931 -17.652 -16.769 1.000 0.940 28 PHE B C 1
ATOM 6291 O O . PHE B 2 28 ? -0.085 -16.876 -16.325 1.000 0.940 28 PHE B O 1
ATOM 6308 N N . VAL B 2 29 ? -1.906 -17.256 -17.579 1.000 0.930 29 VAL B N 1
ATOM 6309 C CA . VAL B 2 29 ? -2.011 -15.875 -18.044 1.000 0.930 29 VAL B CA 1
ATOM 6310 C C . VAL B 2 29 ? -2.673 -15.030 -16.969 1.000 0.930 29 VAL B C 1
ATOM 6311 O O . VAL B 2 29 ? -3.715 -15.383 -16.416 1.000 0.930 29 VAL B O 1
ATOM 6324 N N . ARG B 2 30 ? -2.083 -13.872 -16.686 1.000 0.880 30 ARG B N 1
ATOM 6325 C CA . ARG B 2 30 ? -2.648 -12.873 -15.779 1.000 0.880 30 ARG B CA 1
ATOM 6326 C C . ARG B 2 30 ? -2.716 -11.513 -16.446 1.000 0.880 30 ARG B C 1
ATOM 6327 O O . ARG B 2 30 ? -1.918 -11.177 -17.320 1.000 0.880 30 ARG B O 1
ATOM 6348 N N . TYR B 2 31 ? -3.679 -10.720 -15.995 1.000 0.830 31 TYR B N 1
ATOM 6349 C CA . TYR B 2 31 ? -3.792 -9.324 -16.384 1.000 0.830 31 TYR B CA 1
ATOM 6350 C C . TYR B 2 31 ? -2.701 -8.486 -15.706 1.000 0.830 31 TYR B C 1
ATOM 6351 O O . TYR B 2 31 ? -2.438 -8.629 -14.511 1.000 0.830 31 TYR B O 1
ATOM 6369 N N . GLY B 2 32 ? -2.106 -7.578 -16.469 1.000 0.790 32 GLY B N 1
ATOM 6370 C CA . GLY B 2 32 ? -0.983 -6.745 -16.065 1.000 0.790 32 GLY B CA 1
ATOM 6371 C C . GLY B 2 32 ? 0.378 -7.349 -16.413 1.000 0.790 32 GLY B C 1
ATOM 6372 O O . GLY B 2 32 ? 0.502 -8.505 -16.813 1.000 0.790 32 GLY B O 1
ATOM 6376 N N . GLY B 2 33 ? 1.412 -6.532 -16.240 1.000 0.740 33 GLY B N 1
ATOM 6377 C CA . GLY B 2 33 ? 2.785 -6.839 -16.614 1.000 0.740 33 GLY B CA 1
ATOM 6378 C C . GLY B 2 33 ? 3.143 -6.310 -17.999 1.000 0.740 33 GLY B C 1
ATOM 6379 O O . GLY B 2 33 ? 2.356 -5.630 -18.664 1.000 0.740 33 GLY B O 1
ATOM 6383 N N . CYS B 2 34 ? 4.371 -6.604 -18.409 1.000 0.680 34 CYS B N 1
ATOM 6384 C CA . CYS B 2 34 ? 4.891 -6.257 -19.720 1.000 0.680 34 CYS B CA 1
ATOM 6385 C C . CYS B 2 34 ? 5.340 -7.542 -20.413 1.000 0.680 34 CYS B C 1
ATOM 6386 O O . CYS B 2 34 ? 6.088 -8.331 -19.840 1.000 0.680 34 CYS B O 1
ATOM 6394 N N . SER B 2 35 ? 4.868 -7.744 -21.635 1.000 0.700 35 SER B N 1
ATOM 6395 C CA . SER B 2 35 ? 5.205 -8.886 -22.475 1.000 0.700 35 SER B CA 1
ATOM 6396 C C . SER B 2 35 ? 5.400 -8.405 -23.904 1.000 0.700 35 SER B C 1
ATOM 6397 O O . SER B 2 35 ? 4.749 -7.453 -24.348 1.000 0.700 35 SER B O 1
ATOM 6405 N N . ASN B 2 36 ? 6.297 -9.078 -24.621 1.000 0.730 36 ASN B N 1
ATOM 6406 C CA . ASN B 2 36 ? 6.539 -8.828 -26.037 1.000 0.730 36 ASN B CA 1
ATOM 6407 C C . ASN B 2 36 ? 5.484 -9.498 -26.934 1.000 0.730 36 ASN B C 1
ATOM 6408 O O . ASN B 2 36 ? 5.419 -9.156 -28.112 1.000 0.730 36 ASN B O 1
ATOM 6419 N N . VAL B 2 37 ? 4.651 -10.395 -26.383 1.000 0.820 37 VAL B N 1
ATOM 6420 C CA . VAL B 2 37 ? 3.593 -11.098 -27.126 1.000 0.820 37 VAL B CA 1
ATOM 6421 C C . VAL B 2 37 ? 2.254 -10.378 -26.971 1.000 0.820 37 VAL B C 1
ATOM 6422 O O . VAL B 2 37 ? 1.747 -9.797 -27.927 1.000 0.820 37 VAL B O 1
ATOM 6435 N N . GLN B 2 38 ? 1.706 -10.325 -25.751 1.000 0.820 38 GLN B N 1
ATOM 6436 C CA . GLN B 2 38 ? 0.419 -9.675 -25.474 1.000 0.820 38 GLN B CA 1
ATOM 6437 C C . GLN B 2 38 ? 0.587 -8.507 -24.507 1.000 0.820 38 GLN B C 1
ATOM 6438 O O . GLN B 2 38 ? 0.858 -8.677 -23.316 1.000 0.820 38 GLN B O 1
ATOM 6452 N N . LYS B 2 39 ? 0.383 -7.288 -25.013 1.000 0.800 39 LYS B N 1
ATOM 6453 C CA . LYS B 2 39 ? 0.470 -6.072 -24.195 1.000 0.800 39 LYS B CA 1
ATOM 6454 C C . LYS B 2 39 ? -0.587 -6.083 -23.091 1.000 0.800 39 LYS B C 1
ATOM 6455 O O . LYS B 2 39 ? -1.766 -6.289 -23.362 1.000 0.800 39 LYS B O 1
ATOM 6474 N N . GLY B 2 40 ? -0.163 -5.777 -21.865 1.000 0.810 40 GLY B N 1
ATOM 6475 C CA . GLY B 2 40 ? -1.043 -5.729 -20.696 1.000 0.810 40 GLY B CA 1
ATOM 6476 C C . GLY B 2 40 ? -1.334 -7.093 -20.071 1.000 0.810 40 GLY B C 1
ATOM 6477 O O . GLY B 2 40 ? -2.179 -7.162 -19.186 1.000 0.810 40 GLY B O 1
ATOM 6481 N N . PHE B 2 41 ? -0.643 -8.151 -20.500 1.000 0.880 41 PHE B N 1
ATOM 6482 C CA . PHE B 2 41 ? -0.689 -9.476 -19.890 1.000 0.880 41 PHE B CA 1
ATOM 6483 C C . PHE B 2 41 ? 0.725 -9.976 -19.590 1.000 0.880 41 PHE B C 1
ATOM 6484 O O . PHE B 2 41 ? 1.710 -9.515 -20.171 1.000 0.880 41 PHE B O 1
ATOM 6501 N N . SER B 2 42 ? 0.819 -10.933 -18.676 1.000 0.890 42 SER B N 1
ATOM 6502 C CA . SER B 2 42 ? 2.058 -11.623 -18.326 1.000 0.890 42 SER B CA 1
ATOM 6503 C C . SER B 2 42 ? 1.754 -13.027 -17.816 1.000 0.890 42 SER B C 1
ATOM 6504 O O . SER B 2 42 ? 0.589 -13.406 -17.678 1.000 0.890 42 SER B O 1
ATOM 6512 N N . LEU B 2 43 ? 2.804 -13.792 -17.519 1.000 0.920 43 LEU B N 1
ATOM 6513 C CA . LEU B 2 43 ? 2.676 -15.099 -16.888 1.000 0.920 43 LEU B CA 1
ATOM 6514 C C . LEU B 2 43 ? 2.745 -14.985 -15.363 1.000 0.920 43 LEU B C 1
ATOM 6515 O O . LEU B 2 43 ? 3.503 -14.184 -14.806 1.000 0.920 43 LEU B O 1
ATOM 6531 N N . GLY B 2 44 ? 1.897 -15.761 -14.701 1.000 0.920 44 GLY B N 1
ATOM 6532 C CA . GLY B 2 44 ? 2.020 -16.165 -13.309 1.000 0.920 44 GLY B CA 1
ATOM 6533 C C . GLY B 2 44 ? 2.509 -17.610 -13.218 1.000 0.920 44 GLY B C 1
ATOM 6534 O O . GLY B 2 44 ? 2.471 -18.345 -14.207 1.000 0.920 44 GLY B O 1
ATOM 6538 N N . VAL B 2 45 ? 2.956 -18.013 -12.030 1.000 0.940 45 VAL B N 1
ATOM 6539 C CA . VAL B 2 45 ? 3.418 -19.378 -11.752 1.000 0.940 45 VAL B CA 1
ATOM 6540 C C . VAL B 2 45 ? 2.877 -19.857 -10.409 1.000 0.940 45 VAL B C 1
ATOM 6541 O O . VAL B 2 45 ? 2.825 -19.086 -9.450 1.000 0.940 45 VAL B O 1
ATOM 6554 N N . ALA B 2 46 ? 2.447 -21.113 -10.332 1.000 0.920 46 ALA B N 1
ATOM 6555 C CA . ALA B 2 46 ? 2.004 -21.734 -9.086 1.000 0.920 46 ALA B CA 1
ATOM 6556 C C . ALA B 2 46 ? 2.155 -23.257 -9.149 1.000 0.920 46 ALA B C 1
ATOM 6557 O O . ALA B 2 46 ? 2.044 -23.845 -10.224 1.000 0.920 46 ALA B O 1
ATOM 6564 N N . LYS B 2 47 ? 2.341 -23.904 -7.992 1.000 0.930 47 LYS B N 1
ATOM 6565 C CA . LYS B 2 47 ? 2.132 -25.353 -7.881 1.000 0.930 47 LYS B CA 1
ATOM 6566 C C . LYS B 2 47 ? 0.657 -25.654 -8.107 1.000 0.930 47 LYS B C 1
ATOM 6567 O O . LYS B 2 47 ? -0.208 -25.061 -7.459 1.000 0.930 47 LYS B O 1
ATOM 6586 N N . ASP B 2 48 ? 0.374 -26.541 -9.048 1.000 0.910 48 ASP B N 1
ATOM 6587 C CA . ASP B 2 48 ? -0.989 -26.867 -9.441 1.000 0.910 48 ASP B CA 1
ATOM 6588 C C . ASP B 2 48 ? -1.046 -28.181 -10.218 1.000 0.910 48 ASP B C 1
ATOM 6589 O O . ASP B 2 48 ? -0.059 -28.567 -10.826 1.000 0.910 48 ASP B O 1
ATOM 6598 N N . ALA B 2 49 ? -2.209 -28.826 -10.249 1.000 0.920 49 ALA B N 1
ATOM 6599 C CA . ALA B 2 49 ? -2.475 -29.974 -11.102 1.000 0.920 49 ALA B CA 1
ATOM 6600 C C . ALA B 2 49 ? -3.228 -29.548 -12.377 1.000 0.920 49 ALA B C 1
ATOM 6601 O O . ALA B 2 49 ? -4.103 -28.678 -12.303 1.000 0.920 49 ALA B O 1
ATOM 6608 N N . PRO B 2 50 ? -2.930 -30.161 -13.534 1.000 0.940 50 PRO B N 1
ATOM 6609 C CA . PRO B 2 50 ? -3.571 -29.815 -14.795 1.000 0.940 50 PRO B CA 1
ATOM 6610 C C . PRO B 2 50 ? -5.044 -30.233 -14.825 1.000 0.940 50 PRO B C 1
ATOM 6611 O O . PRO B 2 50 ? -5.399 -31.315 -14.350 1.000 0.940 50 PRO B O 1
ATOM 6622 N N . GLN B 2 51 ? -5.891 -29.402 -15.435 1.000 0.900 51 GLN B N 1
ATOM 6623 C CA . GLN B 2 51 ? -7.272 -29.761 -15.779 1.000 0.900 51 GLN B CA 1
ATOM 6624 C C . GLN B 2 51 ? -7.394 -30.181 -17.248 1.000 0.900 51 GLN B C 1
ATOM 6625 O O . GLN B 2 51 ? -7.857 -31.282 -17.537 1.000 0.900 51 GLN B O 1
ATOM 6639 N N . GLU B 2 52 ? -6.942 -29.329 -18.166 1.000 0.940 52 GLU B N 1
ATOM 6640 C CA . GLU B 2 52 ? -6.916 -29.543 -19.613 1.000 0.940 52 GLU B CA 1
ATOM 6641 C C . GLU B 2 52 ? -5.608 -28.950 -20.165 1.000 0.940 52 GLU B C 1
ATOM 6642 O O . GLU B 2 52 ? -5.580 -27.893 -20.798 1.000 0.940 52 GLU B O 1
ATOM 6654 N N . ALA B 2 53 ? -4.487 -29.615 -19.857 1.000 0.950 53 ALA B N 1
ATOM 6655 C CA . ALA B 2 53 ? -3.161 -29.148 -20.252 1.000 0.950 53 ALA B CA 1
ATOM 6656 C C . ALA B 2 53 ? -3.024 -29.098 -21.781 1.000 0.950 53 ALA B C 1
ATOM 6657 O O . ALA B 2 53 ? -3.065 -30.136 -22.442 1.000 0.950 53 ALA B O 1
ATOM 6664 N N . GLY B 2 54 ? -2.796 -27.897 -22.314 1.000 0.960 54 GLY B N 1
ATOM 6665 C CA . GLY B 2 54 ? -2.550 -27.682 -23.737 1.000 0.960 54 GLY B CA 1
ATOM 6666 C C . GLY B 2 54 ? -1.075 -27.846 -24.113 1.000 0.960 54 GLY B C 1
ATOM 6667 O O . GLY B 2 54 ? -0.753 -28.313 -25.204 1.000 0.960 54 GLY B O 1
ATOM 6671 N N . VAL B 2 55 ? -0.158 -27.504 -23.198 1.000 0.970 55 VAL B N 1
ATOM 6672 C CA . VAL B 2 55 ? 1.289 -27.745 -23.347 1.000 0.970 55 VAL B CA 1
ATOM 6673 C C . VAL B 2 55 ? 1.866 -28.258 -22.031 1.000 0.970 55 VAL B C 1
ATOM 6674 O O . VAL B 2 55 ? 1.558 -27.726 -20.967 1.000 0.970 55 VAL B O 1
ATOM 6687 N N . THR B 2 56 ? 2.743 -29.261 -22.112 1.000 0.970 56 THR B N 1
ATOM 6688 C CA . THR B 2 56 ? 3.480 -29.830 -20.973 1.000 0.970 56 THR B CA 1
ATOM 6689 C C . THR B 2 56 ? 4.967 -29.952 -21.294 1.000 0.970 56 THR B C 1
ATOM 6690 O O . THR B 2 56 ? 5.321 -30.324 -22.412 1.000 0.970 56 THR B O 1
ATOM 6701 N N . ALA B 2 57 ? 5.826 -29.720 -20.307 1.000 0.970 57 ALA B N 1
ATOM 6702 C CA . ALA B 2 57 ? 7.255 -30.013 -20.353 1.000 0.970 57 ALA B CA 1
ATOM 6703 C C . ALA B 2 57 ? 7.671 -30.709 -19.054 1.000 0.970 57 ALA B C 1
ATOM 6704 O O . ALA B 2 57 ? 7.276 -30.278 -17.973 1.000 0.970 57 ALA B O 1
ATOM 6711 N N . GLU B 2 58 ? 8.463 -31.774 -19.148 1.000 0.960 58 GLU B N 1
ATOM 6712 C CA . GLU B 2 58 ? 8.974 -32.488 -17.977 1.000 0.960 58 GLU B CA 1
ATOM 6713 C C . GLU B 2 58 ? 10.458 -32.169 -17.768 1.000 0.960 58 GLU B C 1
ATOM 6714 O O . GLU B 2 58 ? 11.247 -32.236 -18.714 1.000 0.960 58 GLU B O 1
ATOM 6726 N N . ALA B 2 59 ? 10.836 -31.819 -16.538 1.000 0.940 59 ALA B N 1
ATOM 6727 C CA . ALA B 2 59 ? 12.204 -31.477 -16.170 1.000 0.940 59 ALA B CA 1
ATOM 6728 C C . ALA B 2 59 ? 12.534 -32.027 -14.772 1.000 0.940 59 ALA B C 1
ATOM 6729 O O . ALA B 2 59 ? 11.972 -31.594 -13.770 1.000 0.940 59 ALA B O 1
ATOM 6736 N N . ASP B 2 60 ? 13.429 -33.017 -14.721 1.000 0.950 60 ASP B N 1
ATOM 6737 C CA . ASP B 2 60 ? 13.846 -33.739 -13.506 1.000 0.950 60 ASP B CA 1
ATOM 6738 C C . ASP B 2 60 ? 12.680 -34.243 -12.629 1.000 0.950 60 ASP B C 1
ATOM 6739 O O . ASP B 2 60 ? 12.654 -34.096 -11.406 1.000 0.950 60 ASP B O 1
ATOM 6748 N N . GLY B 2 61 ? 11.665 -34.810 -13.288 1.000 0.960 61 GLY B N 1
ATOM 6749 C CA . GLY B 2 61 ? 10.457 -35.330 -12.649 1.000 0.960 61 GLY B CA 1
ATOM 6750 C C . GLY B 2 61 ? 9.446 -34.267 -12.214 1.000 0.960 61 GLY B C 1
ATOM 6751 O O . GLY B 2 61 ? 8.442 -34.624 -11.603 1.000 0.960 61 GLY B O 1
ATOM 6755 N N . ILE B 2 62 ? 9.682 -32.984 -12.504 1.000 0.970 62 ILE B N 1
ATOM 6756 C CA . ILE B 2 62 ? 8.704 -31.906 -12.315 1.000 0.970 62 ILE B CA 1
ATOM 6757 C C . ILE B 2 62 ? 8.003 -31.656 -13.645 1.000 0.970 62 ILE B C 1
ATOM 6758 O O . ILE B 2 62 ? 8.648 -31.486 -14.683 1.000 0.970 62 ILE B O 1
ATOM 6774 N N . THR B 2 63 ? 6.675 -31.608 -13.620 1.000 0.980 63 THR B N 1
ATOM 6775 C CA . THR B 2 63 ? 5.879 -31.310 -14.815 1.000 0.980 63 THR B CA 1
ATOM 6776 C C . THR B 2 63 ? 5.490 -29.839 -14.833 1.000 0.980 63 THR B C 1
ATOM 6777 O O . THR B 2 63 ? 4.677 -29.391 -14.028 1.000 0.980 63 THR B O 1
ATOM 6788 N N . PHE B 2 64 ? 6.015 -29.086 -15.790 1.000 0.980 64 PHE B N 1
ATOM 6789 C CA . PHE B 2 64 ? 5.558 -27.736 -16.091 1.000 0.980 64 PHE B CA 1
ATOM 6790 C C . PHE B 2 64 ? 4.449 -27.797 -17.135 1.000 0.980 64 PHE B C 1
ATOM 6791 O O . PHE B 2 64 ? 4.548 -28.560 -18.097 1.000 0.980 64 PHE B O 1
ATOM 6808 N N . PHE B 2 65 ? 3.399 -26.994 -16.989 1.000 0.980 65 PHE B N 1
ATOM 6809 C CA . PHE B 2 65 ? 2.303 -26.989 -17.958 1.000 0.980 65 PHE B CA 1
ATOM 6810 C C . PHE B 2 65 ? 1.614 -25.634 -18.099 1.000 0.980 65 PHE B C 1
ATOM 6811 O O . PHE B 2 65 ? 1.728 -24.752 -17.247 1.000 0.980 65 PHE B O 1
ATOM 6828 N N . ILE B 2 66 ? 0.875 -25.502 -19.197 1.000 0.970 66 ILE B N 1
ATOM 6829 C CA . ILE B 2 66 ? -0.019 -24.390 -19.510 1.000 0.970 66 ILE B CA 1
ATOM 6830 C C . ILE B 2 66 ? -1.362 -25.002 -19.918 1.000 0.970 66 ILE B C 1
ATOM 6831 O O . ILE B 2 66 ? -1.403 -25.933 -20.724 1.000 0.970 66 ILE B O 1
ATOM 6847 N N . GLU B 2 67 ? -2.457 -24.498 -19.356 1.000 0.970 67 GLU B N 1
ATOM 6848 C CA . GLU B 2 67 ? -3.812 -24.935 -19.721 1.000 0.970 67 GLU B CA 1
ATOM 6849 C C . GLU B 2 67 ? -4.149 -24.527 -21.163 1.000 0.970 67 GLU B C 1
ATOM 6850 O O . GLU B 2 67 ? -3.747 -23.456 -21.619 1.000 0.970 67 GLU B O 1
ATOM 6862 N N . GLU B 2 68 ? -4.948 -25.331 -21.866 1.000 0.970 68 GLU B N 1
ATOM 6863 C CA . GLU B 2 68 ? -5.425 -25.046 -23.231 1.000 0.970 68 GLU B CA 1
ATOM 6864 C C . GLU B 2 68 ? -6.034 -23.631 -23.331 1.000 0.970 68 GLU B C 1
ATOM 6865 O O . GLU B 2 68 ? -5.792 -22.888 -24.285 1.000 0.970 68 GLU B O 1
ATOM 6877 N N . SER B 2 69 ? -6.761 -23.207 -22.288 1.000 0.950 69 SER B N 1
ATOM 6878 C CA . SER B 2 69 ? -7.408 -21.892 -22.202 1.000 0.950 69 SER B CA 1
ATOM 6879 C C . SER B 2 69 ? -6.444 -20.706 -22.142 1.000 0.950 69 SER B C 1
ATOM 6880 O O . SER B 2 69 ? -6.874 -19.577 -22.362 1.000 0.950 69 SER B O 1
ATOM 6888 N N . ASP B 2 70 ? -5.174 -20.939 -21.815 1.000 0.960 70 ASP B N 1
ATOM 6889 C CA . ASP B 2 70 ? -4.135 -19.916 -21.667 1.000 0.960 70 ASP B CA 1
ATOM 6890 C C . ASP B 2 70 ? -3.231 -1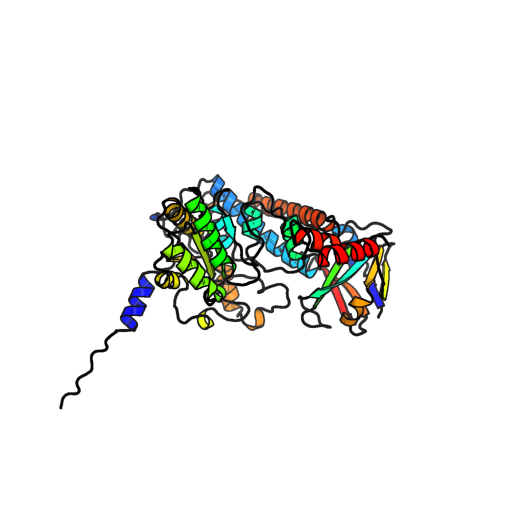9.821 -22.914 1.000 0.960 70 ASP B C 1
ATOM 6891 O O . ASP B 2 70 ? -2.466 -18.866 -23.059 1.000 0.960 70 ASP B O 1
ATOM 6900 N N . LEU B 2 71 ? -3.350 -20.750 -23.872 1.000 0.950 71 LEU B N 1
ATOM 6901 C CA . LEU B 2 71 ? -2.469 -20.817 -25.046 1.000 0.950 71 LEU B CA 1
ATOM 6902 C C . LEU B 2 71 ? -2.570 -19.612 -25.989 1.000 0.950 71 LEU B C 1
ATOM 6903 O O . LEU B 2 71 ? -1.589 -19.266 -26.648 1.000 0.950 71 LEU B O 1
ATOM 6919 N N . TRP B 2 72 ? -3.723 -18.937 -26.042 1.000 0.940 72 TRP B N 1
ATOM 6920 C CA . TRP B 2 72 ? -3.914 -17.742 -26.876 1.000 0.940 72 TRP B CA 1
ATOM 6921 C C . TRP B 2 72 ? -2.878 -16.647 -26.581 1.000 0.940 72 TRP B C 1
ATOM 6922 O O . TRP B 2 72 ? -2.539 -15.867 -27.471 1.000 0.940 72 TRP B O 1
ATOM 6943 N N . TYR B 2 73 ? -2.356 -16.595 -25.349 1.000 0.930 73 TYR B N 1
ATOM 6944 C CA . TYR B 2 73 ? -1.374 -15.599 -24.933 1.000 0.930 73 TYR B CA 1
ATOM 6945 C C . TYR B 2 73 ? -0.038 -15.736 -25.664 1.000 0.930 73 TYR B C 1
ATOM 6946 O O . TYR B 2 73 ? 0.631 -14.732 -25.886 1.000 0.930 73 TYR B O 1
ATOM 6964 N N . PHE B 2 74 ? 0.339 -16.949 -26.066 1.000 0.940 74 PHE B N 1
ATOM 6965 C CA . PHE B 2 74 ? 1.629 -17.213 -26.702 1.000 0.940 74 PHE B CA 1
ATOM 6966 C C . PHE B 2 74 ? 1.631 -16.892 -28.192 1.000 0.940 74 PHE B C 1
ATOM 6967 O O . PHE B 2 74 ? 2.697 -16.759 -28.782 1.000 0.940 74 PHE B O 1
ATOM 6984 N N . ASP B 2 75 ? 0.456 -16.747 -28.811 1.000 0.920 75 ASP B N 1
ATOM 6985 C CA . ASP B 2 75 ? 0.321 -16.430 -30.237 1.000 0.920 75 ASP B CA 1
ATOM 6986 C C . ASP B 2 75 ? 1.224 -17.313 -31.127 1.000 0.920 75 ASP B C 1
ATOM 6987 O O . ASP B 2 75 ? 1.923 -16.844 -32.019 1.000 0.920 75 ASP B O 1
ATOM 6996 N N . ASN B 2 76 ? 1.241 -18.618 -30.827 1.000 0.910 76 ASN B N 1
ATOM 6997 C CA . ASN B 2 76 ? 2.085 -19.651 -31.445 1.000 0.910 76 ASN B CA 1
ATOM 6998 C C . ASN B 2 76 ? 3.606 -19.558 -31.217 1.000 0.910 76 ASN B C 1
ATOM 6999 O O . ASN B 2 76 ? 4.312 -20.400 -31.770 1.000 0.910 76 ASN B O 1
ATOM 7010 N N . HIS B 2 77 ? 4.102 -18.625 -30.405 1.000 0.940 77 HIS B N 1
ATOM 7011 C CA . HIS B 2 77 ? 5.510 -18.586 -30.005 1.000 0.940 77 HIS B CA 1
ATOM 7012 C C . HIS B 2 77 ? 5.821 -19.702 -29.009 1.000 0.940 77 HIS B C 1
ATOM 7013 O O . HIS B 2 77 ? 4.983 -20.067 -28.177 1.000 0.940 77 HIS B O 1
ATOM 7027 N N . ASP B 2 78 ? 7.038 -20.224 -29.075 1.000 0.960 78 ASP B N 1
ATOM 7028 C CA . ASP B 2 78 ? 7.539 -21.176 -28.090 1.000 0.960 78 ASP B CA 1
ATOM 7029 C C . ASP B 2 78 ? 7.970 -20.431 -26.817 1.000 0.960 78 ASP B C 1
ATOM 7030 O O . ASP B 2 78 ? 8.446 -19.296 -26.877 1.000 0.960 78 ASP B O 1
ATOM 7039 N N . LEU B 2 79 ? 7.784 -21.063 -25.654 1.000 0.950 79 LEU B N 1
ATOM 7040 C CA . LEU B 2 79 ? 8.193 -20.513 -24.362 1.000 0.950 79 LEU B CA 1
ATOM 7041 C C . LEU B 2 79 ? 9.529 -21.120 -23.932 1.000 0.950 79 LEU B C 1
ATOM 7042 O O . LEU B 2 79 ? 9.607 -22.310 -23.620 1.000 0.950 79 LEU B O 1
ATOM 7058 N N . LEU B 2 80 ? 10.558 -20.286 -23.832 1.000 0.950 80 LEU B N 1
ATOM 7059 C CA . LEU B 2 80 ? 11.802 -20.625 -23.152 1.000 0.950 80 LEU B CA 1
ATOM 7060 C C . LEU B 2 80 ? 11.832 -19.923 -21.793 1.000 0.950 80 LEU B C 1
ATOM 7061 O O . LEU B 2 80 ? 11.748 -18.699 -21.714 1.000 0.950 80 LEU B O 1
ATOM 7077 N N . VAL B 2 81 ? 11.954 -20.701 -20.720 1.000 0.950 81 VAL B N 1
ATOM 7078 C CA . VAL B 2 81 ? 12.135 -20.182 -19.363 1.000 0.950 81 VAL B CA 1
ATOM 7079 C C . VAL B 2 81 ? 13.609 -20.298 -19.000 1.000 0.950 81 VAL B C 1
ATOM 7080 O O . VAL B 2 81 ? 14.124 -21.398 -18.786 1.000 0.950 81 VAL B O 1
ATOM 7093 N N . SER B 2 82 ? 14.295 -19.161 -18.988 1.000 0.950 82 SER B N 1
ATOM 7094 C CA . SER B 2 82 ? 15.716 -19.025 -18.674 1.000 0.950 82 SER B CA 1
ATOM 7095 C C . SER B 2 82 ? 15.910 -18.376 -17.299 1.000 0.950 82 SER B C 1
ATOM 7096 O O . SER B 2 82 ? 14.952 -18.180 -16.547 1.000 0.950 82 SER B O 1
ATOM 7104 N N . TYR B 2 83 ? 17.159 -18.100 -16.934 1.000 0.950 83 TYR B N 1
ATOM 7105 C CA . TYR B 2 83 ? 17.535 -17.523 -15.649 1.000 0.950 83 TYR B CA 1
ATOM 7106 C C . TYR B 2 83 ? 18.411 -16.287 -15.857 1.000 0.950 83 TYR B C 1
ATOM 7107 O O . TYR B 2 83 ? 19.277 -16.289 -16.733 1.000 0.950 83 TYR B O 1
ATOM 7125 N N . SER B 2 84 ? 18.192 -15.234 -15.068 1.000 0.930 84 SER B N 1
ATOM 7126 C CA . SER B 2 84 ? 19.043 -14.042 -15.053 1.000 0.930 84 SER B CA 1
ATOM 7127 C C . SER B 2 84 ? 19.859 -14.004 -13.770 1.000 0.930 84 SER B C 1
ATOM 7128 O O . SER B 2 84 ? 19.307 -13.756 -12.703 1.000 0.930 84 SER B O 1
ATOM 7136 N N . GLU B 2 85 ? 21.177 -14.175 -13.880 1.000 0.920 85 GLU B N 1
ATOM 7137 C CA . GLU B 2 85 ? 22.079 -14.012 -12.731 1.000 0.920 85 GLU B CA 1
ATOM 7138 C C . GLU B 2 85 ? 22.065 -12.579 -12.181 1.000 0.920 85 GLU B C 1
ATOM 7139 O O . GLU B 2 85 ? 22.081 -12.387 -10.971 1.000 0.920 85 GLU B O 1
ATOM 7151 N N . ASP B 2 86 ? 21.982 -11.568 -13.055 1.000 0.910 86 ASP B N 1
ATOM 7152 C CA . ASP B 2 86 ? 21.963 -10.157 -12.646 1.000 0.910 86 ASP B CA 1
ATOM 7153 C C . ASP B 2 86 ? 20.723 -9.801 -11.812 1.000 0.910 86 ASP B C 1
ATOM 7154 O O . ASP B 2 86 ? 20.789 -8.962 -10.910 1.000 0.910 86 ASP B O 1
ATOM 7163 N N . ALA B 2 87 ? 19.574 -10.395 -12.146 1.000 0.870 87 ALA B N 1
ATOM 7164 C CA . ALA B 2 87 ? 18.306 -10.126 -11.476 1.000 0.870 87 ALA B CA 1
ATOM 7165 C C . ALA B 2 87 ? 17.936 -11.173 -10.411 1.000 0.870 87 ALA B C 1
ATOM 7166 O O . ALA B 2 87 ? 17.010 -10.917 -9.642 1.000 0.870 87 ALA B O 1
ATOM 7173 N N . ASP B 2 88 ? 18.649 -12.304 -10.355 1.000 0.900 88 ASP B N 1
ATOM 7174 C CA . ASP B 2 88 ? 18.399 -13.438 -9.454 1.000 0.900 88 ASP B CA 1
ATOM 7175 C C . ASP B 2 88 ? 16.964 -14.001 -9.585 1.000 0.900 88 ASP B C 1
ATOM 7176 O O . ASP B 2 88 ? 16.273 -14.299 -8.606 1.000 0.900 88 ASP B O 1
ATOM 7185 N N . GLU B 2 89 ? 16.460 -14.078 -10.825 1.000 0.910 89 GLU B N 1
ATOM 7186 C CA . GLU B 2 89 ? 15.092 -14.518 -11.121 1.000 0.910 89 GLU B CA 1
ATOM 7187 C C . GLU B 2 89 ? 14.945 -15.169 -12.514 1.000 0.910 89 GLU B C 1
ATOM 7188 O O . GLU B 2 89 ? 15.758 -14.924 -13.415 1.000 0.910 89 GLU B O 1
ATOM 7200 N N . PRO B 2 90 ? 13.900 -15.993 -12.729 1.000 0.920 90 PRO B N 1
ATOM 7201 C CA . PRO B 2 90 ? 13.595 -16.557 -14.036 1.000 0.920 90 PRO B CA 1
ATOM 7202 C C . PRO B 2 90 ? 13.168 -15.492 -15.043 1.000 0.920 90 PRO B C 1
ATOM 7203 O O . PRO B 2 90 ? 12.530 -14.493 -14.698 1.000 0.920 90 PRO B O 1
ATOM 7214 N N . VAL B 2 91 ? 13.445 -15.760 -16.315 1.000 0.900 91 VAL B N 1
ATOM 7215 C CA . VAL B 2 91 ? 13.092 -14.892 -17.438 1.000 0.900 91 VAL B CA 1
ATOM 7216 C C . VAL B 2 91 ? 12.295 -15.680 -18.469 1.000 0.900 91 VAL B C 1
ATOM 7217 O O . VAL B 2 91 ? 12.608 -16.825 -18.783 1.000 0.900 91 VAL B O 1
ATOM 7230 N N . PHE B 2 92 ? 11.249 -15.050 -19.002 1.000 0.910 92 PHE B N 1
ATOM 7231 C CA . PHE B 2 92 ? 10.423 -15.618 -20.063 1.000 0.910 92 PHE B CA 1
ATOM 7232 C C . PHE B 2 92 ? 10.834 -15.055 -21.421 1.000 0.910 92 PHE B C 1
ATOM 7233 O O . PHE B 2 92 ? 10.705 -13.853 -21.669 1.000 0.910 92 PHE B O 1
ATOM 7250 N N . GLU B 2 93 ? 11.267 -15.938 -22.312 1.000 0.910 93 GLU B N 1
ATOM 7251 C CA . GLU B 2 93 ? 11.574 -15.639 -23.705 1.000 0.910 93 GLU B CA 1
ATOM 7252 C C . GLU B 2 93 ? 10.542 -16.304 -24.617 1.000 0.910 93 GLU B C 1
ATOM 7253 O O . GLU B 2 93 ? 10.166 -17.460 -24.424 1.000 0.910 93 GLU B O 1
ATOM 7265 N N . TYR B 2 94 ? 10.087 -15.556 -25.618 1.000 0.910 94 TYR B N 1
ATOM 7266 C CA . TYR B 2 94 ? 9.087 -15.999 -26.585 1.000 0.910 94 TYR B CA 1
ATOM 7267 C C . TYR B 2 94 ? 9.739 -16.011 -27.967 1.000 0.910 94 TYR B C 1
ATOM 7268 O O . TYR B 2 94 ? 10.253 -14.970 -28.392 1.000 0.910 94 TYR B O 1
ATOM 7286 N N . GLN B 2 95 ? 9.759 -17.173 -28.626 1.000 0.890 95 GLN B N 1
ATOM 7287 C CA . GLN B 2 95 ? 10.511 -17.421 -29.867 1.000 0.890 95 GLN B CA 1
ATOM 7288 C C . GLN B 2 95 ? 9.623 -17.843 -31.034 1.000 0.890 95 GLN B C 1
ATOM 7289 O O . GLN B 2 95 ? 8.611 -18.539 -30.791 1.000 0.890 95 GLN B O 1
#

B-factor: mean 0.95, std 0.07, range [0.39, 0.99]

Secondary structure (DSSP, 8-state):
--------S--HHHHHHHHHTTSPPB-SB-TTS-BS-GGG-----HHHHHHHHHHHHHHHHHHHHHHHHHHTTS--S----TT-HIIIIIHHHT--TTSEEE-BTT-HHHHHHHT--HHHHHHHHHT-GGGG---TT--BPPPB-STTHHHHHHHHHHHHHHHTT-S--EEEEEEGGGGGSHHHHHHHHHHHHTT--EEEEEEE-SEETTEEGGGT-S-S-SGGGHHHHTSEEEEEETT-HHHHHHHHHHHHHHHHTTS--EEEEEE---SS-S-TTT--GGGT--HHHHHHHHTT-HHHHHHHHHHHTT---HHHHHHHHHHHHHHHHHHHHHHHTSPPP-HHHHHHTT-SS--HHHHHHHHHHHHHTT-/--EEE-HHHHHHHHHHTT--TT-EEEEEEEESS--SSSTTEEEEEEE---SSEEEEEEETTEEEEEEGGGGGGGTT--EEEEEETTTTEEEEEE-

Nearest PDB structures (foldseek):
  3dva-assembly2_G  TM=1.000E+00  e=1.755E-56  Geobacillus stearothermophilus
  1w85-assembly2_G  TM=1.001E+00  e=2.805E-56  Geobacillus stearothermophilus
  1x7z-assembly1_A-2  TM=9.182E-01  e=7.793E-29  Homo sapiens
  1olx-assembly1_A  TM=9.173E-01  e=2.452E-28  Homo sapiens
  1wci-assembly1_A-2  TM=9.092E-01  e=3.918E-28  Homo sapiens

Sequence (466 aa):
MAAKTKKAIVDSKKQFDAIKKQFETFQILNEKGEVVNEAAMPDLTDDQLKELMRRMVFTRVLDQRSISLNRQGRLGFYAPTAGQEASQIATHFALEKEDFVLPGYRDVPQLIWHGLPLYQAFLFSRGHFRGNQMPDDVNALSPQIIIGAQYIQTAGVALGLKKRGKKAVAITYTGDGGASQGDFYEGINFAGAYKAPAIFVVQNNRYAISTPVEKQSAAETIAQKAVAAGIVGVQVDGMDPLAVYAATAEARERAINGEGPTLIETLTFRYGPHTMAGDDPTKYRTKEIENEWEQKDPLVRFRAFLENKGLWSEEEEAKVIEDAKEEIKQAIKKADAEPKQKVTDLMKIMYEKMPHNLEEQFEIYTQKESKMNMTINEDALNWYKEELDLESGDQVRFFVRYGGCSNVQKGFSLGVAKDAPQEAGVTAEADGITFFIEESDLWYFDNHDLLVSYSEDADEPVFEYQ